Protein AF-A0A2N2AFA2-F1 (afdb_monomer)

Mean predicted aligned error: 4.32 Å

Solvent-accessible surface area (backbone atoms only — not comparable to full-atom values): 23897 Å² total; per-residue (Å²): 130,59,60,66,60,52,40,52,50,49,52,50,53,51,51,51,39,51,54,30,32,65,44,100,47,72,56,41,52,35,18,29,63,89,80,61,47,74,44,87,66,46,41,65,44,65,58,59,76,46,10,73,47,30,78,78,44,45,68,54,54,34,31,71,55,37,82,47,38,68,60,37,45,54,38,42,40,49,53,44,24,52,52,28,29,54,51,22,60,71,67,52,78,58,69,68,62,24,51,50,33,37,53,49,40,17,53,50,44,36,49,52,51,52,52,48,53,53,35,52,38,66,39,74,48,86,34,50,16,54,45,67,76,51,63,33,51,43,30,28,31,74,31,24,36,24,25,34,10,59,73,18,66,27,51,52,72,58,49,55,54,50,41,53,67,32,44,32,40,28,40,23,28,29,9,53,84,41,40,65,38,12,50,53,38,33,62,46,26,72,75,77,34,72,76,44,12,51,30,25,12,24,28,38,78,38,78,68,67,28,38,36,36,40,35,40,58,46,92,93,62,78,73,77,56,60,89,84,48,51,76,71,32,59,36,54,43,40,49,32,32,45,73,72,36,66,16,23,33,36,29,50,44,65,62,42,49,43,71,49,54,53,52,42,48,74,47,56,37,21,27,35,41,73,42,48,66,66,54,71,83,55,55,72,63,35,52,48,48,52,53,52,36,35,77,70,55,58,19,25,56,35,13,16,35,51,40,31,56,63,26,26,76,62,43,39,32,21,40,33,62,38,89,64,45,72,77,45,52,36,67,56,43,32,52,48,52,35,47,44,44,51,69,21,46,45,92,37,44,43,20,31,31,47,42,79,83,68,78,84,44,73,67,56,46,76,38,27,73,58,55,34,48,49,50,50,21,21,55,39,49,70,50,36,50,50,23,43,50,52,54,48,51,52,50,56,57,48,36,52,56,32,45,77,62,63,40,58,50,73,56,53,51,48,28,50,48,29,34,52,50,12,45,50,24,26,50,46,9,51,51,38,42,69,57,71,54,81,74,95,50,57,60,26,73,49,33,49,57,52,10,50,51,32,28,66,56,7,48,59,30,33,52,52,17,50,54,50,47,54,57,50,50,54,53,36,50,68,72,73,110

Radius of gyration: 24.76 Å; Cα contacts (8 Å, |Δi|>4): 920; chains: 1; bounding box: 62×45×81 Å

Sequence (481 aa):
MKPERLRTLILTLLLVLTAAALLPWDPAGPFDARDYAAVPGMSLEYPAAAGLLEPLLAPGHLLLGAPDFRLAFGALAAWLALGALAWGWWRGGLWWLRILRMTLAPLAAVWCLAAYVLFVSHVHFPGWALAVDDPDVVVADLQSHTLGSHDGLVRAPVNLAWHGARGYDVAAITEHDDPAGSFYTRALAARQFSTLAVIPGIEVGSEYGGFLLGLGLREGAALPDFWADRTDYARRFIDAVRNQHEGAVISMAWRLDAPAIYALADAGVDGFEIANNGHPDIPADVRTAMLELERTGRVVLVSSTDWHGWGGFTRTWTALRIPGAARMTADERAAAVVRVLRERNGAAITPVVAGYLGPPSTLRLAFTPLVETLRYGAELSWPRVAGWWLWGVLLIVAAPIAARRGLSTARLLGIAWLGGVGGALFWRGVEIYATRAQGDVVLSDVTGELGAMAMYVGLPLLLAALVLAVGEWRRFVARRG

Structure (mmCIF, N/CA/C/O backbone):
data_AF-A0A2N2AFA2-F1
#
_entry.id   AF-A0A2N2AFA2-F1
#
loop_
_atom_site.group_PDB
_atom_site.id
_atom_site.type_symbol
_atom_site.label_atom_id
_atom_site.label_alt_id
_atom_site.label_comp_id
_atom_site.label_asym_id
_atom_site.label_entity_id
_atom_site.label_seq_id
_atom_site.pdbx_PDB_ins_code
_atom_site.Cartn_x
_atom_site.Cartn_y
_atom_site.Cartn_z
_atom_site.occupancy
_atom_site.B_iso_or_equiv
_atom_site.auth_seq_id
_atom_site.auth_comp_id
_atom_site.auth_asym_id
_atom_site.auth_atom_id
_atom_site.pdbx_PDB_model_num
ATOM 1 N N . MET A 1 1 ? -20.338 -0.267 31.115 1.00 74.06 1 MET A N 1
ATOM 2 C CA . MET A 1 1 ? -20.524 -1.729 31.013 1.00 74.06 1 MET A CA 1
ATOM 3 C C . MET A 1 1 ? -19.913 -2.362 32.254 1.00 74.06 1 MET A C 1
ATOM 5 O O . MET A 1 1 ? -18.866 -1.883 32.671 1.00 74.06 1 MET A O 1
ATOM 9 N N . LYS A 1 2 ? -20.570 -3.346 32.886 1.00 84.50 2 LYS A N 1
ATOM 10 C CA . LYS A 1 2 ? -19.966 -4.076 34.017 1.00 84.50 2 LYS A CA 1
ATOM 11 C C . LYS A 1 2 ? -18.712 -4.832 33.525 1.00 84.50 2 LYS A C 1
ATOM 13 O O . LYS A 1 2 ? -18.761 -5.311 32.390 1.00 84.50 2 LYS A O 1
ATOM 18 N N . PRO A 1 3 ? -17.637 -4.962 34.327 1.00 87.31 3 PRO A N 1
ATOM 19 C CA . PRO A 1 3 ? -16.405 -5.643 33.909 1.00 87.31 3 PRO A CA 1
ATOM 20 C C . PRO A 1 3 ? -16.632 -7.062 33.371 1.00 87.31 3 PRO A C 1
ATOM 22 O O . PRO A 1 3 ? -16.014 -7.446 32.387 1.00 87.31 3 PRO A O 1
ATOM 25 N N . GLU A 1 4 ? -17.579 -7.803 33.947 1.00 90.50 4 GLU A N 1
ATOM 26 C CA . GLU A 1 4 ? -17.958 -9.149 33.493 1.00 90.50 4 GLU A CA 1
ATOM 27 C C . GLU A 1 4 ? -18.466 -9.160 32.049 1.00 90.50 4 GLU A C 1
ATOM 29 O O . GLU A 1 4 ? -17.981 -9.932 31.233 1.00 90.50 4 GLU A O 1
ATOM 34 N N . ARG A 1 5 ? -19.381 -8.245 31.698 1.00 92.06 5 ARG A N 1
ATOM 35 C CA . ARG A 1 5 ? -19.907 -8.135 30.327 1.00 92.06 5 ARG A CA 1
ATOM 36 C C . ARG A 1 5 ? -18.821 -7.733 29.330 1.00 92.06 5 ARG A C 1
ATOM 38 O O . ARG A 1 5 ? -18.819 -8.235 28.214 1.00 92.06 5 ARG A O 1
ATOM 45 N N . LEU A 1 6 ? -17.902 -6.848 29.736 1.00 90.12 6 LEU A N 1
ATOM 46 C CA . LEU A 1 6 ? -16.748 -6.475 28.912 1.00 90.12 6 LEU A CA 1
ATOM 47 C C . LEU A 1 6 ? -15.850 -7.689 28.658 1.00 90.12 6 LEU A C 1
ATOM 49 O O . LEU A 1 6 ? -15.465 -7.927 27.521 1.00 90.12 6 LEU A O 1
ATOM 53 N N . ARG A 1 7 ? -15.554 -8.466 29.705 1.00 95.00 7 ARG A N 1
ATOM 54 C CA . ARG A 1 7 ? -14.761 -9.692 29.600 1.00 95.00 7 ARG A CA 1
ATOM 55 C C . ARG A 1 7 ? -15.412 -10.694 28.653 1.00 95.00 7 ARG A C 1
ATOM 57 O O . ARG A 1 7 ? -14.724 -11.191 27.771 1.00 95.00 7 ARG A O 1
ATOM 64 N N . THR A 1 8 ? -16.706 -10.973 28.814 1.00 96.50 8 THR A N 1
ATOM 65 C CA . THR A 1 8 ? -17.431 -11.884 27.916 1.00 96.50 8 THR A CA 1
ATOM 66 C C . THR A 1 8 ? -17.354 -11.399 26.474 1.00 96.50 8 THR A C 1
ATOM 68 O O . THR A 1 8 ? -16.977 -12.177 25.611 1.00 96.50 8 THR A O 1
ATOM 71 N N . LEU A 1 9 ? -17.617 -10.111 26.222 1.00 94.94 9 LEU A N 1
ATOM 72 C CA . LEU A 1 9 ? -17.532 -9.537 24.879 1.00 94.94 9 LEU A CA 1
ATOM 73 C C . LEU A 1 9 ? -16.135 -9.703 24.264 1.00 94.94 9 LEU A C 1
ATOM 75 O O . LEU A 1 9 ? -16.030 -10.172 23.137 1.00 94.94 9 LEU A O 1
ATOM 79 N N . ILE A 1 10 ? -15.073 -9.350 25.000 1.00 95.81 10 ILE A N 1
ATOM 80 C CA . ILE A 1 10 ? -13.690 -9.484 24.516 1.00 95.81 10 ILE A CA 1
ATOM 81 C C . ILE A 1 10 ? -13.380 -10.946 24.190 1.00 95.81 10 ILE A C 1
ATOM 83 O O . ILE A 1 10 ? -12.902 -11.229 23.100 1.00 95.81 10 ILE A O 1
ATOM 87 N N . LEU A 1 11 ? -13.684 -11.879 25.097 1.00 97.75 11 LEU A N 1
ATOM 88 C CA . LEU A 1 11 ? -13.418 -13.302 24.871 1.00 97.75 11 LEU A CA 1
ATOM 89 C C . LEU A 1 11 ? -14.193 -13.845 23.667 1.00 97.75 11 LEU A C 1
ATOM 91 O O . LEU A 1 11 ? -13.623 -14.580 22.872 1.00 97.75 11 LEU A O 1
ATOM 95 N N . THR A 1 12 ? -15.460 -13.461 23.495 1.00 97.25 12 THR A N 1
ATOM 96 C CA . THR A 1 12 ? -16.245 -13.855 22.320 1.00 97.25 12 THR A CA 1
ATOM 97 C C . THR A 1 12 ? -15.619 -13.328 21.030 1.00 97.25 12 THR A C 1
ATOM 99 O O . THR A 1 12 ? -15.473 -14.097 20.087 1.00 97.25 12 THR A O 1
ATOM 102 N N . LEU A 1 13 ? -15.207 -12.056 20.985 1.00 95.38 13 LEU A N 1
ATOM 103 C CA . LEU A 1 13 ? -14.560 -11.481 19.801 1.00 95.38 13 LEU A CA 1
ATOM 104 C C . LEU A 1 13 ? -13.231 -12.176 19.479 1.00 95.38 13 LEU A C 1
ATOM 106 O O . LEU A 1 13 ? -12.984 -12.495 18.322 1.00 95.38 13 LEU A O 1
ATOM 110 N N . LEU A 1 14 ? -12.408 -12.464 20.492 1.00 97.19 14 LEU A N 1
ATOM 111 C CA . LEU A 1 14 ? -11.150 -13.194 20.310 1.00 97.19 14 LEU A CA 1
ATOM 112 C C . LEU A 1 14 ? -11.386 -14.611 19.786 1.00 97.19 14 LEU A C 1
ATOM 114 O O . LEU A 1 14 ? -10.698 -15.034 18.866 1.00 97.19 14 LEU A O 1
ATOM 118 N N . LEU A 1 15 ? -12.379 -15.325 20.323 1.00 97.56 15 LEU A N 1
ATOM 119 C CA . LEU A 1 15 ? -12.736 -16.663 19.848 1.00 97.56 15 LEU A CA 1
ATOM 120 C C . LEU A 1 15 ? -13.243 -16.641 18.404 1.00 97.56 15 LEU A C 1
ATOM 122 O O . LEU A 1 15 ? -12.859 -17.509 17.629 1.00 97.56 15 LEU A O 1
ATOM 126 N N . VAL A 1 16 ? -14.061 -15.652 18.028 1.00 95.88 16 VAL A N 1
ATOM 127 C CA . VAL A 1 16 ? -14.525 -15.485 16.640 1.00 95.88 16 VAL A CA 1
ATOM 128 C C . VAL A 1 16 ? -13.351 -15.203 15.704 1.00 95.88 16 VAL A C 1
ATOM 130 O O . VAL A 1 16 ? -13.254 -15.841 14.662 1.00 95.88 16 VAL A O 1
ATOM 133 N N . LEU A 1 17 ? -12.437 -14.305 16.084 1.00 95.62 17 LEU A N 1
ATOM 134 C CA . LEU A 1 17 ? -11.236 -14.016 15.293 1.00 95.62 17 LEU A CA 1
ATOM 135 C C . LEU A 1 17 ? -10.329 -15.245 15.159 1.00 95.62 17 LEU A C 1
ATOM 137 O O . LEU A 1 17 ? -9.867 -15.538 14.065 1.00 95.62 17 LEU A O 1
ATOM 141 N N . THR A 1 18 ? -10.106 -15.995 16.242 1.00 97.00 18 THR A N 1
ATOM 142 C CA . THR A 1 18 ? -9.329 -17.243 16.198 1.00 97.00 18 THR A CA 1
ATOM 143 C C . THR A 1 18 ? -10.011 -18.307 15.341 1.00 97.00 18 THR A C 1
ATOM 145 O O . THR A 1 18 ? -9.337 -18.990 14.583 1.00 97.00 18 THR A O 1
ATOM 148 N N . ALA A 1 19 ? -11.337 -18.441 15.420 1.00 96.75 19 ALA A N 1
ATOM 149 C CA . ALA A 1 19 ? -12.076 -19.370 14.572 1.00 96.75 19 ALA A CA 1
ATOM 150 C C . ALA A 1 19 ? -11.988 -18.980 13.089 1.00 96.75 19 ALA A C 1
ATOM 152 O O . ALA A 1 19 ? -11.813 -19.859 12.253 1.00 96.75 19 ALA A O 1
ATOM 153 N N . ALA A 1 20 ? -12.059 -17.682 12.770 1.00 95.69 20 ALA A N 1
ATOM 154 C CA . ALA A 1 20 ? -11.875 -17.183 11.409 1.00 95.69 20 ALA A CA 1
ATOM 155 C C . ALA A 1 20 ? -10.459 -17.470 10.879 1.00 95.69 20 ALA A C 1
ATOM 157 O O . ALA A 1 20 ? -10.331 -17.962 9.766 1.00 95.69 20 ALA A O 1
ATOM 158 N N . ALA A 1 21 ? -9.424 -17.259 11.699 1.00 95.75 21 ALA A N 1
ATOM 159 C CA . ALA A 1 21 ? -8.024 -17.547 11.360 1.00 95.75 21 ALA A CA 1
ATOM 160 C C . ALA A 1 21 ? -7.725 -19.042 11.143 1.00 95.75 21 ALA A C 1
ATOM 162 O O . ALA A 1 21 ? -6.714 -19.402 10.553 1.00 95.75 21 ALA A O 1
ATOM 163 N N . LEU A 1 22 ? -8.588 -19.919 11.658 1.00 95.81 22 LEU A N 1
ATOM 164 C CA . LEU A 1 22 ? -8.490 -21.370 11.508 1.00 95.81 22 LEU A CA 1
ATOM 165 C C . LEU A 1 22 ? -9.269 -21.909 10.304 1.00 95.81 22 LEU A C 1
ATOM 167 O O . LEU A 1 22 ? -9.230 -23.115 10.049 1.00 95.81 22 LEU A O 1
ATOM 171 N N . LEU A 1 23 ? -10.013 -21.059 9.590 1.00 94.12 23 LEU A N 1
ATOM 172 C CA . LEU A 1 23 ? -10.699 -21.488 8.379 1.00 94.12 23 LEU A CA 1
ATOM 173 C C . LEU A 1 23 ? -9.652 -21.908 7.336 1.00 94.12 23 LEU A C 1
ATOM 175 O O . LEU A 1 23 ? -8.657 -21.208 7.168 1.00 94.12 23 LEU A O 1
ATOM 179 N N . PRO A 1 24 ? -9.867 -23.008 6.591 1.00 90.50 24 PRO A N 1
ATOM 180 C CA . PRO A 1 24 ? -8.994 -23.422 5.491 1.00 90.50 24 PRO A CA 1
ATOM 181 C C . PRO A 1 24 ? -9.242 -22.547 4.249 1.00 90.50 24 PRO A C 1
ATOM 183 O O . PRO A 1 24 ? -9.463 -23.040 3.146 1.00 90.50 24 PRO A O 1
ATOM 186 N N . TRP A 1 25 ? -9.301 -21.238 4.458 1.00 89.44 25 TRP A N 1
ATOM 187 C CA . TRP A 1 25 ? -9.543 -20.217 3.461 1.00 89.44 25 TRP A CA 1
ATOM 188 C C . TRP A 1 25 ? -8.449 -19.177 3.630 1.00 89.44 25 TRP A C 1
ATOM 190 O O . TRP A 1 25 ? -8.403 -18.507 4.657 1.00 89.44 25 TRP A O 1
ATOM 200 N N . ASP A 1 26 ? -7.581 -19.068 2.630 1.00 87.69 26 ASP A N 1
ATOM 201 C CA . ASP A 1 26 ? -6.520 -18.069 2.590 1.00 87.69 26 ASP A CA 1
ATOM 202 C C . ASP A 1 26 ? -6.892 -16.981 1.578 1.00 87.69 26 ASP A C 1
ATOM 204 O O . ASP A 1 26 ? -6.573 -17.088 0.391 1.00 87.69 26 ASP A O 1
ATOM 208 N N . PRO A 1 27 ? -7.638 -15.949 2.004 1.00 89.94 27 PRO A N 1
ATOM 209 C CA . PRO A 1 27 ? -7.961 -14.844 1.126 1.00 89.94 27 PRO A CA 1
ATOM 210 C C . PRO A 1 27 ? -6.773 -13.905 0.901 1.00 89.94 27 PRO A C 1
ATOM 212 O O . PRO A 1 27 ? -6.927 -12.992 0.100 1.00 89.94 27 PRO A O 1
ATOM 215 N N . ALA A 1 28 ? -5.627 -14.070 1.578 1.00 91.00 28 ALA A N 1
ATOM 216 C CA . ALA A 1 28 ? -4.491 -13.166 1.418 1.00 91.00 28 ALA A CA 1
ATOM 217 C C . ALA A 1 28 ? -3.725 -13.445 0.117 1.00 91.00 28 ALA A C 1
ATOM 219 O O . ALA A 1 28 ? -3.331 -12.495 -0.559 1.00 91.00 28 ALA A O 1
ATOM 220 N N . GLY A 1 29 ? -3.568 -14.714 -0.270 1.00 91.50 29 GLY A N 1
ATOM 221 C CA . GLY A 1 29 ? -2.790 -15.121 -1.445 1.00 91.50 29 GLY A CA 1
ATOM 222 C C . GLY A 1 29 ? -1.366 -15.554 -1.081 1.00 91.50 29 GLY A C 1
ATOM 223 O O . GLY A 1 29 ? -1.137 -15.995 0.044 1.00 91.50 29 GLY A O 1
ATOM 224 N N . PRO A 1 30 ? -0.388 -15.447 -1.997 1.00 96.12 30 PRO A N 1
ATOM 225 C CA . PRO A 1 30 ? -0.352 -14.574 -3.176 1.00 96.12 30 PRO A CA 1
ATOM 226 C C . PRO A 1 30 ? -1.099 -15.126 -4.400 1.00 96.12 30 PRO A C 1
ATOM 228 O O . PRO A 1 30 ? -1.167 -16.339 -4.603 1.00 96.12 30 PRO A O 1
ATOM 231 N N . PHE A 1 31 ? -1.612 -14.228 -5.246 1.00 96.56 31 PHE A N 1
ATOM 232 C CA . PHE A 1 31 ? -2.341 -14.573 -6.472 1.00 96.56 31 PHE A CA 1
ATOM 233 C C . PHE A 1 31 ? -1.720 -13.936 -7.716 1.00 96.56 31 PHE A C 1
ATOM 235 O O . PHE A 1 31 ? -1.251 -12.802 -7.654 1.00 96.56 31 PHE A O 1
ATOM 242 N N . ASP A 1 32 ? -1.774 -14.631 -8.850 1.00 97.44 32 ASP A N 1
ATOM 243 C CA . ASP A 1 32 ? -1.444 -14.060 -10.154 1.00 97.44 32 ASP A CA 1
ATOM 244 C C . ASP A 1 32 ? -2.524 -13.047 -10.543 1.00 97.44 32 ASP A C 1
ATOM 246 O O . ASP A 1 32 ? -3.704 -13.372 -10.626 1.00 97.44 32 ASP A O 1
ATOM 250 N N . ALA A 1 33 ? -2.154 -11.798 -10.790 1.00 95.94 33 ALA A N 1
ATOM 251 C CA . ALA A 1 33 ? -3.102 -10.747 -11.118 1.00 95.94 33 ALA A CA 1
ATOM 252 C C . ALA A 1 33 ? -3.813 -10.978 -12.460 1.00 95.94 33 ALA A C 1
ATOM 254 O O . ALA A 1 33 ? -4.792 -10.297 -12.733 1.00 95.94 33 ALA A O 1
ATOM 255 N N . ARG A 1 34 ? -3.379 -11.908 -13.318 1.00 95.81 34 ARG A N 1
ATOM 256 C CA . ARG A 1 34 ? -4.040 -12.200 -14.601 1.00 95.81 34 ARG A CA 1
ATOM 257 C C . ARG A 1 34 ? -5.342 -12.969 -14.414 1.00 95.81 34 ARG A C 1
ATOM 259 O O . ARG A 1 34 ? -6.354 -12.595 -15.014 1.00 95.81 34 ARG A O 1
ATOM 266 N N . ASP A 1 35 ? -5.338 -13.993 -13.569 1.00 94.88 35 ASP A N 1
ATOM 267 C CA . ASP A 1 35 ? -6.449 -14.941 -13.396 1.00 94.88 35 ASP A CA 1
ATOM 268 C C . ASP A 1 35 ? -6.818 -15.234 -11.931 1.00 94.88 35 ASP A C 1
ATOM 270 O O . ASP A 1 35 ? -7.809 -15.916 -11.668 1.00 94.88 35 ASP A O 1
ATOM 274 N N . TYR A 1 36 ? -6.067 -14.670 -10.988 1.00 93.75 36 TYR A N 1
ATOM 275 C CA . TYR A 1 36 ? -6.180 -14.845 -9.544 1.00 93.75 36 TYR A CA 1
ATOM 276 C C . TYR A 1 36 ? -5.969 -16.279 -9.053 1.00 93.75 36 TYR A C 1
ATOM 278 O O . TYR A 1 36 ? -6.420 -16.640 -7.962 1.00 93.75 36 TYR A O 1
ATOM 286 N N . ALA A 1 37 ? -5.254 -17.100 -9.824 1.00 94.81 37 ALA A N 1
ATOM 287 C CA . ALA A 1 37 ? -4.751 -18.375 -9.341 1.00 94.81 37 ALA A CA 1
ATOM 288 C C . ALA A 1 37 ? -3.666 -18.153 -8.274 1.00 94.81 37 ALA A C 1
ATOM 290 O O . ALA A 1 37 ? -2.883 -17.206 -8.350 1.00 94.81 37 ALA A O 1
ATOM 291 N N . ALA A 1 38 ? -3.609 -19.029 -7.268 1.00 95.25 38 ALA A N 1
ATOM 292 C CA . ALA A 1 38 ? -2.531 -18.997 -6.280 1.00 95.25 38 ALA A CA 1
ATOM 293 C C . ALA A 1 38 ? -1.176 -19.248 -6.960 1.00 95.25 38 ALA A C 1
ATOM 295 O O . ALA A 1 38 ? -1.080 -20.121 -7.825 1.00 95.25 38 ALA A O 1
ATOM 296 N N . VAL A 1 39 ? -0.135 -18.516 -6.555 1.00 96.81 39 VAL A N 1
ATOM 297 C CA . VAL A 1 39 ? 1.200 -18.617 -7.170 1.00 96.81 39 VAL A CA 1
ATOM 298 C C . VAL A 1 39 ? 2.062 -19.645 -6.421 1.00 96.81 39 VAL A C 1
ATOM 300 O O . VAL A 1 39 ? 2.410 -19.409 -5.263 1.00 96.81 39 VAL A O 1
ATOM 303 N N . PRO A 1 40 ? 2.432 -20.790 -7.032 1.00 95.50 40 PRO A N 1
ATOM 304 C CA . PRO A 1 40 ? 3.226 -21.814 -6.350 1.00 95.50 40 PRO A CA 1
ATOM 305 C C . PRO A 1 40 ? 4.642 -21.332 -6.001 1.00 95.50 40 PRO A C 1
ATOM 307 O O . PRO A 1 40 ? 5.270 -20.630 -6.791 1.00 95.50 40 PRO A O 1
ATOM 310 N N . GLY A 1 41 ? 5.170 -21.768 -4.851 1.00 96.69 41 GLY A N 1
ATOM 311 C CA . GLY A 1 41 ? 6.528 -21.418 -4.398 1.00 96.69 41 GLY A CA 1
ATOM 312 C C . GLY A 1 41 ? 6.679 -19.974 -3.906 1.00 96.69 41 GLY A C 1
ATOM 313 O O . GLY A 1 41 ? 7.799 -19.475 -3.792 1.00 96.69 41 GLY A O 1
ATOM 314 N N . MET A 1 42 ? 5.557 -19.294 -3.654 1.00 97.69 42 MET A N 1
ATOM 315 C CA . MET A 1 42 ? 5.510 -17.959 -3.069 1.00 97.69 42 MET A CA 1
ATOM 316 C C . MET A 1 42 ? 4.549 -17.944 -1.884 1.00 97.69 42 MET A C 1
ATOM 318 O O . MET A 1 42 ? 3.545 -18.657 -1.869 1.00 97.69 42 MET A O 1
ATOM 322 N N . SER A 1 43 ? 4.838 -17.107 -0.893 1.00 96.50 43 SER A N 1
ATOM 323 C CA . SER A 1 43 ? 3.962 -16.896 0.258 1.00 96.50 43 SER A CA 1
ATOM 324 C C . SER A 1 43 ? 3.988 -15.440 0.710 1.00 96.50 43 SER A C 1
ATOM 326 O O . SER A 1 43 ? 4.936 -14.704 0.436 1.00 96.50 43 SER A O 1
ATOM 328 N N . LEU A 1 44 ? 2.921 -15.002 1.379 1.00 95.56 44 LEU A N 1
ATOM 329 C CA . LEU A 1 44 ? 2.880 -13.687 2.006 1.00 95.56 44 LEU A CA 1
ATOM 330 C C . LEU A 1 44 ? 3.297 -13.808 3.467 1.00 95.56 44 LEU A C 1
ATOM 332 O O . LEU A 1 44 ? 2.638 -14.463 4.276 1.00 95.56 44 LEU A O 1
ATOM 336 N N . GLU A 1 45 ? 4.374 -13.122 3.823 1.00 94.62 45 GLU A N 1
ATOM 337 C CA . GLU A 1 45 ? 4.870 -13.072 5.188 1.00 94.62 45 GLU A CA 1
ATOM 338 C C . GLU A 1 45 ? 4.444 -11.779 5.876 1.00 94.62 45 GLU A C 1
ATOM 340 O O . GLU A 1 45 ? 4.511 -10.685 5.313 1.00 94.62 45 GLU A O 1
ATOM 345 N N . TYR A 1 46 ? 4.020 -11.900 7.134 1.00 91.56 46 TYR A N 1
ATOM 346 C CA . TYR A 1 46 ? 3.771 -10.754 8.001 1.00 91.56 46 TYR A CA 1
ATOM 347 C C . TYR A 1 46 ? 4.776 -10.764 9.154 1.00 91.56 46 TYR A C 1
ATOM 349 O O . TYR A 1 46 ? 4.849 -11.771 9.869 1.00 91.56 46 TYR A O 1
ATOM 357 N N . PRO A 1 47 ? 5.519 -9.670 9.403 1.00 91.38 47 PRO A N 1
ATOM 358 C CA . PRO A 1 47 ? 6.512 -9.639 10.469 1.00 91.38 47 PRO A CA 1
ATOM 359 C C . PRO A 1 47 ? 5.898 -9.989 11.829 1.00 91.38 47 PRO A C 1
ATOM 361 O O . PRO A 1 47 ? 4.969 -9.330 12.293 1.00 91.38 47 PRO A O 1
ATOM 364 N N . ALA A 1 48 ? 6.440 -10.995 12.521 1.00 91.19 48 ALA A N 1
ATOM 365 C CA . ALA A 1 48 ? 5.867 -11.469 13.787 1.00 91.19 48 ALA A CA 1
ATOM 366 C C . ALA A 1 48 ? 5.769 -10.359 14.852 1.00 91.19 48 ALA A C 1
ATOM 368 O O . ALA A 1 48 ? 4.778 -10.274 15.579 1.00 91.19 48 ALA A O 1
ATOM 369 N N . ALA A 1 49 ? 6.760 -9.459 14.901 1.00 89.25 49 ALA A N 1
ATOM 370 C CA . ALA A 1 49 ? 6.764 -8.307 15.805 1.00 89.25 49 ALA A CA 1
ATOM 371 C C . ALA A 1 49 ? 5.595 -7.337 15.548 1.00 89.25 49 ALA A C 1
ATOM 373 O O . ALA A 1 49 ? 5.111 -6.693 16.479 1.00 89.25 49 ALA A O 1
ATOM 374 N N . ALA A 1 50 ? 5.095 -7.271 14.311 1.00 89.81 50 ALA A N 1
ATOM 375 C CA . ALA A 1 50 ? 3.943 -6.452 13.955 1.00 89.81 50 ALA A CA 1
ATOM 376 C C . ALA A 1 50 ? 2.630 -6.995 14.533 1.00 89.81 50 ALA A C 1
ATOM 378 O O . ALA A 1 50 ? 1.698 -6.219 14.740 1.00 89.81 50 ALA A O 1
ATOM 379 N N . GLY A 1 51 ? 2.584 -8.280 14.911 1.00 91.12 51 GLY A N 1
ATOM 380 C CA . GLY A 1 51 ? 1.464 -8.861 15.653 1.00 91.12 51 GLY A CA 1
ATOM 381 C C . GLY A 1 51 ? 1.154 -8.098 16.949 1.00 91.12 51 GLY A C 1
ATOM 382 O O . GLY A 1 51 ? -0.002 -7.973 17.340 1.00 91.12 51 GLY A O 1
ATOM 383 N N . LEU A 1 52 ? 2.159 -7.480 17.584 1.00 91.62 52 LEU A N 1
ATOM 384 C CA . LEU A 1 52 ? 1.955 -6.636 18.769 1.00 91.62 52 LEU A CA 1
ATOM 385 C C . LEU A 1 52 ? 1.209 -5.332 18.467 1.00 91.62 52 LEU A C 1
ATOM 387 O O . LEU A 1 52 ? 0.624 -4.748 19.374 1.00 91.62 52 LEU A O 1
ATOM 391 N N . LEU A 1 53 ? 1.221 -4.864 17.223 1.00 92.50 53 LEU A N 1
ATOM 392 C CA . LEU A 1 53 ? 0.490 -3.675 16.786 1.00 92.50 53 LEU A CA 1
ATOM 393 C C . LEU A 1 53 ? -0.854 -4.041 16.148 1.00 92.50 53 LEU A C 1
ATOM 395 O O . LEU A 1 53 ? -1.630 -3.154 15.806 1.00 92.50 53 LEU A O 1
ATOM 399 N N . GLU A 1 54 ? -1.163 -5.330 16.023 1.00 91.00 54 GLU A N 1
ATOM 400 C CA . GLU A 1 54 ? -2.258 -5.821 15.195 1.00 91.00 54 GLU A CA 1
ATOM 401 C C . GLU A 1 54 ? -3.623 -5.188 15.515 1.00 91.00 54 GLU A C 1
ATOM 403 O O . GLU A 1 54 ? -4.258 -4.693 14.585 1.00 91.00 54 GLU A O 1
ATOM 408 N N . PRO A 1 55 ? -4.076 -5.070 16.783 1.00 91.75 55 PRO A N 1
ATOM 409 C CA . PRO A 1 55 ? -5.368 -4.438 17.067 1.00 91.75 55 PRO A CA 1
ATOM 410 C C . PRO A 1 55 ? -5.441 -2.967 16.652 1.00 91.75 55 PRO A C 1
ATOM 412 O O . PRO A 1 55 ? -6.526 -2.454 16.383 1.00 91.75 55 PRO A O 1
ATOM 415 N N . LEU A 1 56 ? -4.293 -2.283 16.610 1.00 91.75 56 LEU A N 1
ATOM 416 C CA . LEU A 1 56 ? -4.196 -0.914 16.121 1.00 91.75 56 LEU A CA 1
ATOM 417 C C . LEU A 1 56 ? -4.228 -0.866 14.591 1.00 91.75 56 LEU A C 1
ATOM 419 O O . LEU A 1 56 ? -4.778 0.087 14.057 1.00 91.75 56 LEU A O 1
ATOM 423 N N . LEU A 1 57 ? -3.671 -1.855 13.890 1.00 92.31 57 LEU A N 1
ATOM 424 C CA . LEU A 1 57 ? -3.559 -1.880 12.422 1.00 92.31 57 LEU A CA 1
ATOM 425 C C . LEU A 1 57 ? -4.739 -2.547 11.718 1.00 92.31 57 LEU A C 1
ATOM 427 O O . LEU A 1 57 ? -4.950 -2.322 10.527 1.00 92.31 57 LEU A O 1
ATOM 431 N N . ALA A 1 58 ? -5.520 -3.341 12.445 1.00 92.62 58 ALA A N 1
ATOM 432 C CA . ALA A 1 58 ? -6.601 -4.134 11.889 1.00 92.62 58 ALA A CA 1
ATOM 433 C C . ALA A 1 58 ? -7.613 -3.319 11.072 1.00 92.62 58 ALA A C 1
ATOM 435 O O . ALA A 1 58 ? -7.896 -3.727 9.948 1.00 92.62 58 ALA A O 1
ATOM 436 N N . PRO A 1 59 ? -8.123 -2.154 11.528 1.00 92.38 59 PRO A N 1
ATOM 437 C CA . PRO A 1 59 ? -9.023 -1.366 10.688 1.00 92.38 59 PRO A CA 1
ATOM 438 C C . PRO A 1 59 ? -8.379 -0.872 9.382 1.00 92.38 59 PRO A C 1
ATOM 440 O O . PRO A 1 59 ? -9.072 -0.774 8.374 1.00 92.38 59 PRO A O 1
ATOM 443 N N . GLY A 1 60 ? -7.067 -0.620 9.361 1.00 91.62 60 GLY A N 1
ATOM 444 C CA . GLY A 1 60 ? -6.327 -0.306 8.135 1.00 91.62 60 GLY A CA 1
ATOM 445 C C . GLY A 1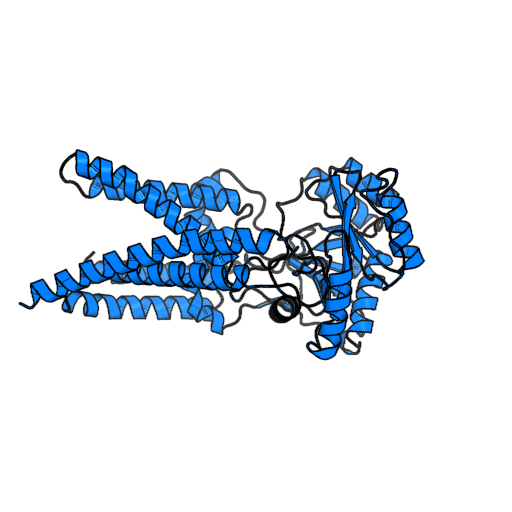 60 ? -6.302 -1.492 7.170 1.00 91.62 60 GLY A C 1
ATOM 446 O O . GLY A 1 60 ? -6.700 -1.352 6.017 1.00 91.62 60 GLY A O 1
ATOM 447 N N . HIS A 1 61 ? -5.940 -2.682 7.663 1.00 91.00 61 HIS A N 1
ATOM 448 C CA . HIS A 1 61 ? -5.976 -3.930 6.885 1.00 91.00 61 HIS A CA 1
ATOM 449 C C . HIS A 1 61 ? -7.381 -4.280 6.376 1.00 91.00 61 HIS A C 1
ATOM 451 O O . HIS A 1 61 ? -7.528 -4.812 5.274 1.00 91.00 61 HIS A O 1
ATOM 457 N N . LEU A 1 62 ? -8.418 -3.975 7.163 1.00 91.25 62 LEU A N 1
ATOM 458 C CA . LEU A 1 62 ? -9.820 -4.158 6.789 1.00 91.25 62 LEU A CA 1
ATOM 459 C C . LEU A 1 62 ? -10.197 -3.303 5.582 1.00 91.25 62 LEU A C 1
ATOM 461 O O . LEU A 1 62 ? -10.747 -3.825 4.614 1.00 91.25 62 LEU A O 1
ATOM 465 N N . LEU A 1 63 ? -9.883 -2.008 5.644 1.00 90.62 63 LEU A N 1
ATOM 466 C CA . LEU A 1 63 ? -10.216 -1.048 4.596 1.00 90.62 63 LEU A CA 1
ATOM 467 C C . LEU A 1 63 ? -9.401 -1.286 3.326 1.00 90.62 63 LEU A C 1
ATOM 469 O O . LEU A 1 63 ? -9.968 -1.326 2.241 1.00 90.62 63 LEU A O 1
ATOM 473 N N . LEU A 1 64 ? -8.090 -1.483 3.466 1.00 86.88 64 LEU A N 1
ATOM 474 C CA . LEU A 1 64 ? -7.175 -1.624 2.330 1.00 86.88 64 LEU A CA 1
ATOM 475 C C . LEU A 1 64 ? -7.231 -2.998 1.667 1.00 86.88 64 LEU A C 1
ATOM 477 O O . LEU A 1 64 ? -6.677 -3.171 0.593 1.00 86.88 64 LEU A O 1
ATOM 481 N N . GLY A 1 65 ? -7.866 -3.983 2.304 1.00 85.75 65 GLY A N 1
ATOM 482 C CA . GLY A 1 65 ? -8.156 -5.269 1.669 1.00 85.75 65 GLY A CA 1
ATOM 483 C C . GLY A 1 65 ? -9.557 -5.403 1.102 1.00 85.75 65 GLY A C 1
ATOM 484 O O . GLY A 1 65 ? -9.921 -6.491 0.659 1.00 85.75 65 GLY A O 1
ATOM 485 N N . ALA A 1 66 ? -10.352 -4.335 1.139 1.00 87.69 66 ALA A N 1
ATOM 486 C CA . ALA A 1 66 ? -11.605 -4.302 0.409 1.00 87.69 66 ALA A CA 1
ATOM 487 C C . ALA A 1 66 ? -11.334 -4.039 -1.089 1.00 87.69 66 ALA A C 1
ATOM 489 O O . ALA A 1 66 ? -10.393 -3.312 -1.396 1.00 87.69 66 ALA A O 1
ATOM 490 N N . PRO A 1 67 ? -12.179 -4.543 -2.013 1.00 83.06 67 PRO A N 1
ATOM 491 C CA . PRO A 1 67 ? -12.017 -4.316 -3.455 1.00 83.06 67 PRO A CA 1
ATOM 492 C C . PRO A 1 67 ? -11.998 -2.831 -3.831 1.00 83.06 67 PRO A C 1
ATOM 494 O O . PRO A 1 67 ? -11.318 -2.422 -4.756 1.00 83.06 67 PRO A O 1
ATOM 497 N N . ASP A 1 68 ? -12.743 -2.015 -3.084 1.00 85.62 68 ASP A N 1
ATOM 498 C CA . ASP A 1 68 ? -12.678 -0.561 -3.165 1.00 85.62 68 ASP A CA 1
ATOM 499 C C . ASP A 1 68 ? -12.628 -0.001 -1.741 1.00 85.62 68 ASP A C 1
ATOM 501 O O . ASP A 1 68 ? -13.621 -0.013 -1.000 1.00 85.62 68 ASP A O 1
ATOM 505 N N . PHE A 1 69 ? -11.453 0.484 -1.344 1.00 87.75 69 PHE A N 1
ATOM 506 C CA . PHE A 1 69 ? -11.229 1.011 -0.001 1.00 87.75 69 PHE A CA 1
ATOM 507 C C . PHE A 1 69 ? -12.039 2.288 0.279 1.00 87.75 69 PHE A C 1
ATOM 509 O O . PHE A 1 69 ? -12.372 2.559 1.435 1.00 87.75 69 PHE A O 1
ATOM 516 N N . ARG A 1 70 ? -12.380 3.078 -0.751 1.00 89.31 70 ARG A N 1
ATOM 517 C CA . ARG A 1 70 ? -13.142 4.333 -0.616 1.00 89.31 70 ARG A CA 1
ATOM 518 C C . ARG A 1 70 ? -14.591 4.014 -0.287 1.00 89.31 70 ARG A C 1
ATOM 520 O O . ARG A 1 70 ? -15.160 4.578 0.652 1.00 89.31 70 ARG A O 1
ATOM 527 N N . LEU A 1 71 ? -15.169 3.063 -1.018 1.00 90.50 71 LEU A N 1
ATOM 528 C CA . LEU A 1 71 ? -16.510 2.558 -0.741 1.00 90.50 71 LEU A CA 1
ATOM 529 C C . LEU A 1 71 ? -16.556 1.856 0.621 1.00 90.50 71 LEU A C 1
ATOM 531 O O . LEU A 1 71 ? -17.461 2.125 1.414 1.00 90.50 71 LEU A O 1
ATOM 535 N N . ALA A 1 72 ? -15.552 1.036 0.946 1.00 91.50 72 ALA A N 1
ATOM 536 C CA . ALA A 1 72 ? -15.455 0.383 2.250 1.00 91.50 72 ALA A CA 1
ATOM 537 C C . ALA A 1 72 ? -15.362 1.389 3.409 1.00 91.50 72 ALA A C 1
ATOM 539 O O . ALA A 1 72 ? -16.033 1.219 4.430 1.00 91.50 72 ALA A O 1
ATOM 540 N N . PHE A 1 73 ? -14.593 2.470 3.240 1.00 94.00 73 PHE A N 1
ATOM 541 C CA . PHE A 1 73 ? -14.533 3.574 4.197 1.00 94.00 73 PHE A CA 1
ATOM 542 C C . PHE A 1 73 ? -15.902 4.232 4.380 1.00 94.00 73 PHE A C 1
ATOM 544 O O . PHE A 1 73 ? -16.350 4.397 5.515 1.00 94.00 73 PHE A O 1
ATOM 551 N N . GLY A 1 74 ? -16.593 4.560 3.282 1.00 95.25 74 GLY A N 1
ATOM 552 C CA . GLY A 1 74 ? -17.931 5.151 3.326 1.00 95.25 74 GLY A CA 1
ATOM 553 C C . GLY A 1 74 ? -18.945 4.258 4.048 1.00 95.25 74 GLY A C 1
ATOM 554 O O . GLY A 1 74 ? -19.684 4.728 4.917 1.00 95.25 74 GLY A O 1
ATOM 555 N N . ALA A 1 75 ? -18.935 2.955 3.758 1.00 95.00 75 ALA A N 1
ATOM 556 C CA . ALA A 1 75 ? -19.794 1.981 4.423 1.00 95.00 75 ALA A CA 1
ATOM 557 C C . ALA A 1 75 ? -19.473 1.849 5.919 1.00 95.00 75 ALA A C 1
ATOM 559 O O . ALA A 1 75 ? -20.381 1.873 6.754 1.00 95.00 75 ALA A O 1
ATOM 560 N N . LEU A 1 76 ? -18.191 1.761 6.286 1.00 95.25 76 LEU A N 1
ATOM 561 C CA . LEU A 1 76 ? -17.775 1.696 7.686 1.00 95.25 76 LEU A CA 1
ATOM 562 C C . LEU A 1 76 ? -18.156 2.975 8.447 1.00 95.25 76 LEU A C 1
ATOM 564 O O . LEU A 1 76 ? -18.683 2.891 9.557 1.00 95.25 76 LEU A O 1
ATOM 568 N N . ALA A 1 77 ? -17.962 4.150 7.841 1.00 96.56 77 ALA A N 1
ATOM 569 C CA . ALA A 1 77 ? -18.377 5.433 8.402 1.00 96.56 77 ALA A CA 1
ATOM 570 C C . ALA A 1 77 ? -19.893 5.479 8.647 1.00 96.56 77 ALA A C 1
ATOM 572 O O . ALA A 1 77 ? -20.328 5.890 9.726 1.00 96.56 77 ALA A O 1
ATOM 573 N N . ALA A 1 78 ? -20.697 5.000 7.692 1.00 96.75 78 ALA A N 1
ATOM 574 C CA . ALA A 1 78 ? -22.148 4.918 7.833 1.00 96.75 78 ALA A CA 1
ATOM 575 C C . ALA A 1 78 ? -22.561 3.997 8.993 1.00 96.75 78 ALA A C 1
ATOM 577 O O . ALA A 1 78 ? -23.373 4.389 9.832 1.00 96.75 78 ALA A O 1
ATOM 578 N N . TRP A 1 79 ? -21.962 2.808 9.111 1.00 96.75 79 TRP A N 1
ATOM 579 C CA . TRP A 1 79 ? -22.237 1.888 10.221 1.00 96.75 79 TRP A CA 1
ATOM 580 C C . TRP A 1 79 ? -21.839 2.458 11.585 1.00 96.75 79 TRP A C 1
ATOM 582 O O . TRP A 1 79 ? -22.601 2.336 12.548 1.00 96.75 79 TRP A O 1
ATOM 592 N N . LEU A 1 80 ? -20.684 3.123 11.678 1.00 95.69 80 LEU A N 1
ATOM 593 C CA . LEU A 1 80 ? -20.259 3.803 12.904 1.00 95.69 80 LEU A CA 1
ATOM 594 C C . LEU A 1 80 ? -21.217 4.940 13.277 1.00 95.69 80 LEU A C 1
ATOM 596 O O . LEU A 1 80 ? -21.594 5.067 14.445 1.00 95.69 80 LEU A O 1
ATOM 600 N N . ALA A 1 81 ? -21.658 5.730 12.296 1.00 96.94 81 ALA A N 1
ATOM 601 C CA . ALA A 1 81 ? -22.631 6.794 12.498 1.00 96.94 81 ALA A CA 1
ATOM 602 C C . ALA A 1 81 ? -23.982 6.246 12.985 1.00 96.94 81 ALA A C 1
ATOM 604 O O . ALA A 1 81 ? -24.515 6.734 13.981 1.00 96.94 81 ALA A O 1
ATOM 605 N N . LEU A 1 82 ? -24.505 5.192 12.351 1.00 96.62 82 LEU A N 1
ATOM 606 C CA . LEU A 1 82 ? -25.750 4.527 12.753 1.00 96.62 82 LEU A CA 1
ATOM 607 C C . LEU A 1 82 ? -25.654 3.926 14.162 1.00 96.62 82 LEU A C 1
ATOM 609 O O . LEU A 1 82 ? -26.562 4.106 14.977 1.00 96.62 82 LEU A O 1
ATOM 613 N N . GLY A 1 83 ? -24.536 3.273 14.490 1.00 95.88 83 GLY A N 1
ATOM 614 C CA . GLY A 1 83 ? -24.282 2.754 15.834 1.00 95.88 83 GLY A CA 1
ATOM 615 C C . GLY A 1 83 ? -24.234 3.863 16.891 1.00 95.88 83 GLY A C 1
ATOM 616 O O . GLY A 1 83 ? -24.831 3.735 17.964 1.00 95.88 83 GLY A O 1
ATOM 617 N N . ALA A 1 84 ? -23.582 4.987 16.580 1.00 94.75 84 ALA A N 1
ATOM 618 C CA . ALA A 1 84 ? -23.521 6.155 17.455 1.00 94.75 84 ALA A CA 1
ATOM 619 C C . ALA A 1 84 ? -24.890 6.846 17.619 1.00 94.75 84 ALA A C 1
ATOM 621 O O . ALA A 1 84 ? -25.231 7.265 18.729 1.00 94.75 84 ALA A O 1
ATOM 622 N N . LEU A 1 85 ? -25.699 6.908 16.554 1.00 94.75 85 LEU A N 1
ATOM 623 C CA . LEU A 1 85 ? -27.082 7.394 16.584 1.00 94.75 85 LEU A CA 1
ATOM 624 C C . LEU A 1 85 ? -27.947 6.537 17.512 1.00 94.75 85 LEU A C 1
ATOM 626 O O . LEU A 1 85 ? -28.580 7.069 18.428 1.00 94.75 85 LEU A O 1
ATOM 630 N N . ALA A 1 86 ? -27.933 5.215 17.320 1.00 94.94 86 ALA A N 1
ATOM 631 C CA . ALA A 1 86 ? -28.681 4.269 18.146 1.00 94.94 86 ALA A CA 1
ATOM 632 C C . ALA A 1 86 ? -28.265 4.361 19.623 1.00 94.94 86 ALA A C 1
ATOM 634 O O . ALA A 1 86 ? -29.111 4.420 20.519 1.00 94.94 86 ALA A O 1
ATOM 635 N N . TRP A 1 87 ? -26.960 4.474 19.889 1.00 93.19 87 TRP A N 1
ATOM 636 C CA . TRP A 1 87 ? -26.444 4.698 21.238 1.00 93.19 87 TRP A CA 1
ATOM 637 C C . TRP A 1 87 ? -26.943 6.013 21.854 1.00 93.19 87 TRP A C 1
ATOM 639 O O . TRP A 1 87 ? -27.363 6.034 23.018 1.00 93.19 87 TRP A O 1
ATOM 649 N N . GLY A 1 88 ? -26.910 7.107 21.086 1.00 91.56 88 GLY A N 1
ATOM 650 C CA . GLY A 1 88 ? -27.390 8.421 21.514 1.00 91.56 88 GLY A CA 1
ATOM 651 C C . GLY A 1 88 ? -28.877 8.401 21.866 1.00 91.56 88 GLY A C 1
ATOM 652 O O . GLY A 1 88 ? -29.270 8.947 22.901 1.00 91.56 88 GLY A O 1
ATOM 653 N N . TRP A 1 89 ? -29.674 7.697 21.059 1.00 91.19 89 TRP A N 1
ATOM 654 C CA . TRP A 1 89 ? -31.101 7.473 21.281 1.00 91.19 89 TRP A CA 1
ATOM 655 C C . TRP A 1 89 ? -31.373 6.674 22.566 1.00 91.19 89 TRP A C 1
ATOM 657 O O . TRP A 1 89 ? -32.140 7.117 23.426 1.00 91.19 89 TRP A O 1
ATOM 667 N N . TRP A 1 90 ? -30.696 5.536 22.753 1.00 93.25 90 TRP A N 1
ATOM 668 C CA . TRP A 1 90 ? -30.915 4.641 23.898 1.00 93.25 90 TRP A CA 1
ATOM 669 C C . TRP A 1 90 ? -30.417 5.181 25.239 1.00 93.25 90 TRP A C 1
ATOM 671 O O . TRP A 1 90 ? -30.879 4.743 26.291 1.00 93.25 90 TRP A O 1
ATOM 681 N N . ARG A 1 91 ? -29.494 6.151 25.246 1.00 87.00 91 ARG A N 1
ATOM 682 C CA . ARG A 1 91 ? -28.972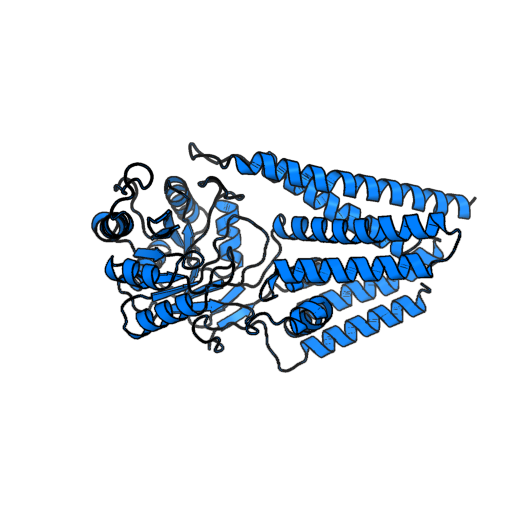 6.762 26.483 1.00 87.00 91 ARG A CA 1
ATOM 683 C C . ARG A 1 91 ? -30.010 7.566 27.280 1.00 87.00 91 ARG A C 1
ATOM 685 O O . ARG A 1 91 ? -29.690 7.974 28.397 1.00 87.00 91 ARG A O 1
ATOM 692 N N . GLY A 1 92 ? -31.214 7.790 26.743 1.00 82.12 92 GLY A N 1
ATOM 693 C CA . GLY A 1 92 ? -32.310 8.474 27.433 1.00 82.12 92 GLY A CA 1
ATOM 694 C C . GLY A 1 92 ? -31.976 9.912 27.867 1.00 82.12 92 GLY A C 1
ATOM 695 O O . GLY A 1 92 ? -30.987 10.510 27.434 1.00 82.12 92 GLY A O 1
ATOM 696 N N . GLY A 1 93 ? -32.814 10.481 28.738 1.00 89.00 93 GLY A N 1
ATOM 697 C CA . GLY A 1 93 ? -32.680 11.851 29.252 1.00 89.00 93 GLY A CA 1
ATOM 698 C C . GLY A 1 93 ? -33.515 12.887 28.495 1.00 89.00 93 GLY A C 1
ATOM 699 O O . GLY A 1 93 ? -34.344 12.523 27.654 1.00 89.00 93 GLY A O 1
ATOM 700 N N . LEU A 1 94 ? -33.289 14.167 28.824 1.00 91.56 94 LEU A N 1
ATOM 701 C CA . LEU A 1 94 ? -33.977 15.317 28.225 1.00 91.56 94 LEU A CA 1
ATOM 702 C C . LEU A 1 94 ? -33.855 15.292 26.696 1.00 91.56 94 LEU A C 1
ATOM 704 O O . LEU A 1 94 ? -32.799 14.956 26.155 1.00 91.56 94 LEU A O 1
ATOM 708 N N . TRP A 1 95 ? -34.932 15.664 26.006 1.00 92.62 95 TRP A N 1
ATOM 709 C CA . TRP A 1 95 ? -35.040 15.554 24.549 1.00 92.62 95 TRP A CA 1
ATOM 710 C C . TRP A 1 95 ? -33.926 16.317 23.810 1.00 92.62 95 TRP A C 1
ATOM 712 O O . TRP A 1 95 ? -33.331 15.774 22.885 1.00 92.62 95 TRP A O 1
ATOM 722 N N . TRP A 1 96 ? -33.550 17.513 24.272 1.00 91.69 96 TRP A N 1
ATOM 723 C CA . TRP A 1 96 ? -32.487 18.311 23.652 1.00 91.69 96 TRP A CA 1
ATOM 724 C C . TRP A 1 96 ? -31.089 17.702 23.852 1.00 91.69 96 TRP A C 1
ATOM 726 O O . TRP A 1 96 ? -30.272 17.720 22.936 1.00 91.69 96 TRP A O 1
ATOM 736 N N . LEU A 1 97 ? -30.814 17.082 25.010 1.00 91.12 97 LEU A N 1
ATOM 737 C CA . LEU A 1 97 ? -29.566 16.339 25.244 1.00 91.12 97 LEU A CA 1
ATOM 738 C C . LEU A 1 97 ? -29.488 15.092 24.366 1.00 91.12 97 LEU A C 1
ATOM 740 O O . LEU A 1 97 ? -28.400 14.692 23.954 1.00 91.12 97 LEU A O 1
ATOM 744 N N . ARG A 1 98 ? -30.634 14.459 24.108 1.00 90.62 98 ARG A N 1
ATOM 745 C CA . ARG A 1 98 ? -30.725 13.325 23.190 1.00 90.62 98 ARG A CA 1
ATOM 746 C C . ARG A 1 98 ? -30.398 13.762 21.768 1.00 90.62 98 ARG A C 1
ATOM 748 O O . ARG A 1 98 ? -29.524 13.149 21.169 1.00 90.62 98 ARG A O 1
ATOM 755 N N . ILE A 1 99 ? -31.011 14.848 21.290 1.00 91.56 99 ILE A N 1
ATOM 756 C CA . ILE A 1 99 ? -30.703 15.440 19.980 1.00 91.56 99 ILE A CA 1
ATOM 757 C C . ILE A 1 99 ? -29.213 15.773 19.891 1.00 91.56 99 ILE A C 1
ATOM 759 O O . ILE A 1 99 ? -28.541 15.294 18.987 1.00 91.56 99 ILE A O 1
ATOM 763 N N . LEU A 1 100 ? -28.662 16.484 20.879 1.00 92.88 100 LEU A N 1
ATOM 764 C CA . LEU A 1 100 ? -27.245 16.847 20.886 1.00 92.88 100 LEU A CA 1
ATOM 765 C C . LEU A 1 100 ? -26.326 15.617 20.789 1.00 92.88 100 LEU A C 1
ATOM 767 O O . LEU A 1 100 ? -25.360 15.629 20.034 1.00 92.88 100 LEU A O 1
ATOM 771 N N . ARG A 1 101 ? -26.622 14.534 21.520 1.00 92.31 101 ARG A N 1
ATOM 772 C CA . ARG A 1 101 ? -25.849 13.280 21.439 1.00 92.31 101 ARG A CA 1
ATOM 773 C C . ARG A 1 101 ? -26.004 12.592 20.087 1.00 92.31 101 ARG A C 1
ATOM 775 O O . ARG A 1 101 ? -25.016 12.081 19.575 1.00 92.31 101 ARG A O 1
ATOM 782 N N . MET A 1 102 ? -27.214 12.572 19.534 1.00 92.50 102 MET A N 1
ATOM 783 C CA . MET A 1 102 ? -27.487 12.014 18.209 1.00 92.50 102 MET A CA 1
ATOM 784 C C . MET A 1 102 ? -26.806 12.811 17.097 1.00 92.50 102 MET A C 1
ATOM 786 O O . MET A 1 102 ? -26.485 12.235 16.072 1.00 92.50 102 MET A O 1
ATOM 790 N N . THR A 1 103 ? -26.522 14.096 17.293 1.00 92.44 103 THR A N 1
ATOM 791 C CA . THR A 1 103 ? -25.741 14.879 16.329 1.00 92.44 103 THR A CA 1
ATOM 792 C C . THR A 1 103 ? -24.239 14.705 16.546 1.00 92.44 103 THR A C 1
ATOM 794 O O . THR A 1 103 ? -23.506 14.382 15.617 1.00 92.44 103 THR A O 1
ATOM 797 N N . LEU A 1 104 ? -23.754 14.894 17.777 1.00 94.62 104 LEU A N 1
ATOM 798 C CA . LEU A 1 104 ? -22.315 14.944 18.047 1.00 94.62 104 LEU A CA 1
ATOM 799 C C . LEU A 1 104 ? -21.640 13.569 18.042 1.00 94.62 104 LEU A C 1
ATOM 801 O O . LEU A 1 104 ? -20.485 13.477 17.637 1.00 94.62 104 LEU A O 1
ATOM 805 N N . ALA A 1 105 ? -22.308 12.502 18.495 1.00 93.62 105 ALA A N 1
ATOM 806 C CA . ALA A 1 105 ? -21.672 11.185 18.573 1.00 93.62 105 ALA A CA 1
ATOM 807 C C . ALA A 1 105 ? -21.355 10.587 17.188 1.00 93.62 105 ALA A C 1
ATOM 809 O O . ALA A 1 105 ? -20.241 10.093 17.023 1.00 93.62 105 ALA A O 1
ATOM 810 N N . PRO A 1 106 ? -22.251 10.656 16.182 1.00 95.81 106 PRO A N 1
ATOM 811 C CA . PRO A 1 106 ? -21.932 10.213 14.824 1.00 95.81 106 PRO A CA 1
ATOM 812 C C . PRO A 1 106 ? -20.831 11.043 14.175 1.00 95.81 106 PRO A C 1
ATOM 814 O O . PRO A 1 106 ? -19.903 10.468 13.617 1.00 95.81 106 PRO A O 1
ATOM 817 N N . LEU A 1 107 ? -20.888 12.375 14.308 1.00 95.69 107 LEU A N 1
ATOM 818 C CA . LEU A 1 107 ? -19.841 13.262 13.792 1.00 95.69 107 LEU A CA 1
ATOM 819 C C . LEU A 1 107 ? -18.479 12.924 14.406 1.00 95.69 107 LEU A C 1
ATOM 821 O O . LEU A 1 107 ? -17.500 12.777 13.682 1.00 95.69 107 LEU A O 1
ATOM 825 N N . ALA A 1 108 ? -18.427 12.723 15.725 1.00 93.81 108 ALA A N 1
ATOM 826 C CA . ALA A 1 108 ? -17.207 12.310 16.406 1.00 93.81 108 ALA A CA 1
ATOM 827 C C . ALA A 1 108 ? -16.727 10.922 15.951 1.00 93.81 108 ALA A C 1
ATOM 829 O O . ALA A 1 108 ? -15.532 10.732 15.765 1.00 93.81 108 ALA A O 1
ATOM 830 N N . ALA A 1 109 ? -17.631 9.957 15.748 1.00 94.94 109 ALA A N 1
ATOM 831 C CA . ALA A 1 109 ? -17.269 8.615 15.293 1.00 94.94 109 ALA A CA 1
ATOM 832 C C . ALA A 1 109 ? -16.670 8.624 13.876 1.00 94.94 109 ALA A C 1
ATOM 834 O O . ALA A 1 109 ? -15.624 8.014 13.654 1.00 94.94 109 ALA A O 1
ATOM 835 N N . VAL A 1 110 ? -17.292 9.353 12.943 1.00 95.81 110 VAL A N 1
ATOM 836 C CA . VAL A 1 110 ? -16.788 9.519 11.569 1.00 95.81 110 VAL A CA 1
ATOM 837 C C . VAL A 1 110 ? -15.464 10.279 11.567 1.00 95.81 110 VAL A C 1
ATOM 839 O O . VAL A 1 110 ? -14.529 9.870 10.886 1.00 95.81 110 VAL A O 1
ATOM 842 N N . TRP A 1 111 ? -15.343 11.339 12.369 1.00 95.25 111 TRP A N 1
ATOM 843 C CA . TRP A 1 111 ? -14.094 12.087 12.492 1.00 95.25 111 TRP A CA 1
ATOM 844 C C . TRP A 1 111 ? -12.957 11.237 13.073 1.00 95.25 111 TRP A C 1
ATOM 846 O O . TRP A 1 111 ? -11.848 11.271 12.550 1.00 95.25 111 TRP A O 1
ATOM 856 N N . CYS A 1 112 ? -13.226 10.411 14.089 1.00 95.12 112 CYS A N 1
ATOM 857 C CA . CYS A 1 112 ? -12.246 9.455 14.605 1.00 95.12 112 CYS A CA 1
ATOM 858 C C . CYS A 1 112 ? -11.830 8.430 13.539 1.00 95.12 112 CYS A C 1
ATOM 860 O O . CYS A 1 112 ? -10.648 8.115 13.434 1.00 95.12 112 CYS A O 1
ATOM 862 N N . LEU A 1 113 ? -12.764 7.925 12.725 1.00 95.31 113 LEU A N 1
ATOM 863 C CA . LEU A 1 113 ? -12.415 7.027 11.622 1.00 95.31 113 LEU A CA 1
ATOM 864 C C . LEU A 1 113 ? -11.545 7.737 10.572 1.00 95.31 113 LEU A C 1
ATOM 866 O O . LEU A 1 113 ? -10.541 7.182 10.141 1.00 95.31 113 LEU A O 1
ATOM 870 N N . ALA A 1 114 ? -11.886 8.968 10.188 1.00 94.94 114 ALA A N 1
ATOM 871 C CA . ALA A 1 114 ? -11.088 9.751 9.246 1.00 94.94 114 ALA A CA 1
ATOM 872 C C . ALA A 1 114 ? -9.674 10.026 9.790 1.00 94.94 114 ALA A C 1
ATOM 874 O O . ALA A 1 114 ? -8.688 9.792 9.096 1.00 94.94 114 ALA A O 1
ATOM 875 N N . ALA A 1 115 ? -9.563 10.436 11.056 1.00 95.81 115 ALA A N 1
ATOM 876 C CA . ALA A 1 115 ? -8.282 10.611 11.736 1.00 95.81 115 ALA A CA 1
ATOM 877 C C . ALA A 1 115 ? -7.468 9.312 11.783 1.00 95.81 115 ALA A C 1
ATOM 879 O O .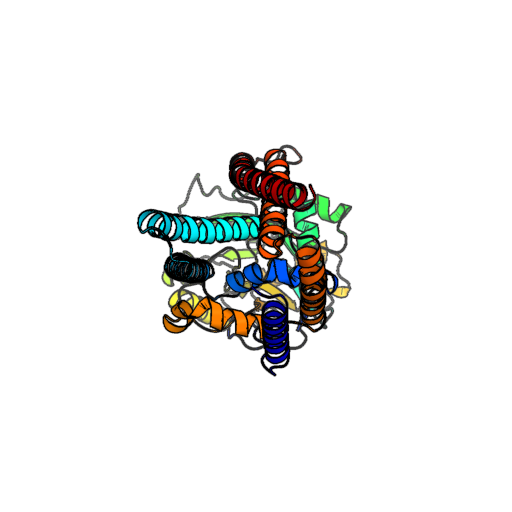 ALA A 1 115 ? -6.259 9.331 11.579 1.00 95.81 115 ALA A O 1
ATOM 880 N N . TYR A 1 116 ? -8.122 8.176 12.021 1.00 95.44 116 TYR A N 1
ATOM 881 C CA . TYR A 1 116 ? -7.466 6.877 11.981 1.00 95.44 116 TYR A CA 1
ATOM 882 C C . TYR A 1 116 ? -6.900 6.552 10.596 1.00 95.44 116 TYR A C 1
ATOM 884 O O . TYR A 1 116 ? -5.755 6.121 10.497 1.00 95.44 116 TYR A O 1
ATOM 892 N N . VAL A 1 117 ? -7.687 6.764 9.536 1.00 93.88 117 VAL A N 1
ATOM 893 C CA . VAL A 1 117 ? -7.247 6.516 8.155 1.00 93.88 117 VAL A CA 1
ATOM 894 C C . VAL A 1 117 ? -6.054 7.398 7.806 1.00 93.88 117 VAL A C 1
ATOM 896 O O . VAL A 1 117 ? -5.061 6.888 7.299 1.00 93.88 117 VAL A O 1
ATOM 899 N N . LEU A 1 118 ? -6.102 8.683 8.169 1.00 93.50 118 LEU A N 1
ATOM 900 C CA . LEU A 1 118 ? -4.956 9.581 8.024 1.00 93.50 118 LEU A CA 1
ATOM 901 C C . LEU A 1 118 ? -3.742 9.067 8.805 1.00 93.50 118 LEU A C 1
ATOM 903 O O . LEU A 1 118 ? -2.623 9.079 8.308 1.00 93.50 118 LEU A O 1
ATOM 907 N N . PHE A 1 119 ? -3.941 8.573 10.024 1.00 94.19 119 PHE A N 1
ATOM 908 C CA . PHE A 1 119 ? -2.850 8.039 10.831 1.00 94.19 119 PHE A CA 1
ATOM 909 C C . PHE A 1 119 ? -2.168 6.840 10.163 1.00 94.19 119 PHE A C 1
ATOM 911 O O . PHE A 1 119 ? -0.945 6.836 10.032 1.00 94.19 119 PHE A O 1
ATOM 918 N N . VAL A 1 120 ? -2.934 5.858 9.685 1.00 92.94 120 VAL A N 1
ATOM 919 C CA . VAL A 1 120 ? -2.358 4.684 9.010 1.00 92.94 120 VAL A CA 1
ATOM 920 C C . VAL A 1 120 ? -1.839 4.982 7.601 1.00 92.94 120 VAL A C 1
ATOM 922 O O . VAL A 1 120 ? -1.020 4.217 7.099 1.00 92.94 120 VAL A O 1
ATOM 925 N N . SER A 1 121 ? -2.261 6.088 6.977 1.00 90.44 121 SER A N 1
ATOM 926 C CA . SER A 1 121 ? -1.722 6.549 5.692 1.00 90.44 121 SER A CA 1
ATOM 927 C C . SER A 1 121 ? -0.443 7.382 5.827 1.00 90.44 121 SER A C 1
ATOM 929 O O . SER A 1 121 ? 0.288 7.508 4.856 1.00 90.44 121 SER A O 1
ATOM 931 N N . HIS A 1 122 ? -0.129 7.943 6.998 1.00 90.19 122 HIS A N 1
ATOM 932 C CA . HIS A 1 122 ? 1.092 8.747 7.199 1.00 90.19 122 HIS A CA 1
ATOM 933 C C . HIS A 1 122 ? 2.175 8.015 8.003 1.00 90.19 122 HIS A C 1
ATOM 935 O O . HIS A 1 122 ? 3.344 8.417 7.998 1.00 90.19 122 HIS A O 1
ATOM 941 N N . VAL A 1 123 ? 1.800 6.956 8.724 1.00 89.94 123 VAL A N 1
ATOM 942 C CA . VAL A 1 123 ? 2.725 6.123 9.495 1.00 89.94 123 VAL A CA 1
ATOM 943 C C . VAL A 1 123 ? 3.017 4.831 8.737 1.00 89.94 123 VAL A C 1
ATOM 945 O O . VAL A 1 123 ? 2.114 4.095 8.342 1.00 89.94 123 VAL A O 1
ATOM 948 N N . HIS A 1 124 ? 4.304 4.535 8.564 1.00 90.12 124 HIS A N 1
ATOM 949 C CA . HIS A 1 124 ? 4.777 3.339 7.869 1.00 90.12 124 HIS A CA 1
ATOM 950 C C . HIS A 1 124 ? 4.780 2.139 8.807 1.00 90.12 124 HIS A C 1
ATOM 952 O O . HIS A 1 124 ? 5.777 1.817 9.450 1.00 90.12 124 HIS A O 1
ATOM 958 N N . PHE A 1 125 ? 3.633 1.482 8.910 1.00 89.69 125 PHE A N 1
ATOM 959 C CA . PHE A 1 125 ? 3.530 0.240 9.663 1.00 89.69 125 PHE A CA 1
ATOM 960 C C . PHE A 1 125 ? 4.112 -0.954 8.902 1.00 89.69 125 PHE A C 1
ATOM 962 O O . PHE A 1 125 ? 4.172 -0.933 7.669 1.00 89.69 125 PHE A O 1
ATOM 969 N N . PRO A 1 126 ? 4.514 -2.022 9.612 1.00 89.38 126 PRO A N 1
ATOM 970 C CA . PRO A 1 126 ? 4.849 -3.278 8.963 1.00 89.38 126 PRO A CA 1
ATOM 971 C C . PRO A 1 126 ? 3.662 -3.806 8.144 1.00 89.38 126 PRO A C 1
ATOM 973 O O . PRO A 1 126 ? 2.511 -3.776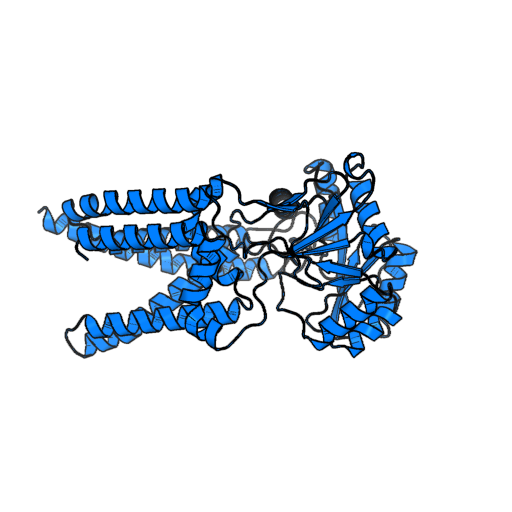 8.594 1.00 89.38 126 PRO A O 1
ATOM 976 N N . GLY A 1 127 ? 3.961 -4.288 6.942 1.00 90.69 127 GLY A N 1
ATOM 977 C CA . GLY A 1 127 ? 2.991 -4.824 5.993 1.00 90.69 127 GLY A CA 1
ATOM 978 C C . GLY A 1 127 ? 3.351 -6.240 5.566 1.00 90.69 127 GLY A C 1
ATOM 979 O O . GLY A 1 127 ? 4.273 -6.840 6.115 1.00 90.69 127 GLY A O 1
ATOM 980 N N . TRP A 1 128 ? 2.621 -6.748 4.577 1.00 93.38 128 TRP A N 1
ATOM 981 C CA . TRP A 1 128 ? 2.990 -7.977 3.886 1.00 93.38 128 TRP A CA 1
ATOM 982 C C . TRP A 1 128 ? 4.328 -7.814 3.165 1.00 93.38 128 TRP A C 1
ATOM 984 O O . TRP A 1 128 ? 4.605 -6.754 2.601 1.00 93.38 128 TRP A O 1
ATOM 994 N N . ALA A 1 129 ? 5.123 -8.872 3.175 1.00 95.88 129 ALA A N 1
ATOM 995 C CA . ALA A 1 129 ? 6.257 -9.065 2.290 1.00 95.88 129 ALA A CA 1
ATOM 996 C C . ALA A 1 129 ? 5.993 -10.305 1.434 1.00 95.88 129 ALA A C 1
ATOM 998 O O . ALA A 1 129 ? 5.412 -11.274 1.926 1.00 95.88 129 ALA A O 1
ATOM 999 N N . LEU A 1 130 ? 6.400 -10.273 0.168 1.00 97.56 130 LEU A N 1
ATOM 1000 C CA . LEU A 1 130 ? 6.379 -11.472 -0.660 1.00 97.56 130 LEU A CA 1
ATOM 1001 C C . LEU A 1 130 ? 7.657 -12.263 -0.383 1.00 97.56 130 LEU A C 1
ATOM 1003 O O . LEU A 1 130 ? 8.755 -11.747 -0.579 1.00 97.56 130 LEU A O 1
ATOM 1007 N N . ALA A 1 131 ? 7.507 -13.499 0.079 1.00 97.31 131 ALA A N 1
ATOM 1008 C CA . ALA A 1 131 ? 8.595 -14.456 0.189 1.00 97.31 131 ALA A CA 1
ATOM 1009 C C . ALA A 1 131 ? 8.532 -15.425 -0.992 1.00 97.31 131 ALA A C 1
ATOM 1011 O O . ALA A 1 131 ? 7.452 -15.889 -1.372 1.00 97.31 131 ALA A O 1
ATOM 1012 N N . VAL A 1 132 ? 9.694 -15.723 -1.569 1.00 97.50 132 VAL A N 1
ATOM 1013 C CA . VAL A 1 132 ? 9.831 -16.601 -2.732 1.00 97.50 132 VAL A CA 1
ATOM 1014 C C . VAL A 1 132 ? 10.899 -17.648 -2.444 1.00 97.50 132 VAL A C 1
ATOM 1016 O O . VAL A 1 132 ? 11.991 -17.313 -1.990 1.00 97.50 132 VAL A O 1
ATOM 1019 N N . ASP A 1 133 ? 10.580 -18.915 -2.710 1.00 97.00 133 ASP A N 1
ATOM 1020 C CA . ASP A 1 133 ? 11.474 -20.043 -2.414 1.00 97.00 133 ASP A CA 1
ATOM 1021 C C . ASP A 1 133 ? 12.594 -20.204 -3.458 1.00 97.00 133 ASP A C 1
ATOM 1023 O O . ASP A 1 133 ? 13.660 -20.753 -3.173 1.00 97.00 133 ASP A O 1
ATOM 1027 N N . ASP A 1 134 ? 12.338 -19.763 -4.691 1.00 97.62 134 ASP A N 1
ATOM 1028 C CA . ASP A 1 134 ? 13.229 -19.936 -5.837 1.00 97.62 134 ASP A CA 1
ATOM 1029 C C . ASP A 1 134 ? 14.240 -18.776 -5.931 1.00 97.62 134 ASP A C 1
ATOM 1031 O O . ASP A 1 134 ? 13.839 -17.641 -6.196 1.00 97.62 134 ASP A O 1
ATOM 1035 N N . PRO A 1 135 ? 15.553 -19.032 -5.772 1.00 96.88 135 PRO A N 1
ATOM 1036 C CA . PRO A 1 135 ? 16.575 -17.985 -5.780 1.00 96.88 135 PRO A CA 1
ATOM 1037 C C . PRO A 1 135 ? 16.827 -17.379 -7.175 1.00 96.88 135 PRO A C 1
ATOM 1039 O O . PRO A 1 135 ? 17.537 -16.379 -7.290 1.00 96.88 135 PRO A O 1
ATOM 1042 N N . ASP A 1 136 ? 16.266 -17.972 -8.234 1.00 98.00 136 ASP A N 1
ATOM 1043 C CA . ASP A 1 136 ? 16.275 -17.417 -9.590 1.00 98.00 136 ASP A CA 1
ATOM 1044 C C . ASP A 1 136 ? 15.022 -16.575 -9.891 1.00 98.00 136 ASP A C 1
ATOM 1046 O O . ASP A 1 136 ? 14.832 -16.125 -11.023 1.00 98.00 136 ASP A O 1
ATOM 1050 N N . VAL A 1 137 ? 14.151 -16.342 -8.907 1.00 98.56 137 VAL A N 1
ATOM 1051 C CA . VAL A 1 137 ? 13.052 -15.381 -9.025 1.00 98.56 137 VAL A CA 1
ATOM 1052 C C . VAL A 1 137 ? 13.449 -14.068 -8.363 1.00 98.56 137 VAL A C 1
ATOM 1054 O O . VAL A 1 137 ? 13.853 -14.030 -7.209 1.00 98.56 137 VAL A O 1
ATOM 1057 N N . VAL A 1 138 ? 13.309 -12.984 -9.118 1.00 98.62 138 VAL A N 1
ATOM 1058 C CA . VAL A 1 138 ? 13.521 -11.609 -8.669 1.00 98.62 138 VAL A CA 1
ATOM 1059 C C . VAL A 1 138 ? 12.168 -10.970 -8.405 1.00 98.62 138 VAL A C 1
ATOM 1061 O O . VAL A 1 138 ? 11.316 -10.948 -9.295 1.00 98.62 138 VAL A O 1
ATOM 1064 N N . VAL A 1 139 ? 11.977 -10.411 -7.214 1.00 98.75 139 VAL A N 1
ATOM 1065 C CA . VAL A 1 139 ? 10.773 -9.648 -6.870 1.00 98.75 139 VAL A CA 1
ATOM 1066 C C . VAL A 1 139 ? 11.020 -8.164 -7.129 1.00 98.75 139 VAL A C 1
ATOM 1068 O O . VAL A 1 139 ? 11.877 -7.543 -6.502 1.00 98.75 139 VAL A O 1
ATOM 1071 N N . ALA A 1 140 ? 10.270 -7.579 -8.055 1.00 98.81 140 ALA A N 1
ATOM 1072 C CA . ALA A 1 140 ? 10.413 -6.193 -8.468 1.00 98.81 140 ALA A CA 1
ATOM 1073 C C . ALA A 1 140 ? 9.176 -5.355 -8.131 1.00 98.81 140 ALA A C 1
ATOM 1075 O O . ALA A 1 140 ? 8.040 -5.812 -8.273 1.00 98.81 140 ALA A O 1
ATOM 1076 N N . ASP A 1 141 ? 9.418 -4.111 -7.732 1.00 98.81 141 ASP A N 1
ATOM 1077 C CA . ASP A 1 141 ? 8.456 -3.022 -7.858 1.00 98.81 141 ASP A CA 1
ATOM 1078 C C . ASP A 1 141 ? 8.860 -2.164 -9.054 1.00 98.81 141 ASP A C 1
ATOM 1080 O O . ASP A 1 141 ? 10.030 -1.790 -9.164 1.00 98.81 141 ASP A O 1
ATOM 1084 N N . LEU A 1 142 ? 7.936 -1.892 -9.971 1.00 98.69 142 LEU A N 1
ATOM 1085 C CA . LEU A 1 142 ? 8.246 -1.201 -11.226 1.00 98.69 142 LEU A CA 1
ATOM 1086 C C . LEU A 1 142 ? 7.746 0.248 -11.262 1.00 98.69 142 LEU A C 1
ATOM 1088 O O . LEU A 1 142 ? 7.961 0.919 -12.271 1.00 98.69 142 LEU A O 1
ATOM 1092 N N . GLN A 1 143 ? 7.169 0.740 -10.161 1.00 98.38 143 GLN A N 1
ATOM 1093 C CA . GLN A 1 143 ? 6.749 2.131 -10.021 1.00 98.38 143 GLN A CA 1
ATOM 1094 C C . GLN A 1 143 ? 6.770 2.578 -8.555 1.00 98.38 143 GLN A C 1
ATOM 1096 O O . GLN A 1 143 ? 6.046 2.036 -7.717 1.00 98.38 143 GLN A O 1
ATOM 1101 N N . SER A 1 144 ? 7.583 3.586 -8.245 1.00 97.94 144 SER A N 1
ATOM 1102 C CA . SER A 1 144 ? 7.625 4.223 -6.928 1.00 97.94 144 SER A CA 1
ATOM 1103 C C . SER A 1 144 ? 8.270 5.607 -7.000 1.00 97.94 144 SER A C 1
ATOM 1105 O O . SER A 1 144 ? 9.112 5.881 -7.854 1.00 97.94 144 SER A O 1
ATOM 1107 N N . HIS A 1 145 ? 7.900 6.467 -6.053 1.00 96.50 145 HIS A N 1
ATOM 1108 C CA . HIS A 1 145 ? 8.228 7.884 -6.042 1.00 96.50 145 HIS A CA 1
ATOM 1109 C C . HIS A 1 145 ? 8.953 8.261 -4.749 1.00 96.50 145 HIS A C 1
ATOM 1111 O O . HIS A 1 145 ? 8.722 7.702 -3.665 1.00 96.50 145 HIS A O 1
ATOM 1117 N N . THR A 1 146 ? 9.848 9.239 -4.848 1.00 94.62 146 THR A N 1
ATOM 1118 C CA . THR A 1 146 ? 10.508 9.846 -3.689 1.00 94.62 146 THR A CA 1
ATOM 1119 C C . THR A 1 146 ? 10.268 11.352 -3.694 1.00 94.62 146 THR A C 1
ATOM 1121 O O . THR A 1 146 ? 9.563 11.880 -4.541 1.00 94.62 146 THR A O 1
ATOM 1124 N N . LEU A 1 147 ? 10.883 12.095 -2.773 1.00 92.06 147 LEU A N 1
ATOM 1125 C CA . LEU A 1 147 ? 10.909 13.564 -2.850 1.00 92.06 147 LEU A CA 1
ATOM 1126 C C . LEU A 1 147 ? 11.581 14.122 -4.118 1.00 92.06 147 LEU A C 1
ATOM 1128 O O . LEU A 1 147 ? 11.702 15.336 -4.222 1.00 92.06 147 LEU A O 1
ATOM 1132 N N . GLY A 1 148 ? 12.090 13.269 -5.014 1.00 89.25 148 GLY A N 1
ATOM 1133 C CA . GLY A 1 148 ? 12.544 13.672 -6.339 1.00 89.25 148 GLY A CA 1
ATOM 1134 C C . GLY A 1 148 ? 11.410 14.017 -7.309 1.00 89.25 148 GLY A C 1
ATOM 1135 O O . GLY A 1 148 ? 11.696 14.551 -8.373 1.00 89.25 148 GLY A O 1
ATOM 1136 N N . SER A 1 149 ? 10.156 13.740 -6.946 1.00 89.25 149 SER A N 1
ATOM 1137 C CA . SER A 1 149 ? 8.951 14.136 -7.676 1.00 89.25 149 SER A CA 1
ATOM 1138 C C . SER A 1 149 ? 8.106 15.133 -6.884 1.00 89.25 149 SER A C 1
ATOM 1140 O O . SER A 1 149 ? 8.353 15.422 -5.709 1.00 89.25 149 SER A O 1
ATOM 1142 N N . HIS A 1 150 ? 7.094 15.691 -7.549 1.00 87.69 150 HIS A N 1
ATOM 1143 C CA . HIS A 1 150 ? 6.266 16.756 -6.996 1.00 87.69 150 HIS A CA 1
ATOM 1144 C C . HIS A 1 150 ? 5.234 16.282 -5.956 1.00 87.69 150 HIS A C 1
ATOM 1146 O O . HIS A 1 150 ? 4.657 17.119 -5.262 1.00 87.69 150 HIS A O 1
ATOM 1152 N N . ASP A 1 151 ? 5.008 14.982 -5.790 1.00 89.44 151 ASP A N 1
ATOM 1153 C CA . ASP A 1 151 ? 3.993 14.404 -4.896 1.00 89.44 151 ASP A CA 1
ATOM 1154 C C . ASP A 1 151 ? 4.486 13.213 -4.050 1.00 89.44 151 ASP A C 1
ATOM 1156 O O . ASP A 1 151 ? 3.754 12.715 -3.188 1.00 89.44 151 ASP A O 1
ATOM 1160 N N . GLY A 1 152 ? 5.748 12.803 -4.201 1.00 90.69 152 GLY A N 1
ATOM 1161 C CA . GLY A 1 152 ? 6.392 11.902 -3.255 1.00 90.69 152 GLY A CA 1
ATOM 1162 C C . GLY A 1 152 ? 6.516 12.524 -1.857 1.00 90.69 152 GLY A C 1
ATOM 1163 O O . GLY A 1 152 ? 6.760 13.718 -1.687 1.00 90.69 152 GLY A O 1
ATOM 1164 N N . LEU A 1 153 ? 6.368 11.697 -0.819 1.00 90.88 153 LEU A N 1
ATOM 1165 C CA . LEU A 1 153 ? 6.368 12.119 0.591 1.00 90.88 153 LEU A CA 1
ATOM 1166 C C . LEU A 1 153 ? 7.593 11.673 1.382 1.00 90.88 153 LEU A C 1
ATOM 1168 O O . LEU A 1 153 ? 7.753 12.027 2.553 1.00 90.88 153 LEU A O 1
ATOM 1172 N N . VAL A 1 154 ? 8.429 10.828 0.786 1.00 92.12 154 VAL A N 1
ATOM 1173 C CA . VAL A 1 154 ? 9.514 10.145 1.488 1.00 92.12 154 VAL A CA 1
ATOM 1174 C C . VAL A 1 154 ? 10.834 10.309 0.766 1.00 92.12 154 VAL A C 1
ATOM 1176 O O . VAL A 1 154 ? 10.925 10.302 -0.458 1.00 92.12 154 VAL A O 1
ATOM 1179 N N . ARG A 1 155 ? 11.898 10.448 1.552 1.00 92.06 155 ARG A N 1
ATOM 1180 C CA . ARG A 1 155 ? 13.267 10.518 1.038 1.00 92.06 155 ARG A CA 1
ATOM 1181 C C . ARG A 1 155 ? 13.683 9.151 0.495 1.00 92.06 155 ARG A C 1
ATOM 1183 O O . ARG A 1 155 ? 13.283 8.128 1.051 1.00 92.06 155 ARG A O 1
ATOM 1190 N N . ALA A 1 156 ? 14.597 9.140 -0.471 1.00 94.06 156 ALA A N 1
ATOM 1191 C CA . ALA A 1 156 ? 15.163 7.921 -1.047 1.00 94.06 156 ALA A CA 1
ATOM 1192 C C . ALA A 1 156 ? 15.605 6.847 -0.018 1.00 94.06 156 ALA A C 1
ATOM 1194 O O . ALA A 1 156 ? 15.213 5.697 -0.187 1.00 94.06 156 ALA A O 1
ATOM 1195 N N . PRO A 1 157 ? 16.314 7.152 1.097 1.00 94.75 157 PRO A N 1
ATOM 1196 C CA . PRO A 1 157 ? 16.671 6.118 2.076 1.00 94.75 157 PRO A CA 1
ATOM 1197 C C . PRO A 1 157 ? 15.460 5.453 2.748 1.00 94.75 157 PRO A C 1
ATOM 1199 O O . PRO A 1 157 ? 15.484 4.254 3.016 1.00 94.75 157 PRO A O 1
ATOM 1202 N N . VAL A 1 158 ? 14.404 6.225 3.034 1.00 94.44 158 VAL A N 1
ATOM 1203 C CA . VAL A 1 158 ? 13.156 5.692 3.606 1.00 94.44 158 VAL A CA 1
ATOM 1204 C C . VAL A 1 158 ? 12.463 4.821 2.570 1.00 94.44 158 VAL A C 1
ATOM 1206 O O . VAL A 1 158 ? 11.956 3.755 2.913 1.00 94.44 158 VAL A O 1
ATOM 1209 N N . ASN A 1 159 ? 12.494 5.255 1.307 1.00 96.56 159 ASN A N 1
ATOM 1210 C CA . ASN A 1 159 ? 11.888 4.514 0.223 1.00 96.56 159 ASN A CA 1
ATOM 1211 C C . ASN A 1 159 ? 12.554 3.136 0.027 1.00 96.56 159 ASN A C 1
ATOM 1213 O O . ASN A 1 159 ? 11.880 2.107 0.055 1.00 96.56 159 ASN A O 1
ATOM 1217 N N . LEU A 1 160 ? 13.886 3.103 -0.049 1.00 97.50 160 LEU A N 1
ATOM 1218 C CA . LEU A 1 160 ? 14.671 1.873 -0.196 1.00 97.50 160 LEU A CA 1
ATOM 1219 C C . LEU A 1 160 ? 14.507 0.926 1.002 1.00 97.50 160 LEU A C 1
ATOM 1221 O O . LEU A 1 160 ? 14.335 -0.280 0.829 1.00 97.50 160 LEU A O 1
ATOM 1225 N N . ALA A 1 161 ? 14.518 1.463 2.227 1.00 96.62 161 ALA A N 1
ATOM 1226 C CA . ALA A 1 161 ? 14.308 0.662 3.432 1.00 96.62 161 ALA A CA 1
ATOM 1227 C C . ALA A 1 161 ? 12.909 0.028 3.466 1.00 96.62 161 ALA A C 1
ATOM 1229 O O . ALA A 1 161 ? 12.764 -1.126 3.875 1.00 96.62 161 ALA A O 1
ATOM 1230 N N . TRP A 1 162 ? 11.887 0.767 3.024 1.00 96.69 162 TRP A N 1
ATOM 1231 C CA . TRP A 1 162 ? 10.534 0.238 2.909 1.00 96.69 162 TRP A CA 1
ATOM 1232 C C . TRP A 1 162 ? 10.475 -0.908 1.899 1.00 96.69 162 TRP A C 1
ATOM 1234 O O . TRP A 1 162 ? 9.992 -1.974 2.271 1.00 96.69 162 TRP A O 1
ATOM 1244 N N . HIS A 1 163 ? 11.035 -0.743 0.694 1.00 97.94 163 HIS A N 1
ATOM 1245 C CA . HIS A 1 163 ? 11.035 -1.794 -0.330 1.00 97.94 163 HIS A CA 1
ATOM 1246 C C . HIS A 1 163 ? 11.746 -3.067 0.142 1.00 97.94 163 HIS A C 1
ATOM 1248 O O . HIS A 1 163 ? 11.186 -4.160 0.048 1.00 97.94 163 HIS A O 1
ATOM 1254 N N . GLY A 1 164 ? 12.933 -2.934 0.742 1.00 96.75 164 GLY A N 1
ATOM 1255 C CA . GLY A 1 164 ? 13.643 -4.084 1.306 1.00 96.75 164 GLY A CA 1
ATOM 1256 C C . GLY A 1 164 ? 12.811 -4.822 2.364 1.00 96.75 164 GLY A C 1
ATOM 1257 O O . GLY A 1 164 ? 12.787 -6.049 2.398 1.00 96.75 164 GLY A O 1
ATOM 1258 N N . ALA A 1 165 ? 12.043 -4.093 3.181 1.00 95.50 165 ALA A N 1
ATOM 1259 C CA . ALA A 1 165 ? 11.142 -4.688 4.171 1.00 95.50 165 ALA A CA 1
ATOM 1260 C C . ALA A 1 165 ? 9.886 -5.356 3.569 1.00 95.50 165 ALA A C 1
ATOM 1262 O O . ALA A 1 165 ? 9.162 -6.029 4.305 1.00 95.50 165 ALA A O 1
ATOM 1263 N N . ARG A 1 166 ? 9.599 -5.168 2.271 1.00 96.38 166 ARG A N 1
ATOM 1264 C CA . ARG A 1 166 ? 8.474 -5.790 1.535 1.00 96.38 166 ARG A CA 1
ATOM 1265 C C . ARG A 1 166 ? 8.875 -6.973 0.665 1.00 96.38 166 ARG A C 1
ATOM 1267 O O . ARG A 1 166 ? 8.022 -7.511 -0.044 1.00 96.38 166 ARG A O 1
ATOM 1274 N N . GLY A 1 167 ? 10.136 -7.389 0.752 1.00 96.44 167 GLY A N 1
ATOM 1275 C CA . GLY A 1 167 ? 10.659 -8.513 -0.015 1.00 96.44 167 GLY A CA 1
ATOM 1276 C C . GLY A 1 167 ? 10.986 -8.162 -1.464 1.00 96.44 167 GLY A C 1
ATOM 1277 O O . GLY A 1 167 ? 11.071 -9.068 -2.280 1.00 96.4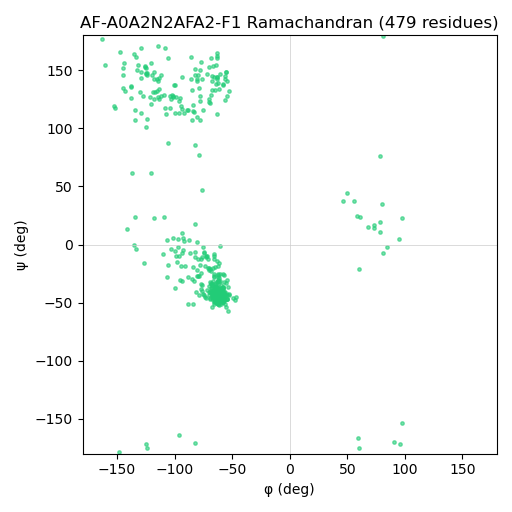4 167 GLY A O 1
ATOM 1278 N N . TYR A 1 168 ? 11.154 -6.878 -1.804 1.00 98.44 168 TYR A N 1
ATOM 1279 C CA . TYR A 1 168 ? 11.643 -6.513 -3.131 1.00 98.44 168 TYR A CA 1
ATOM 1280 C C . TYR A 1 168 ? 13.159 -6.694 -3.221 1.00 98.44 168 TYR A C 1
ATOM 1282 O O . TYR A 1 168 ? 13.919 -6.238 -2.366 1.00 98.44 168 TYR A O 1
ATOM 1290 N N . ASP A 1 169 ? 13.577 -7.304 -4.319 1.00 98.44 169 ASP A N 1
ATOM 1291 C CA . ASP A 1 169 ? 14.954 -7.399 -4.785 1.00 98.44 169 ASP A CA 1
ATOM 1292 C C . ASP A 1 169 ? 15.350 -6.214 -5.668 1.00 98.44 169 ASP A C 1
ATOM 1294 O O . ASP A 1 169 ? 16.533 -5.877 -5.775 1.00 98.44 169 ASP A O 1
ATOM 1298 N N . VAL A 1 170 ? 14.362 -5.628 -6.349 1.0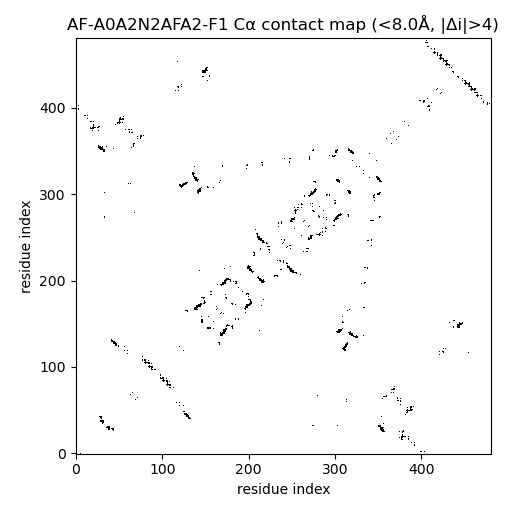0 98.81 170 VAL A N 1
ATOM 1299 C CA . VAL A 1 170 ? 14.510 -4.534 -7.309 1.00 98.81 170 VAL A CA 1
ATOM 1300 C C . VAL A 1 170 ? 13.388 -3.521 -7.083 1.00 98.81 170 VAL A C 1
ATOM 1302 O O . VAL A 1 170 ? 12.229 -3.905 -6.958 1.00 98.81 170 VAL A O 1
ATOM 1305 N N . ALA A 1 171 ? 13.712 -2.232 -7.082 1.00 98.69 171 ALA A N 1
ATOM 1306 C CA . ALA A 1 171 ? 12.726 -1.155 -7.101 1.00 98.69 171 ALA A CA 1
ATOM 1307 C C . ALA A 1 171 ? 13.036 -0.175 -8.240 1.00 98.69 171 ALA A C 1
ATOM 1309 O O . ALA A 1 171 ? 14.164 0.310 -8.364 1.00 98.69 171 ALA A O 1
ATOM 1310 N N . ALA A 1 172 ? 12.051 0.120 -9.081 1.00 98.81 172 ALA A N 1
ATOM 1311 C CA . ALA A 1 172 ? 12.131 1.226 -10.017 1.00 98.81 172 ALA A CA 1
ATOM 1312 C C . ALA A 1 172 ? 11.702 2.522 -9.329 1.00 98.81 172 ALA A C 1
ATOM 1314 O O . ALA A 1 172 ? 10.682 2.562 -8.646 1.00 98.81 172 ALA A O 1
ATOM 1315 N N . ILE A 1 173 ? 12.495 3.574 -9.519 1.00 98.50 173 ILE A N 1
ATOM 1316 C CA . ILE A 1 173 ? 12.174 4.916 -9.031 1.00 98.50 173 ILE A CA 1
ATOM 1317 C C . ILE A 1 173 ? 11.788 5.748 -10.244 1.00 98.50 173 ILE A C 1
ATOM 1319 O O . ILE A 1 173 ? 12.626 5.988 -11.110 1.00 98.50 173 ILE A O 1
ATOM 1323 N N . THR A 1 174 ? 10.523 6.136 -10.324 1.00 98.12 174 THR A N 1
ATOM 1324 C CA . THR A 1 174 ? 9.864 6.660 -11.526 1.00 98.12 174 THR A CA 1
ATOM 1325 C C . THR A 1 174 ? 9.338 8.063 -11.279 1.00 98.12 174 THR A C 1
ATOM 1327 O O . THR A 1 174 ? 8.144 8.308 -11.339 1.00 98.12 174 THR A O 1
ATOM 1330 N N . GLU A 1 175 ? 10.234 9.000 -10.974 1.00 96.12 175 GLU A N 1
ATOM 1331 C CA . GLU A 1 175 ? 9.830 10.372 -10.654 1.00 96.12 175 GLU A CA 1
ATOM 1332 C C . GLU A 1 175 ? 9.085 11.035 -11.828 1.00 96.12 175 GLU A C 1
ATOM 1334 O O . GLU A 1 175 ? 9.381 10.774 -12.998 1.00 96.12 175 GLU A O 1
ATOM 1339 N N . HIS A 1 176 ? 8.128 11.911 -11.515 1.00 94.94 176 HIS A N 1
ATOM 1340 C CA . HIS A 1 176 ? 7.355 12.628 -12.526 1.00 94.94 176 HIS A CA 1
ATOM 1341 C C . HIS A 1 176 ? 8.207 13.634 -13.299 1.00 94.94 176 HIS A C 1
ATOM 1343 O O . HIS A 1 176 ? 8.829 14.503 -12.688 1.00 94.94 176 HIS A O 1
ATOM 1349 N N . ASP A 1 177 ? 8.150 13.555 -14.629 1.00 92.69 177 ASP A N 1
ATOM 1350 C CA . ASP A 1 177 ? 8.708 14.493 -15.617 1.00 92.69 177 ASP A CA 1
ATOM 1351 C C . ASP A 1 177 ? 10.242 14.715 -15.592 1.00 92.69 177 ASP A C 1
ATOM 1353 O O . ASP A 1 177 ? 10.811 15.093 -16.617 1.00 92.69 177 ASP A O 1
ATOM 1357 N N . ASP A 1 178 ? 10.940 14.434 -14.486 1.00 92.31 178 ASP A N 1
ATOM 1358 C CA . ASP A 1 178 ? 12.395 14.559 -14.340 1.00 92.31 178 ASP A CA 1
ATOM 1359 C C . ASP A 1 178 ? 13.001 13.314 -13.657 1.00 92.31 178 ASP A C 1
ATOM 1361 O O . ASP A 1 178 ? 12.752 13.064 -12.476 1.00 92.31 178 ASP A O 1
ATOM 1365 N N . PRO A 1 179 ? 13.866 12.540 -14.343 1.00 95.12 179 PRO A N 1
ATOM 1366 C CA . PRO A 1 179 ? 14.464 11.335 -13.778 1.00 95.12 179 PRO A CA 1
ATOM 1367 C C . PRO A 1 179 ? 15.584 11.605 -12.759 1.00 95.12 179 PRO A C 1
ATOM 1369 O O . PRO A 1 179 ? 16.131 10.640 -12.215 1.00 95.12 179 PRO A O 1
ATOM 1372 N N . ALA A 1 180 ? 15.973 12.857 -12.486 1.00 93.44 180 ALA A N 1
ATOM 1373 C CA . ALA A 1 180 ? 17.106 13.191 -11.615 1.00 93.44 180 ALA A CA 1
ATOM 1374 C C . ALA A 1 180 ? 17.041 12.512 -10.232 1.00 93.44 180 ALA A C 1
ATOM 1376 O O . ALA A 1 180 ? 18.043 11.963 -9.754 1.00 93.44 180 ALA A O 1
ATOM 1377 N N . GLY A 1 181 ? 15.857 12.473 -9.608 1.00 92.81 181 GLY A N 1
ATOM 1378 C CA . GLY A 1 181 ? 15.653 11.803 -8.317 1.00 92.81 181 GLY A CA 1
ATOM 1379 C C . GLY A 1 181 ? 15.894 10.288 -8.364 1.00 92.81 181 GLY A C 1
ATOM 1380 O O . GLY A 1 181 ? 16.432 9.705 -7.414 1.00 92.81 181 GLY A O 1
ATOM 1381 N N . SER A 1 182 ? 15.604 9.648 -9.499 1.00 96.62 182 SER A N 1
ATOM 1382 C CA . SER A 1 182 ? 15.847 8.216 -9.698 1.00 96.62 182 SER A CA 1
ATOM 1383 C C . SER A 1 182 ? 17.343 7.884 -9.783 1.00 96.62 182 SER A C 1
ATOM 1385 O O . SER A 1 182 ? 17.811 6.926 -9.155 1.00 96.62 182 SER A O 1
ATOM 1387 N N . PHE A 1 183 ? 18.132 8.717 -10.476 1.00 96.56 183 PHE A N 1
ATOM 1388 C CA . PHE A 1 183 ? 19.586 8.554 -10.572 1.00 96.56 183 PHE A CA 1
ATOM 1389 C C . PHE A 1 183 ? 20.262 8.750 -9.216 1.00 96.56 183 PHE A C 1
ATOM 1391 O O . PHE A 1 183 ? 21.111 7.939 -8.824 1.00 96.56 183 PHE A O 1
ATOM 1398 N N . TYR A 1 184 ? 19.837 9.773 -8.467 1.00 95.06 184 TYR A N 1
ATOM 1399 C CA . TYR A 1 184 ? 20.278 9.986 -7.091 1.00 95.06 184 TYR A CA 1
ATOM 1400 C C . TYR A 1 184 ? 20.004 8.754 -6.221 1.00 95.06 184 TYR A C 1
ATOM 1402 O O . TYR A 1 184 ? 20.899 8.277 -5.514 1.00 95.06 184 TYR A O 1
ATOM 1410 N N . THR A 1 185 ? 18.790 8.205 -6.307 1.00 95.94 185 THR A N 1
ATOM 1411 C CA . THR A 1 185 ? 18.379 7.045 -5.510 1.00 95.94 185 THR A CA 1
ATOM 1412 C C . THR A 1 185 ? 19.196 5.800 -5.847 1.00 95.94 185 THR A C 1
ATOM 1414 O O . THR A 1 185 ? 19.667 5.126 -4.930 1.00 95.94 185 THR A O 1
ATOM 1417 N N . ARG A 1 186 ? 19.485 5.537 -7.130 1.00 97.19 186 ARG A N 1
ATOM 1418 C CA . ARG A 1 186 ? 20.396 4.448 -7.530 1.00 97.19 186 ARG A CA 1
ATOM 1419 C C . ARG A 1 186 ? 21.794 4.628 -6.937 1.00 97.19 186 ARG A C 1
ATOM 1421 O O . ARG A 1 186 ? 22.341 3.698 -6.344 1.00 97.19 186 ARG A O 1
ATOM 1428 N N . ALA A 1 187 ? 22.370 5.825 -7.052 1.00 95.50 187 ALA A N 1
ATOM 1429 C CA . ALA A 1 187 ? 23.699 6.109 -6.511 1.00 95.50 187 ALA A CA 1
ATOM 1430 C C . ALA A 1 187 ? 23.745 5.985 -4.977 1.00 95.50 187 ALA A C 1
ATOM 1432 O O . ALA A 1 187 ? 24.779 5.644 -4.398 1.00 95.50 187 ALA A O 1
ATOM 1433 N N . LEU A 1 188 ? 22.648 6.302 -4.289 1.00 94.88 188 LEU A N 1
ATOM 1434 C CA . LEU A 1 188 ? 22.501 6.086 -2.852 1.00 94.88 188 LEU A CA 1
ATOM 1435 C C . LEU A 1 188 ? 22.415 4.590 -2.512 1.00 94.88 188 LEU A C 1
ATOM 1437 O O . LEU A 1 188 ? 23.128 4.138 -1.614 1.00 94.88 188 LEU A O 1
ATOM 1441 N N . ALA A 1 189 ? 21.591 3.828 -3.237 1.00 96.75 189 ALA A N 1
ATOM 1442 C CA . ALA A 1 189 ? 21.408 2.395 -3.023 1.00 96.75 189 ALA A CA 1
ATOM 1443 C C . ALA A 1 189 ? 22.726 1.624 -3.160 1.00 96.75 189 ALA A C 1
ATOM 1445 O O . ALA A 1 189 ? 23.092 0.883 -2.252 1.00 96.75 189 ALA A O 1
ATOM 1446 N N . ALA A 1 190 ? 23.523 1.912 -4.193 1.00 95.00 190 ALA A N 1
ATOM 1447 C CA . ALA A 1 190 ? 24.845 1.304 -4.375 1.00 95.00 190 ALA A CA 1
ATOM 1448 C C . ALA A 1 190 ? 25.799 1.521 -3.179 1.00 95.00 190 ALA A C 1
ATOM 1450 O O . ALA A 1 190 ? 26.704 0.722 -2.945 1.00 95.00 190 ALA A O 1
ATOM 1451 N N . ARG A 1 191 ? 25.602 2.598 -2.405 1.00 94.50 191 ARG A N 1
ATOM 1452 C CA . ARG A 1 191 ? 26.433 2.944 -1.240 1.00 94.50 191 ARG A CA 1
ATOM 1453 C C . ARG A 1 191 ? 25.890 2.410 0.085 1.00 94.50 191 ARG A C 1
ATOM 1455 O O . ARG A 1 191 ? 26.682 2.179 0.993 1.00 94.50 191 ARG A O 1
ATOM 1462 N N . GLN A 1 192 ? 24.569 2.292 0.231 1.00 95.38 192 GLN A N 1
ATOM 1463 C CA . GLN A 1 192 ? 23.917 2.066 1.532 1.00 95.38 192 GLN A CA 1
ATOM 1464 C C . GLN A 1 192 ? 22.973 0.853 1.571 1.00 95.38 192 GLN A C 1
ATOM 1466 O O . GLN A 1 192 ? 22.631 0.396 2.657 1.00 95.38 192 GLN A O 1
ATOM 1471 N N . PHE A 1 193 ? 22.575 0.319 0.416 1.00 94.62 193 PHE A N 1
ATOM 1472 C CA . PHE A 1 193 ? 21.572 -0.739 0.263 1.00 94.62 193 PHE A CA 1
ATOM 1473 C C . PHE A 1 193 ? 22.042 -1.775 -0.767 1.00 94.62 193 PHE A C 1
ATOM 1475 O O . PHE A 1 193 ? 21.410 -1.983 -1.796 1.00 94.62 193 PHE A O 1
ATOM 1482 N N . SER A 1 194 ? 23.169 -2.440 -0.496 1.00 87.00 194 SER A N 1
ATOM 1483 C CA . SER A 1 194 ? 23.845 -3.327 -1.458 1.00 87.00 194 SER A CA 1
ATOM 1484 C C . SER A 1 194 ? 23.029 -4.540 -1.928 1.00 87.00 194 SER A C 1
ATOM 1486 O O . SER A 1 194 ? 23.400 -5.166 -2.918 1.00 87.00 194 SER A O 1
ATOM 1488 N N . THR A 1 195 ? 21.947 -4.891 -1.229 1.00 90.31 195 THR A N 1
ATOM 1489 C CA . THR A 1 195 ? 21.070 -6.021 -1.568 1.00 90.31 195 THR A CA 1
ATOM 1490 C C . THR A 1 195 ? 19.862 -5.630 -2.418 1.00 90.31 195 THR A C 1
ATOM 1492 O O . THR A 1 195 ? 19.260 -6.513 -3.017 1.00 90.31 195 THR A O 1
ATOM 1495 N N . LEU A 1 196 ? 19.497 -4.343 -2.463 1.00 97.12 196 LEU A N 1
ATOM 1496 C CA . LEU A 1 196 ? 18.351 -3.842 -3.221 1.00 97.12 196 LEU A CA 1
ATOM 1497 C C . LEU A 1 196 ? 18.851 -3.144 -4.485 1.00 97.12 196 LEU A C 1
ATOM 1499 O O . LEU A 1 196 ? 19.556 -2.136 -4.424 1.00 97.12 196 LEU A O 1
ATOM 1503 N N . ALA A 1 197 ? 18.466 -3.678 -5.634 1.00 98.25 197 ALA A N 1
ATOM 1504 C CA . ALA A 1 197 ? 18.758 -3.074 -6.920 1.00 98.25 197 ALA A CA 1
ATOM 1505 C C . ALA A 1 197 ? 17.787 -1.929 -7.225 1.00 98.25 197 ALA A C 1
ATOM 1507 O O . ALA A 1 197 ? 16.607 -1.992 -6.884 1.00 98.25 197 ALA A O 1
ATOM 1508 N N . VAL A 1 198 ? 18.277 -0.892 -7.906 1.00 98.62 198 VAL A N 1
ATOM 1509 C CA . VAL A 1 198 ? 17.458 0.256 -8.307 1.00 98.62 198 VAL A CA 1
ATOM 1510 C C . VAL A 1 198 ? 17.482 0.417 -9.816 1.00 98.62 198 VAL A C 1
ATOM 1512 O O . VAL A 1 198 ? 18.555 0.526 -10.412 1.00 98.62 198 VAL A O 1
ATOM 1515 N N . ILE A 1 199 ? 16.297 0.488 -10.419 1.00 98.88 199 ILE A N 1
ATOM 1516 C CA . ILE A 1 199 ? 16.116 0.853 -11.824 1.00 98.88 199 ILE A CA 1
ATOM 1517 C C . ILE A 1 199 ? 15.797 2.355 -11.882 1.00 98.88 199 ILE A C 1
ATOM 1519 O O . ILE A 1 199 ? 14.734 2.760 -11.410 1.00 98.88 199 ILE A O 1
ATOM 1523 N N . PRO A 1 200 ? 16.676 3.204 -12.448 1.00 98.62 200 PRO A N 1
ATOM 1524 C CA . PRO A 1 200 ? 16.330 4.594 -12.704 1.00 98.62 200 PRO A CA 1
ATOM 1525 C C . PRO A 1 200 ? 15.220 4.667 -13.745 1.00 98.62 200 PRO A C 1
ATOM 1527 O O . PRO A 1 200 ? 15.309 4.010 -14.791 1.00 98.62 200 PRO A O 1
ATOM 1530 N N . GLY A 1 201 ? 14.205 5.470 -13.472 1.00 98.50 201 GLY A N 1
ATOM 1531 C CA . GLY A 1 201 ? 13.072 5.648 -14.352 1.00 98.50 201 GLY A CA 1
ATOM 1532 C C . GLY A 1 201 ? 12.468 7.041 -14.274 1.00 98.50 201 GLY A C 1
ATOM 1533 O O . GLY A 1 201 ? 12.959 7.927 -13.575 1.00 98.50 201 GLY A O 1
ATOM 1534 N N . ILE A 1 202 ? 11.406 7.215 -15.047 1.00 98.25 202 ILE A N 1
ATOM 1535 C CA . ILE A 1 202 ? 10.610 8.436 -15.139 1.00 98.25 202 ILE A CA 1
ATOM 1536 C C . ILE A 1 202 ? 9.153 8.047 -15.358 1.00 98.25 202 ILE A C 1
ATOM 1538 O O . ILE A 1 202 ? 8.884 7.068 -16.059 1.00 98.25 202 ILE A O 1
ATOM 1542 N N . GLU A 1 203 ? 8.236 8.827 -14.810 1.00 98.00 203 GLU A N 1
ATOM 1543 C CA . GLU A 1 203 ? 6.827 8.792 -15.176 1.00 98.00 203 GLU A CA 1
ATOM 1544 C C . GLU A 1 203 ? 6.453 10.058 -15.947 1.00 98.00 203 GLU A C 1
ATOM 1546 O O . GLU A 1 203 ? 6.696 11.174 -15.492 1.00 98.00 203 GLU A O 1
ATOM 1551 N N . VAL A 1 204 ? 5.828 9.884 -17.110 1.00 97.19 204 VAL A N 1
ATOM 1552 C CA . VAL A 1 204 ? 5.357 10.987 -17.957 1.00 97.19 204 VAL A CA 1
ATOM 1553 C C . VAL A 1 204 ? 3.920 10.758 -18.402 1.00 97.19 204 VAL A C 1
ATOM 1555 O O . VAL A 1 204 ? 3.446 9.624 -18.503 1.00 97.19 204 VAL A O 1
ATOM 1558 N N . GLY A 1 205 ? 3.213 11.845 -18.703 1.00 95.31 205 GLY A N 1
ATOM 1559 C CA . GLY A 1 205 ? 1.895 11.765 -19.324 1.00 95.31 205 GLY A CA 1
ATOM 1560 C C . GLY A 1 205 ? 1.936 11.137 -20.722 1.00 95.31 205 GLY A C 1
ATOM 1561 O O . GLY A 1 205 ? 2.966 11.100 -21.392 1.00 95.31 205 GLY A O 1
ATOM 1562 N N . SER A 1 206 ? 0.779 10.669 -21.185 1.00 94.25 206 SER A N 1
ATOM 1563 C CA . SER A 1 206 ? 0.560 10.240 -22.569 1.00 94.25 206 SER A CA 1
ATOM 1564 C C . SER A 1 206 ? -0.545 11.059 -23.227 1.00 94.25 206 SER A C 1
ATOM 1566 O O . SER A 1 206 ? -1.457 11.572 -22.571 1.00 94.25 206 SER A O 1
ATOM 1568 N N . GLU A 1 207 ? -0.513 11.133 -24.552 1.00 94.38 207 GLU A N 1
ATOM 1569 C CA . GLU A 1 207 ? -1.566 11.740 -25.366 1.00 94.38 207 GLU A CA 1
ATOM 1570 C C . GLU A 1 207 ? -2.921 11.015 -25.254 1.00 94.38 207 GLU A C 1
ATOM 1572 O O . GLU A 1 207 ? -3.949 11.590 -25.607 1.00 94.38 207 GLU A O 1
ATOM 1577 N N . TYR A 1 208 ? -2.940 9.796 -24.702 1.00 94.00 208 TYR A N 1
ATOM 1578 C CA . TYR A 1 208 ? -4.143 8.997 -24.443 1.00 94.00 208 TYR A CA 1
ATOM 1579 C C . TYR A 1 208 ? -4.737 9.212 -23.037 1.00 94.00 208 TYR A C 1
ATOM 1581 O O . TYR A 1 208 ? -5.709 8.558 -22.673 1.00 94.00 208 TYR A O 1
ATOM 1589 N N . GLY A 1 209 ? -4.170 10.114 -22.225 1.00 87.50 209 GLY A N 1
ATOM 1590 C CA . GLY A 1 209 ? -4.688 10.462 -20.892 1.00 87.50 209 GLY A CA 1
ATOM 1591 C C . GLY A 1 209 ? -4.243 9.547 -19.741 1.00 87.50 209 GLY A C 1
ATOM 1592 O O . GLY A 1 209 ? -4.583 9.824 -18.587 1.00 87.50 209 GLY A O 1
ATOM 1593 N N . GLY A 1 210 ? -3.474 8.495 -20.036 1.00 91.12 210 GLY A N 1
ATOM 1594 C CA . GLY A 1 210 ? -2.737 7.692 -19.054 1.00 91.12 210 GLY A CA 1
ATOM 1595 C C . GLY A 1 210 ? -1.281 8.135 -18.915 1.00 91.12 210 GLY A C 1
ATOM 1596 O O . GLY A 1 210 ? -0.906 9.206 -19.400 1.00 91.12 210 GLY A O 1
ATOM 1597 N N . PHE A 1 211 ? -0.458 7.284 -18.309 1.00 96.62 211 PHE A N 1
ATOM 1598 C CA . PHE A 1 211 ? 0.952 7.560 -18.033 1.00 96.62 211 PHE A CA 1
ATOM 1599 C C . PHE A 1 211 ? 1.863 6.461 -18.593 1.00 96.62 211 PHE A C 1
ATOM 1601 O O . PHE A 1 211 ? 1.445 5.307 -18.765 1.00 96.62 211 PHE A O 1
ATOM 1608 N N . LEU A 1 212 ? 3.104 6.840 -18.890 1.00 98.38 212 LEU A N 1
ATOM 1609 C CA . LEU A 1 212 ? 4.173 5.973 -19.371 1.00 98.38 212 LEU A CA 1
ATOM 1610 C C . LEU A 1 212 ? 5.331 5.997 -18.376 1.00 98.38 212 LEU A C 1
ATOM 1612 O O . LEU A 1 212 ? 5.807 7.062 -17.989 1.00 98.38 212 LEU A O 1
ATOM 1616 N N . LEU A 1 213 ? 5.808 4.810 -18.024 1.00 98.69 213 LEU A N 1
ATOM 1617 C CA . LEU A 1 213 ? 6.986 4.582 -17.207 1.00 98.69 213 LEU A CA 1
ATOM 1618 C C . LEU A 1 213 ? 8.152 4.238 -18.129 1.00 98.69 213 LEU A C 1
ATOM 1620 O O . LEU A 1 213 ? 8.147 3.186 -18.771 1.00 98.69 213 LEU A O 1
ATOM 1624 N N . GLY A 1 214 ? 9.149 5.115 -18.208 1.00 98.69 214 GLY A N 1
ATOM 1625 C CA . GLY A 1 214 ? 10.418 4.818 -18.870 1.00 98.69 214 GLY A CA 1
ATOM 1626 C C . GLY A 1 214 ? 11.389 4.215 -17.864 1.00 98.69 214 GLY A C 1
ATOM 1627 O O . GLY A 1 214 ? 11.773 4.894 -16.919 1.00 98.69 214 GLY A O 1
ATOM 1628 N N . LEU A 1 215 ? 11.792 2.960 -18.054 1.00 98.88 215 LEU A N 1
ATOM 1629 C CA . LEU A 1 215 ? 12.621 2.207 -17.109 1.00 98.88 215 LEU A CA 1
ATOM 1630 C C . LEU A 1 215 ? 14.020 1.943 -17.668 1.00 98.88 215 LEU A C 1
ATOM 1632 O O . LEU A 1 215 ? 14.181 1.674 -18.857 1.00 98.88 215 LEU A O 1
ATOM 1636 N N . GLY A 1 216 ? 15.032 1.938 -16.799 1.00 98.50 216 GLY A N 1
ATOM 1637 C CA . GLY A 1 216 ? 16.417 1.641 -17.177 1.00 98.50 216 GLY A CA 1
ATOM 1638 C C . GLY A 1 216 ? 17.126 2.834 -17.811 1.00 98.50 216 GLY A C 1
ATOM 1639 O O . GLY A 1 216 ? 17.935 2.667 -18.721 1.00 98.50 216 GLY A O 1
ATOM 1640 N N . LEU A 1 217 ? 16.811 4.046 -17.352 1.00 98.56 217 LEU A N 1
ATOM 1641 C CA . LEU A 1 217 ? 17.345 5.267 -17.937 1.00 98.56 217 LEU A CA 1
ATOM 1642 C C . LEU A 1 217 ? 18.859 5.406 -17.722 1.00 98.56 217 LEU A C 1
ATOM 1644 O O . LEU A 1 217 ? 19.455 4.916 -16.757 1.00 98.56 217 LEU A O 1
ATOM 1648 N N . ARG A 1 218 ? 19.477 6.137 -18.648 1.00 97.06 218 ARG A N 1
ATOM 1649 C CA . ARG A 1 218 ? 20.900 6.497 -18.656 1.00 97.06 218 ARG A CA 1
ATOM 1650 C C . ARG A 1 218 ? 21.023 7.993 -18.434 1.00 97.06 218 ARG A C 1
ATOM 1652 O O . ARG A 1 218 ? 20.396 8.769 -19.149 1.00 97.06 218 ARG A O 1
ATOM 1659 N N . GLU A 1 219 ? 21.832 8.374 -17.458 1.00 94.75 219 GLU A N 1
ATOM 1660 C CA . GLU A 1 219 ? 22.076 9.774 -17.127 1.00 94.75 219 GLU A CA 1
ATOM 1661 C C . GLU A 1 219 ? 22.710 10.504 -18.323 1.00 94.75 219 GLU A C 1
ATOM 1663 O O . GLU A 1 219 ? 23.614 9.977 -18.975 1.00 94.75 219 GLU A O 1
ATOM 1668 N N . GLY A 1 220 ? 22.198 11.694 -18.644 1.00 92.38 220 GLY A N 1
ATOM 1669 C CA . GLY A 1 220 ? 22.665 12.520 -19.763 1.00 92.38 220 GLY A CA 1
ATOM 1670 C C . GLY A 1 220 ? 22.131 12.145 -21.154 1.00 92.38 220 GLY A C 1
ATOM 1671 O O . GLY A 1 220 ? 22.360 12.903 -22.095 1.00 92.38 220 GLY A O 1
ATOM 1672 N N . ALA A 1 221 ? 21.412 11.029 -21.311 1.00 95.06 221 ALA A N 1
ATOM 1673 C CA . ALA A 1 221 ? 20.690 10.730 -22.551 1.00 95.06 221 ALA A CA 1
ATOM 1674 C C . ALA A 1 221 ? 19.333 11.462 -22.585 1.00 95.06 221 ALA A C 1
ATOM 1676 O O . ALA A 1 221 ? 18.714 11.684 -21.544 1.00 95.06 221 ALA A O 1
ATOM 1677 N N . ALA A 1 222 ? 18.904 11.882 -23.777 1.00 94.31 222 ALA A N 1
ATOM 1678 C CA . ALA A 1 222 ? 17.764 12.778 -23.946 1.00 94.31 222 ALA A CA 1
ATOM 1679 C C . ALA A 1 222 ? 16.424 12.030 -23.991 1.00 94.31 222 ALA A C 1
ATOM 1681 O O . ALA A 1 222 ? 16.296 10.988 -24.631 1.00 94.31 222 ALA A O 1
ATOM 1682 N N . LEU A 1 223 ? 15.401 12.642 -23.394 1.00 96.31 223 LEU A N 1
ATOM 1683 C CA . LEU A 1 223 ? 14.004 12.227 -23.496 1.00 96.31 223 LEU A CA 1
ATOM 1684 C C . LEU A 1 223 ? 13.177 13.339 -24.158 1.00 96.31 223 LEU A C 1
ATOM 1686 O O . LEU A 1 223 ? 13.512 14.517 -24.011 1.00 96.31 223 LEU A O 1
ATOM 1690 N N . PRO A 1 224 ? 12.112 12.998 -24.904 1.00 95.69 224 PRO A N 1
ATOM 1691 C CA . PRO A 1 224 ? 11.195 13.999 -25.427 1.00 95.69 224 PRO A CA 1
ATOM 1692 C C . PRO A 1 224 ? 10.408 14.664 -24.289 1.00 95.69 224 PRO A C 1
ATOM 1694 O O . PRO A 1 224 ? 9.945 13.996 -23.364 1.00 95.69 224 PRO A O 1
ATOM 1697 N N . ASP A 1 225 ? 10.205 15.974 -24.404 1.00 93.19 225 ASP A N 1
ATOM 1698 C CA . ASP A 1 225 ? 9.405 16.766 -23.468 1.00 93.19 225 ASP A CA 1
ATOM 1699 C C . ASP A 1 225 ? 7.911 16.679 -23.830 1.00 93.19 225 ASP A C 1
ATOM 1701 O O . ASP A 1 225 ? 7.486 17.135 -24.898 1.00 93.19 225 ASP A O 1
ATOM 1705 N N . PHE A 1 226 ? 7.120 16.083 -22.930 1.00 90.19 226 PHE A N 1
ATOM 1706 C CA . PHE A 1 226 ? 5.672 15.915 -23.085 1.00 90.19 226 PHE A CA 1
ATOM 1707 C C . PHE A 1 226 ? 4.924 17.248 -23.166 1.00 90.19 226 PHE A C 1
ATOM 1709 O O . PHE A 1 226 ? 3.925 17.374 -23.879 1.00 90.19 226 PHE A O 1
ATOM 1716 N N . TRP A 1 227 ? 5.383 18.255 -22.426 1.00 90.19 227 TRP A N 1
ATOM 1717 C CA . TRP A 1 227 ? 4.721 19.550 -22.333 1.00 90.19 227 TRP A CA 1
ATOM 1718 C C . TRP A 1 227 ? 5.031 20.435 -23.539 1.00 90.19 227 TRP A C 1
ATOM 1720 O O . TRP A 1 227 ? 4.195 21.258 -23.917 1.00 90.19 227 TRP A O 1
ATOM 1730 N N . ALA A 1 228 ? 6.185 20.229 -24.176 1.00 93.38 228 ALA A N 1
ATOM 1731 C CA . ALA A 1 228 ? 6.564 20.933 -25.396 1.00 93.38 228 ALA A CA 1
ATOM 1732 C C . ALA A 1 228 ? 5.815 20.426 -26.641 1.00 93.38 228 ALA A C 1
ATOM 1734 O O . ALA A 1 228 ? 5.385 21.233 -27.467 1.00 93.38 228 ALA A O 1
ATOM 1735 N N . ASP A 1 229 ? 5.654 19.108 -26.792 1.00 93.25 229 ASP A N 1
ATOM 1736 C CA . ASP A 1 229 ? 4.962 18.507 -27.936 1.00 93.25 229 ASP A CA 1
ATOM 1737 C C . ASP A 1 229 ? 4.322 17.169 -27.560 1.00 93.25 229 ASP A C 1
ATOM 1739 O O . ASP A 1 229 ? 5.013 16.199 -27.253 1.00 93.25 229 ASP A O 1
ATOM 1743 N N . ARG A 1 230 ? 2.993 17.102 -27.662 1.00 93.62 230 ARG A N 1
ATOM 1744 C CA . ARG A 1 230 ? 2.194 15.904 -27.355 1.00 93.62 230 ARG A CA 1
ATOM 1745 C C . ARG A 1 230 ? 1.904 15.030 -28.571 1.00 93.62 230 ARG A C 1
ATOM 1747 O O . ARG A 1 230 ? 1.321 13.961 -28.431 1.00 93.62 230 ARG A O 1
ATOM 1754 N N . THR A 1 231 ? 2.256 15.486 -29.766 1.00 94.12 231 THR A N 1
ATOM 1755 C CA . THR A 1 231 ? 1.949 14.770 -31.005 1.00 94.12 231 THR A CA 1
ATOM 1756 C C . THR A 1 231 ? 2.796 13.504 -31.080 1.00 94.12 231 THR A C 1
ATOM 1758 O O . THR A 1 231 ? 4.021 13.587 -30.958 1.00 94.12 231 THR A O 1
ATOM 1761 N N . ASP A 1 232 ? 2.150 12.344 -31.256 1.00 94.44 232 ASP A N 1
ATOM 1762 C CA . ASP A 1 232 ? 2.808 11.023 -31.331 1.00 94.44 232 ASP A CA 1
ATOM 1763 C C . ASP A 1 232 ? 3.849 10.833 -30.208 1.00 94.44 232 ASP A C 1
ATOM 1765 O O . ASP A 1 232 ? 4.966 10.347 -30.416 1.00 94.44 232 ASP A O 1
ATOM 1769 N N . TYR A 1 233 ? 3.528 11.356 -29.020 1.00 97.25 233 TYR A N 1
ATOM 1770 C CA . TYR A 1 233 ? 4.473 11.440 -27.918 1.00 97.25 233 TYR A CA 1
ATOM 1771 C C . TYR A 1 233 ? 4.850 10.050 -27.425 1.00 97.25 233 TYR A C 1
ATOM 1773 O O . TYR A 1 233 ? 6.041 9.774 -27.284 1.00 97.25 233 TYR A O 1
ATOM 1781 N N . ALA A 1 234 ? 3.871 9.160 -27.240 1.00 97.81 234 ALA A N 1
ATOM 1782 C CA . ALA A 1 234 ? 4.118 7.808 -26.763 1.00 97.81 234 ALA A CA 1
ATOM 1783 C C . ALA A 1 234 ? 5.155 7.087 -27.629 1.00 97.81 234 ALA A C 1
ATOM 1785 O O . ALA A 1 234 ? 6.117 6.540 -27.096 1.00 97.81 234 ALA A O 1
ATOM 1786 N N . ARG A 1 235 ? 5.026 7.149 -28.961 1.00 98.12 235 ARG A N 1
ATOM 1787 C CA . ARG A 1 235 ? 5.982 6.521 -29.884 1.00 98.12 235 ARG A CA 1
ATOM 1788 C C . ARG A 1 235 ? 7.379 7.119 -29.754 1.00 98.12 235 ARG A C 1
ATOM 1790 O O . ARG A 1 235 ? 8.340 6.375 -29.591 1.00 98.12 235 ARG A O 1
ATOM 1797 N N . ARG A 1 236 ? 7.502 8.452 -29.770 1.00 98.00 236 ARG A N 1
ATOM 1798 C CA . ARG A 1 236 ? 8.802 9.132 -29.618 1.00 98.00 236 ARG A CA 1
ATOM 1799 C C . ARG A 1 236 ? 9.463 8.812 -28.281 1.00 98.00 236 ARG A C 1
ATOM 1801 O O . ARG A 1 236 ? 10.676 8.617 -28.229 1.00 98.00 236 ARG A O 1
ATOM 1808 N N . PHE A 1 237 ? 8.675 8.759 -27.211 1.00 98.50 237 PHE A N 1
ATOM 1809 C CA . PHE A 1 237 ? 9.146 8.402 -25.880 1.00 98.50 237 PHE A CA 1
ATOM 1810 C C . PHE A 1 237 ? 9.627 6.948 -25.836 1.00 98.50 237 PHE A C 1
ATOM 1812 O O . PHE A 1 237 ? 10.752 6.691 -25.410 1.00 98.50 237 PHE A O 1
ATOM 1819 N N . ILE A 1 238 ? 8.834 6.011 -26.364 1.00 98.50 238 ILE A N 1
ATOM 1820 C CA . ILE A 1 238 ? 9.199 4.594 -26.493 1.00 98.50 238 ILE A CA 1
ATOM 1821 C C . ILE A 1 238 ? 10.492 4.429 -27.297 1.00 98.50 238 ILE A C 1
ATOM 1823 O O . ILE A 1 238 ? 11.407 3.732 -26.854 1.00 98.50 238 ILE A O 1
ATOM 1827 N N . ASP A 1 239 ? 10.611 5.105 -28.438 1.00 98.19 239 ASP A N 1
ATOM 1828 C CA . ASP A 1 239 ? 11.809 5.059 -29.274 1.00 98.19 239 ASP A CA 1
ATOM 1829 C C . ASP A 1 239 ? 13.038 5.618 -28.548 1.00 98.19 239 ASP A C 1
ATOM 1831 O O . ASP A 1 239 ? 14.121 5.032 -28.638 1.00 98.19 239 ASP A O 1
ATOM 1835 N N . ALA A 1 240 ? 12.897 6.718 -27.804 1.00 98.31 240 ALA A N 1
ATOM 1836 C CA . ALA A 1 240 ? 13.987 7.276 -27.008 1.00 98.31 240 ALA A CA 1
ATOM 1837 C C . ALA A 1 240 ? 14.439 6.293 -25.917 1.00 98.31 240 ALA A C 1
ATOM 1839 O O . ALA A 1 240 ? 15.625 5.958 -25.842 1.00 98.31 240 ALA A O 1
ATOM 1840 N N . VAL A 1 241 ? 13.503 5.751 -25.131 1.00 98.62 241 VAL A N 1
ATOM 1841 C CA . VAL A 1 241 ? 13.799 4.778 -24.068 1.00 98.62 241 VAL A CA 1
ATOM 1842 C C . VAL A 1 241 ? 14.476 3.528 -24.637 1.00 98.62 241 VAL A C 1
ATOM 1844 O O . VAL A 1 241 ? 15.537 3.126 -24.156 1.00 98.62 241 VAL A O 1
ATOM 1847 N N . ARG A 1 242 ? 13.943 2.938 -25.710 1.00 97.00 242 ARG A N 1
ATOM 1848 C CA . ARG A 1 242 ? 14.483 1.687 -26.269 1.00 97.00 242 ARG A CA 1
ATOM 1849 C C . ARG A 1 242 ? 15.819 1.863 -26.983 1.00 97.00 242 ARG A C 1
ATOM 1851 O O . ARG A 1 242 ? 16.680 0.986 -26.869 1.00 97.00 242 ARG A O 1
ATOM 1858 N N . ASN A 1 243 ? 15.997 2.953 -27.729 1.00 96.75 243 ASN A N 1
ATOM 1859 C CA . ASN A 1 243 ? 17.157 3.115 -28.610 1.00 96.75 243 ASN A CA 1
ATOM 1860 C C . ASN A 1 243 ? 18.302 3.904 -27.965 1.00 96.75 243 ASN A C 1
ATOM 1862 O O . ASN A 1 243 ? 19.458 3.637 -28.281 1.00 96.75 243 ASN A O 1
ATOM 1866 N N . GLN A 1 244 ? 18.012 4.851 -27.067 1.00 96.56 244 GLN A N 1
ATOM 1867 C CA . GLN A 1 244 ? 19.040 5.693 -26.434 1.00 96.56 244 GLN A CA 1
ATOM 1868 C C . GLN A 1 244 ? 19.411 5.196 -25.035 1.00 96.56 244 GLN A C 1
ATOM 1870 O O . GLN A 1 244 ? 20.582 5.224 -24.650 1.00 96.56 244 GLN A O 1
ATOM 1875 N N . HIS A 1 245 ? 18.426 4.708 -24.279 1.00 97.81 245 HIS A N 1
ATOM 1876 C CA . HIS A 1 245 ? 18.645 4.221 -22.916 1.00 97.81 245 HIS A CA 1
ATOM 1877 C C . HIS A 1 245 ? 18.802 2.701 -22.834 1.00 97.81 245 HIS A C 1
ATOM 1879 O O . HIS A 1 245 ? 19.294 2.189 -21.832 1.00 97.81 245 HIS A O 1
ATOM 1885 N N . GLU A 1 246 ? 18.428 1.989 -23.900 1.00 97.06 246 GLU A N 1
ATOM 1886 C CA . GLU A 1 246 ? 18.265 0.535 -23.913 1.00 97.06 246 GLU A CA 1
ATOM 1887 C C . GLU A 1 246 ? 17.246 0.016 -22.882 1.00 97.06 246 GLU A C 1
ATOM 1889 O O . GLU A 1 246 ? 17.284 -1.152 -22.494 1.00 97.06 246 GLU A O 1
ATOM 1894 N N . GLY A 1 247 ? 16.315 0.885 -22.490 1.00 98.38 247 GLY A N 1
ATOM 1895 C CA . GLY A 1 247 ? 15.314 0.657 -21.462 1.00 98.38 247 GLY A CA 1
ATOM 1896 C C . GLY A 1 247 ? 14.079 -0.116 -21.924 1.00 98.38 247 GLY A C 1
ATOM 1897 O O . GLY A 1 247 ? 14.017 -0.627 -23.046 1.00 98.38 247 GLY A O 1
ATOM 1898 N N . ALA A 1 248 ? 13.082 -0.156 -21.042 1.00 98.75 248 ALA A N 1
ATOM 1899 C CA . A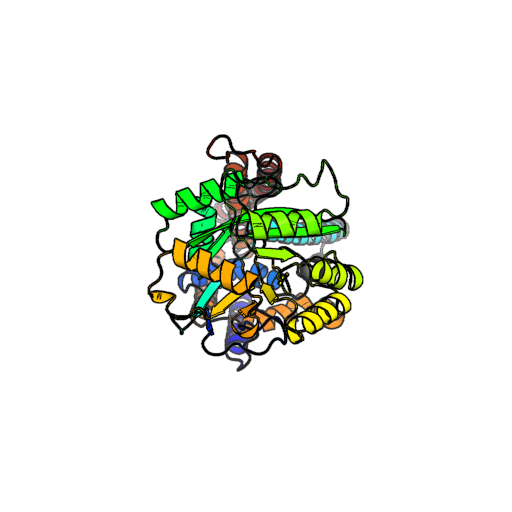LA A 1 248 ? 11.750 -0.700 -21.300 1.00 98.75 248 ALA A CA 1
ATOM 1900 C C . ALA A 1 248 ? 10.678 0.348 -20.977 1.00 98.75 248 ALA A C 1
ATOM 1902 O O . ALA A 1 248 ? 10.895 1.192 -20.106 1.00 98.75 248 ALA A O 1
ATOM 1903 N N . VAL A 1 249 ? 9.526 0.283 -21.651 1.00 98.81 249 VAL A N 1
ATOM 1904 C CA . VAL A 1 249 ? 8.382 1.162 -21.355 1.00 98.81 249 VAL A CA 1
ATOM 1905 C C . VAL A 1 249 ? 7.171 0.364 -20.898 1.00 98.81 249 VAL A C 1
ATOM 1907 O O . VAL A 1 249 ? 6.704 -0.522 -21.614 1.00 98.81 249 VAL A O 1
ATOM 1910 N N . ILE A 1 250 ? 6.639 0.718 -19.729 1.00 98.62 250 ILE A N 1
ATOM 1911 C CA . ILE A 1 250 ? 5.393 0.176 -19.170 1.00 98.62 250 ILE A CA 1
ATOM 1912 C C . ILE A 1 250 ? 4.348 1.291 -19.128 1.00 98.62 250 ILE A C 1
ATOM 1914 O O . ILE A 1 250 ? 4.695 2.438 -18.872 1.00 98.62 250 ILE A O 1
ATOM 1918 N N . SER A 1 251 ? 3.075 0.990 -19.377 1.00 98.19 251 SER A N 1
ATOM 1919 C CA . SER A 1 251 ? 1.996 1.977 -19.247 1.00 98.19 251 SER A CA 1
ATOM 1920 C C . SER A 1 251 ? 1.011 1.634 -18.132 1.00 98.19 251 SER A C 1
ATOM 1922 O O . SER A 1 251 ? 0.615 0.479 -17.956 1.00 98.19 251 SER A O 1
ATOM 1924 N N . MET A 1 252 ? 0.575 2.669 -17.413 1.00 95.69 252 MET A N 1
ATOM 1925 C CA . MET A 1 252 ? -0.520 2.577 -16.454 1.00 95.69 252 MET A CA 1
ATOM 1926 C C . MET A 1 252 ? -1.872 2.572 -17.169 1.00 95.69 252 MET A C 1
ATOM 1928 O O . MET A 1 252 ? -2.179 3.481 -17.942 1.00 95.69 252 MET A O 1
ATOM 1932 N N . ALA A 1 253 ? -2.720 1.589 -16.860 1.00 93.25 253 ALA A N 1
ATOM 1933 C CA . ALA A 1 253 ? -3.953 1.352 -17.613 1.00 93.25 253 ALA A CA 1
ATOM 1934 C C . ALA A 1 253 ? -5.242 1.928 -16.990 1.00 93.25 253 ALA A C 1
ATOM 1936 O O . ALA A 1 253 ? -6.271 1.966 -17.657 1.00 93.25 253 ALA A O 1
ATOM 1937 N N . TRP A 1 254 ? -5.229 2.418 -15.745 1.00 90.88 254 TRP A N 1
ATOM 1938 C CA . TRP A 1 254 ? -6.458 2.788 -15.013 1.00 90.88 254 TRP A CA 1
ATOM 1939 C C . TRP A 1 254 ? -7.238 3.988 -15.577 1.00 90.88 254 TRP A C 1
ATOM 1941 O O . TRP A 1 254 ? -8.425 4.135 -15.285 1.00 90.88 254 TRP A O 1
ATOM 1951 N N . ARG A 1 255 ? -6.592 4.842 -16.385 1.00 93.94 255 ARG A N 1
ATOM 1952 C CA . ARG A 1 255 ? -7.236 5.955 -17.116 1.00 93.94 255 ARG A CA 1
ATOM 1953 C C . ARG A 1 255 ? -7.449 5.684 -18.602 1.00 93.94 255 ARG A C 1
ATOM 1955 O O . ARG A 1 255 ? -7.988 6.546 -19.290 1.00 93.94 255 ARG A O 1
ATOM 1962 N N . LEU A 1 256 ? -6.981 4.545 -19.098 1.00 96.06 256 LEU A N 1
ATOM 1963 C CA . LEU A 1 256 ? -7.048 4.216 -20.514 1.00 96.06 256 LEU A CA 1
ATOM 1964 C C . LEU A 1 256 ? -8.390 3.569 -20.855 1.00 96.06 256 LEU A C 1
ATOM 1966 O O . LEU A 1 256 ? -9.093 3.057 -19.986 1.00 96.06 256 LEU A O 1
ATOM 1970 N N . ASP A 1 257 ? -8.722 3.581 -22.140 1.00 97.56 257 ASP A N 1
ATOM 1971 C CA . ASP A 1 257 ? -9.765 2.752 -22.730 1.00 97.56 257 ASP A CA 1
ATOM 1972 C C . ASP A 1 257 ? -9.138 1.644 -23.597 1.00 97.56 257 ASP A C 1
ATOM 1974 O O . ASP A 1 257 ? -7.932 1.632 -23.861 1.00 97.56 257 ASP A O 1
ATOM 1978 N N . ALA A 1 258 ? -9.941 0.665 -24.025 1.00 98.00 258 ALA A N 1
ATOM 1979 C CA . ALA A 1 258 ? -9.436 -0.432 -24.850 1.00 98.00 258 ALA A CA 1
ATOM 1980 C C . ALA A 1 258 ? -8.761 0.045 -26.164 1.00 98.00 258 ALA A C 1
ATOM 1982 O O . ALA A 1 258 ? -7.685 -0.465 -26.480 1.00 98.00 258 ALA A O 1
ATOM 1983 N N . PRO A 1 259 ? -9.299 1.028 -26.922 1.00 98.38 259 PRO A N 1
ATOM 1984 C CA . PRO A 1 259 ? -8.600 1.602 -28.075 1.00 98.38 259 PRO A CA 1
ATOM 1985 C C . PRO A 1 259 ? -7.197 2.136 -27.759 1.00 98.38 259 PRO A C 1
ATOM 1987 O O . PRO A 1 259 ? -6.265 1.857 -28.516 1.00 98.38 259 PRO A O 1
ATOM 1990 N N . ALA A 1 260 ? -7.018 2.851 -26.644 1.00 98.12 260 ALA A N 1
ATOM 1991 C CA . ALA A 1 260 ? -5.713 3.354 -26.225 1.00 98.12 260 ALA A CA 1
ATOM 1992 C C . ALA A 1 260 ? -4.723 2.224 -25.896 1.00 98.12 260 ALA A C 1
ATOM 1994 O O . ALA A 1 260 ? -3.546 2.329 -26.241 1.00 98.12 260 ALA A O 1
ATOM 1995 N N . ILE A 1 261 ? -5.190 1.120 -25.300 1.00 98.56 261 ILE A N 1
ATOM 1996 C CA . ILE A 1 261 ? -4.362 -0.074 -25.056 1.00 98.56 261 ILE A CA 1
ATOM 1997 C C . ILE A 1 261 ? -3.785 -0.622 -26.369 1.00 98.56 261 ILE A C 1
ATOM 1999 O O . ILE A 1 261 ? -2.577 -0.849 -26.469 1.00 98.56 261 ILE A O 1
ATOM 2003 N N . TYR A 1 262 ? -4.616 -0.789 -27.401 1.00 98.62 262 TYR A N 1
ATOM 2004 C CA . TYR A 1 262 ? -4.135 -1.254 -28.705 1.00 98.62 262 TYR A CA 1
ATOM 2005 C C . TYR A 1 262 ? -3.207 -0.231 -29.374 1.00 98.62 262 TYR A C 1
ATOM 2007 O O . TYR A 1 262 ? -2.160 -0.616 -29.891 1.00 98.62 262 TYR A O 1
ATOM 2015 N N . ALA A 1 263 ? -3.531 1.065 -29.308 1.00 98.25 263 ALA A N 1
ATOM 2016 C CA . ALA A 1 263 ? -2.710 2.123 -29.897 1.00 98.25 263 ALA A CA 1
ATOM 2017 C C . ALA A 1 263 ? -1.307 2.205 -29.267 1.00 98.25 263 ALA A C 1
ATOM 2019 O O . ALA A 1 263 ? -0.312 2.344 -29.979 1.00 98.25 263 ALA A O 1
ATOM 2020 N N . LEU A 1 264 ? -1.200 2.057 -27.943 1.00 98.50 264 LEU A N 1
ATOM 2021 C CA . LEU A 1 264 ? 0.084 2.008 -27.238 1.00 98.50 264 LEU A CA 1
ATOM 2022 C C . LEU A 1 264 ? 0.878 0.734 -27.564 1.00 98.50 264 LEU A C 1
ATOM 2024 O O . LEU A 1 264 ? 2.097 0.791 -27.737 1.00 98.50 264 LEU A O 1
ATOM 2028 N N . ALA A 1 265 ? 0.202 -0.408 -27.710 1.00 98.44 265 ALA A N 1
ATOM 2029 C CA . ALA A 1 265 ? 0.835 -1.647 -28.165 1.00 98.44 265 ALA A CA 1
ATOM 2030 C C . ALA A 1 265 ? 1.357 -1.546 -29.608 1.00 98.44 265 ALA A C 1
ATOM 2032 O O . ALA A 1 265 ? 2.438 -2.059 -29.908 1.00 98.44 265 ALA A O 1
ATOM 2033 N N . ASP A 1 266 ? 0.629 -0.857 -30.489 1.00 98.31 266 ASP A N 1
ATOM 2034 C CA . ASP A 1 266 ? 1.059 -0.546 -31.857 1.00 98.31 266 ASP A CA 1
ATOM 2035 C C . ASP A 1 266 ? 2.222 0.460 -31.881 1.00 98.31 266 ASP A C 1
ATOM 2037 O O . ASP A 1 266 ? 3.114 0.348 -32.721 1.00 98.31 266 ASP A O 1
ATOM 2041 N N . ALA A 1 267 ? 2.257 1.405 -30.935 1.00 97.75 267 ALA A N 1
ATOM 2042 C CA . ALA A 1 267 ? 3.379 2.325 -30.733 1.00 97.75 267 ALA A CA 1
ATOM 2043 C C . ALA A 1 267 ? 4.629 1.640 -30.149 1.00 97.75 267 ALA A C 1
ATOM 2045 O O . ALA A 1 267 ? 5.712 2.220 -30.173 1.00 97.75 267 ALA A O 1
ATOM 2046 N N . GLY A 1 268 ? 4.501 0.403 -29.662 1.00 98.00 268 GLY A N 1
ATOM 2047 C CA . GLY A 1 268 ? 5.625 -0.416 -29.225 1.00 98.00 268 GLY A CA 1
ATOM 2048 C C . GLY A 1 268 ? 5.892 -0.405 -27.721 1.00 98.00 268 GLY A C 1
ATOM 2049 O O . GLY A 1 268 ? 7.014 -0.735 -27.333 1.00 98.00 268 GLY A O 1
ATOM 2050 N N . VAL A 1 269 ? 4.898 -0.085 -26.884 1.00 98.50 269 VAL A N 1
ATOM 2051 C CA . VAL A 1 269 ? 5.025 -0.248 -25.426 1.00 98.50 269 VAL A CA 1
ATOM 2052 C C . VAL A 1 269 ? 5.387 -1.701 -25.094 1.00 98.50 269 VAL A C 1
ATOM 2054 O O . VAL A 1 269 ? 4.949 -2.630 -25.778 1.00 98.50 269 VAL A O 1
ATOM 2057 N N . ASP A 1 270 ? 6.232 -1.915 -24.088 1.00 98.81 270 ASP A N 1
ATOM 2058 C CA . ASP A 1 270 ? 6.684 -3.260 -23.732 1.00 98.81 270 ASP A CA 1
ATOM 2059 C C . ASP A 1 270 ? 5.679 -3.974 -22.822 1.00 98.81 270 ASP A C 1
ATOM 2061 O O . ASP A 1 270 ? 5.510 -5.189 -22.933 1.00 98.81 270 ASP A O 1
ATOM 2065 N N . GLY A 1 271 ? 4.954 -3.236 -21.980 1.00 98.50 271 GLY A N 1
ATOM 2066 C CA . GLY A 1 271 ? 3.969 -3.817 -21.076 1.00 98.50 271 GLY A CA 1
ATOM 2067 C C . GLY A 1 271 ? 2.957 -2.840 -20.493 1.00 98.50 271 GLY A C 1
ATOM 2068 O O . GLY A 1 271 ? 3.027 -1.631 -20.708 1.00 98.50 271 GLY A O 1
ATOM 2069 N N . PHE A 1 272 ? 2.027 -3.391 -19.720 1.00 98.69 272 PHE A N 1
ATOM 2070 C CA . PHE A 1 272 ? 1.014 -2.647 -18.980 1.00 98.69 272 PHE A CA 1
ATOM 2071 C C . PHE A 1 272 ? 0.926 -3.124 -17.534 1.00 98.69 272 PHE A C 1
ATOM 2073 O O . PHE A 1 272 ? 1.126 -4.305 -17.237 1.00 98.69 272 PHE A O 1
ATOM 2080 N N . GLU A 1 273 ? 0.546 -2.221 -16.642 1.00 98.12 273 GLU A N 1
ATOM 2081 C CA . GLU A 1 273 ? 0.216 -2.581 -15.269 1.00 98.12 273 GLU A CA 1
ATOM 2082 C C . GLU A 1 273 ? -1.202 -3.143 -15.182 1.00 98.12 273 GLU A C 1
ATOM 2084 O O . GLU A 1 273 ? -2.182 -2.416 -15.348 1.00 98.12 273 GLU A O 1
ATOM 2089 N N . ILE A 1 274 ? -1.326 -4.447 -14.918 1.00 97.19 274 ILE A N 1
ATOM 2090 C CA . ILE A 1 274 ? -2.632 -5.096 -14.723 1.00 97.19 274 ILE A CA 1
ATOM 2091 C C . ILE A 1 274 ? -3.189 -4.878 -13.311 1.00 97.19 274 ILE A C 1
ATOM 2093 O O . ILE A 1 274 ? -4.399 -4.974 -13.107 1.00 97.19 274 ILE A O 1
ATOM 2097 N N . ALA A 1 275 ? -2.318 -4.571 -12.348 1.00 95.25 275 ALA A N 1
ATOM 2098 C CA . ALA A 1 275 ? -2.694 -4.181 -10.997 1.00 95.25 275 ALA A CA 1
ATOM 2099 C C . ALA A 1 275 ? -1.719 -3.128 -10.460 1.00 95.25 275 ALA A C 1
ATOM 2101 O O . ALA A 1 275 ? -0.505 -3.291 -10.569 1.00 95.25 275 ALA A O 1
ATOM 2102 N N . ASN A 1 276 ? -2.260 -2.077 -9.853 1.00 94.25 276 ASN A N 1
ATOM 2103 C CA . ASN A 1 276 ? -1.494 -0.983 -9.272 1.00 94.25 276 ASN A CA 1
ATOM 2104 C C . ASN A 1 276 ? -2.122 -0.611 -7.920 1.00 94.25 276 ASN A C 1
ATOM 2106 O O . ASN A 1 276 ? -3.325 -0.370 -7.844 1.00 94.25 276 ASN A O 1
ATOM 2110 N N . ASN A 1 277 ? -1.332 -0.601 -6.844 1.00 90.19 277 ASN A N 1
ATOM 2111 C CA . ASN A 1 277 ? -1.843 -0.360 -5.487 1.00 90.19 277 ASN A CA 1
ATOM 2112 C C . ASN A 1 277 ? -2.121 1.131 -5.183 1.00 90.19 277 ASN A C 1
ATOM 2114 O O . ASN A 1 277 ? -2.850 1.433 -4.236 1.00 90.19 277 ASN A O 1
ATOM 2118 N N . GLY A 1 278 ? -1.569 2.059 -5.968 1.00 87.62 278 GLY A N 1
ATOM 2119 C CA . GLY A 1 278 ? -1.812 3.502 -5.876 1.00 87.62 278 GLY A CA 1
ATOM 2120 C C . GLY A 1 278 ? -3.121 3.955 -6.531 1.00 87.62 278 GLY A C 1
ATOM 2121 O O . GLY A 1 278 ? -3.593 5.076 -6.293 1.00 87.62 278 GLY A O 1
ATOM 2122 N N . HIS A 1 279 ? -3.768 3.091 -7.318 1.00 87.62 279 HIS A N 1
ATOM 2123 C CA . HIS A 1 279 ? -4.910 3.454 -8.154 1.00 87.62 279 HIS A CA 1
ATOM 2124 C C . HIS A 1 279 ? -6.092 2.472 -8.052 1.00 87.62 279 HIS A C 1
ATOM 2126 O O . HIS A 1 279 ? -5.946 1.362 -7.548 1.00 87.62 279 HIS A O 1
ATOM 2132 N N . PRO A 1 280 ? -7.310 2.883 -8.463 1.00 85.56 280 PRO A N 1
ATOM 2133 C CA . PRO A 1 280 ? -8.450 1.971 -8.555 1.00 85.56 280 PRO A CA 1
ATOM 2134 C C . PRO A 1 280 ? -8.234 0.852 -9.585 1.00 85.56 280 PRO A C 1
ATOM 2136 O O . PRO A 1 280 ? -7.422 0.993 -10.500 1.00 85.56 280 PRO A O 1
ATOM 2139 N N . ASP A 1 281 ? -9.039 -0.209 -9.482 1.00 86.81 281 ASP A N 1
ATOM 2140 C CA . ASP A 1 281 ? -9.072 -1.293 -10.469 1.00 86.81 281 ASP A CA 1
ATOM 2141 C C . ASP A 1 281 ? -9.356 -0.784 -11.893 1.00 86.81 281 ASP A C 1
ATOM 2143 O O . ASP A 1 281 ? -10.149 0.138 -12.115 1.00 86.81 281 ASP A O 1
ATOM 2147 N N . ILE A 1 282 ? -8.739 -1.448 -12.872 1.00 91.56 282 ILE A N 1
ATOM 2148 C CA . ILE A 1 282 ? -8.923 -1.162 -14.297 1.00 91.56 282 ILE A CA 1
ATOM 2149 C C . ILE A 1 282 ? -10.307 -1.617 -14.803 1.00 91.56 282 ILE A C 1
ATOM 2151 O O . ILE A 1 282 ? -10.822 -2.652 -14.359 1.00 91.56 282 ILE A O 1
ATOM 2155 N N . PRO A 1 283 ? -10.913 -0.903 -15.773 1.00 91.62 283 PRO A N 1
ATOM 2156 C CA . PRO A 1 283 ? -12.143 -1.345 -16.427 1.00 91.62 283 PRO A CA 1
ATOM 2157 C C . PRO A 1 283 ? -12.022 -2.747 -17.051 1.00 91.62 283 PRO A C 1
ATOM 2159 O O . PRO A 1 283 ? -10.957 -3.165 -17.510 1.00 91.62 283 PRO A O 1
ATOM 2162 N N . ALA A 1 284 ? -13.126 -3.498 -17.084 1.00 93.12 284 ALA A N 1
ATOM 2163 C CA . ALA A 1 284 ? -13.118 -4.896 -17.527 1.00 93.12 284 ALA A CA 1
ATOM 2164 C C . ALA A 1 284 ? -12.756 -5.070 -19.015 1.00 93.12 284 ALA A C 1
ATOM 2166 O O . ALA A 1 284 ? -12.120 -6.058 -19.389 1.00 93.12 284 ALA A O 1
ATOM 2167 N N . ASP A 1 285 ? -13.147 -4.124 -19.866 1.00 96.50 285 ASP A N 1
ATOM 2168 C CA . ASP A 1 285 ? -12.805 -4.079 -21.289 1.00 96.50 285 ASP A CA 1
ATOM 2169 C C . ASP A 1 285 ? -11.317 -3.764 -21.505 1.00 96.50 285 ASP A C 1
ATOM 2171 O O . ASP A 1 285 ? -10.653 -4.468 -22.264 1.00 96.50 285 ASP A O 1
ATOM 2175 N N . VAL A 1 286 ? -10.769 -2.800 -20.758 1.00 97.25 286 VAL A N 1
ATOM 2176 C CA . VAL A 1 286 ? -9.330 -2.478 -20.727 1.00 97.25 286 VAL A CA 1
ATOM 2177 C C . VAL A 1 286 ? -8.513 -3.704 -20.316 1.00 97.25 286 VAL A C 1
ATOM 2179 O O . VAL A 1 286 ? -7.596 -4.116 -21.027 1.00 97.25 286 VAL A O 1
ATOM 2182 N N . ARG A 1 287 ? -8.908 -4.364 -19.219 1.00 97.00 287 ARG A N 1
ATOM 2183 C CA . ARG A 1 287 ? -8.292 -5.614 -18.750 1.00 97.00 287 ARG A CA 1
ATOM 2184 C C . ARG A 1 287 ? -8.329 -6.711 -19.810 1.00 97.00 287 ARG A C 1
ATOM 2186 O O . ARG A 1 287 ? -7.363 -7.454 -19.964 1.00 97.00 287 ARG A O 1
ATOM 2193 N N . THR A 1 288 ? -9.444 -6.831 -20.527 1.00 98.19 288 THR A N 1
ATOM 2194 C CA . THR A 1 288 ? -9.611 -7.836 -21.584 1.00 98.19 288 THR A CA 1
ATOM 2195 C C . THR A 1 288 ? -8.652 -7.574 -22.745 1.00 98.19 288 THR A C 1
ATOM 2197 O O . THR A 1 288 ? -7.965 -8.505 -23.164 1.00 98.19 288 THR A O 1
ATOM 2200 N N . ALA A 1 289 ? -8.542 -6.324 -23.206 1.00 98.56 289 ALA A N 1
ATOM 2201 C CA . ALA A 1 289 ? -7.606 -5.934 -24.263 1.00 98.56 289 ALA A CA 1
ATOM 2202 C C . ALA A 1 289 ? -6.143 -6.209 -23.869 1.00 98.56 289 ALA A C 1
ATOM 2204 O O . ALA A 1 289 ? -5.369 -6.760 -24.650 1.00 98.56 289 ALA A O 1
ATOM 2205 N N . MET A 1 290 ? -5.773 -5.904 -22.622 1.00 98.56 290 MET A N 1
ATOM 2206 C CA . MET A 1 290 ? -4.436 -6.180 -22.085 1.00 98.56 290 MET A CA 1
ATOM 2207 C C . MET A 1 290 ? -4.107 -7.680 -22.062 1.00 98.56 290 MET A C 1
ATOM 2209 O O . MET A 1 290 ? -3.034 -8.085 -22.507 1.00 98.56 290 MET A O 1
ATOM 2213 N N . LEU A 1 291 ? -5.035 -8.516 -21.582 1.00 98.56 291 LEU A N 1
ATOM 2214 C CA . LEU A 1 291 ? -4.865 -9.973 -21.561 1.00 98.56 291 LEU A CA 1
ATOM 2215 C C . LEU A 1 291 ? -4.792 -10.576 -22.969 1.00 98.56 291 LEU A C 1
ATOM 2217 O O . LEU A 1 291 ? -4.076 -11.548 -23.188 1.00 98.56 291 LEU A O 1
ATOM 2221 N N . GLU A 1 292 ? -5.535 -10.031 -23.931 1.00 98.50 292 GLU A N 1
ATOM 2222 C CA . GLU A 1 292 ? -5.447 -10.451 -25.332 1.00 98.50 292 GLU A CA 1
ATOM 2223 C C . GLU A 1 292 ? -4.056 -10.165 -25.919 1.00 98.50 292 GLU A C 1
ATOM 2225 O O . GLU A 1 292 ? -3.443 -11.036 -26.547 1.00 98.50 292 GLU A O 1
ATOM 2230 N N . LEU A 1 293 ? -3.525 -8.964 -25.682 1.00 98.62 293 LEU A N 1
ATOM 2231 C CA . LEU A 1 293 ? -2.196 -8.578 -26.152 1.00 98.62 293 LEU A CA 1
ATOM 2232 C C . LEU A 1 293 ? -1.078 -9.393 -25.487 1.00 98.62 293 LEU A C 1
ATOM 2234 O O . LEU A 1 293 ? -0.115 -9.760 -26.160 1.00 98.62 293 LEU A O 1
ATOM 2238 N N . GLU A 1 294 ? -1.206 -9.724 -24.202 1.00 98.50 294 GLU A N 1
ATOM 2239 C CA . GLU A 1 294 ? -0.227 -10.572 -23.509 1.00 98.50 294 GLU A CA 1
ATOM 2240 C C . GLU A 1 294 ? -0.217 -12.003 -24.057 1.00 98.50 294 GLU A C 1
ATOM 2242 O O . GLU A 1 294 ? 0.846 -12.523 -24.400 1.00 98.50 294 GLU A O 1
ATOM 2247 N N . ARG A 1 295 ? -1.392 -12.601 -24.293 1.00 97.75 295 ARG A N 1
ATOM 2248 C CA . ARG A 1 295 ? -1.508 -13.947 -24.889 1.00 97.75 295 ARG A CA 1
ATOM 2249 C C . ARG A 1 295 ? -0.914 -14.047 -26.289 1.00 97.75 295 ARG A C 1
ATOM 2251 O O . ARG A 1 295 ? -0.487 -15.123 -26.700 1.00 97.75 295 ARG A O 1
ATOM 2258 N N . THR A 1 296 ? -0.909 -12.944 -27.033 1.00 97.19 296 THR A N 1
ATOM 2259 C CA . THR A 1 296 ? -0.299 -12.869 -28.369 1.00 97.19 296 THR A CA 1
ATOM 2260 C C . THR A 1 296 ? 1.192 -12.518 -28.325 1.00 97.19 296 THR A C 1
ATOM 2262 O O . THR A 1 296 ? 1.812 -12.370 -29.377 1.00 97.19 296 THR A O 1
ATOM 2265 N N . GLY A 1 297 ? 1.784 -12.396 -27.129 1.00 97.19 297 GLY A N 1
ATOM 2266 C CA . GLY A 1 297 ? 3.191 -12.041 -26.927 1.00 97.19 297 GLY A CA 1
ATOM 2267 C C . GLY A 1 297 ? 3.520 -10.604 -27.329 1.00 97.19 297 GLY A C 1
ATOM 2268 O O . GLY A 1 297 ? 4.685 -10.261 -27.521 1.00 97.19 297 GLY A O 1
ATOM 2269 N N . ARG A 1 298 ? 2.501 -9.757 -27.513 1.00 98.12 298 ARG A N 1
ATOM 2270 C CA . ARG A 1 298 ? 2.686 -8.382 -27.980 1.00 98.12 298 ARG A CA 1
ATOM 2271 C C . ARG A 1 298 ? 3.115 -7.442 -26.868 1.00 98.12 298 ARG A C 1
ATOM 2273 O O . ARG A 1 298 ? 3.766 -6.453 -27.185 1.00 98.12 298 ARG A O 1
ATOM 2280 N N . VAL A 1 299 ? 2.765 -7.743 -25.620 1.00 98.69 299 VAL A N 1
ATOM 2281 C CA . VAL A 1 299 ? 3.101 -6.971 -24.413 1.00 98.69 299 VAL A CA 1
ATOM 2282 C C . VAL A 1 299 ? 3.276 -7.912 -23.219 1.00 98.69 299 VAL A C 1
ATOM 2284 O O . VAL A 1 299 ? 2.844 -9.062 -23.275 1.00 98.69 299 VAL A O 1
ATOM 2287 N N . VAL A 1 300 ? 3.862 -7.423 -22.129 1.00 98.69 300 VAL A N 1
ATOM 2288 C CA . VAL A 1 300 ? 3.847 -8.099 -20.820 1.00 98.69 300 VAL A CA 1
ATOM 2289 C C . VAL A 1 300 ? 2.904 -7.415 -19.842 1.00 98.69 300 VAL A C 1
ATOM 2291 O O . VAL A 1 300 ? 2.547 -6.251 -20.015 1.00 98.69 300 VAL A O 1
ATOM 2294 N N . LEU A 1 301 ? 2.510 -8.139 -18.797 1.00 98.75 301 LEU A N 1
ATOM 2295 C CA . LEU A 1 301 ? 1.677 -7.616 -17.721 1.00 98.75 301 LEU A CA 1
ATOM 2296 C C . LEU A 1 301 ? 2.446 -7.653 -16.410 1.00 98.75 301 LEU A C 1
ATOM 2298 O O . LEU A 1 301 ? 3.035 -8.674 -16.058 1.00 98.75 301 LEU A O 1
ATOM 2302 N N . VAL A 1 302 ? 2.430 -6.531 -15.703 1.00 98.75 302 VAL A N 1
ATOM 2303 C CA . VAL A 1 302 ? 3.153 -6.338 -14.443 1.00 98.75 302 VAL A CA 1
ATOM 2304 C C . VAL A 1 302 ? 2.220 -5.782 -13.372 1.00 98.75 302 VAL A C 1
ATOM 2306 O O . VAL A 1 302 ? 1.089 -5.382 -13.660 1.00 98.75 302 VAL A O 1
ATOM 2309 N N . SER A 1 303 ? 2.686 -5.765 -12.131 1.00 98.00 303 SER A N 1
ATOM 2310 C CA . SER A 1 303 ? 2.006 -5.079 -11.039 1.00 98.00 303 SER A CA 1
ATOM 2311 C C . SER A 1 303 ? 2.983 -4.332 -10.149 1.00 98.00 303 SER A C 1
ATOM 2313 O O . SER A 1 303 ? 4.019 -4.880 -9.762 1.00 98.00 303 SER A O 1
ATOM 2315 N N . SER A 1 304 ? 2.613 -3.108 -9.793 1.00 97.25 304 SER A N 1
ATOM 2316 C CA . SER A 1 304 ? 3.481 -2.162 -9.089 1.00 97.25 304 SER A CA 1
ATOM 2317 C C . SER A 1 304 ? 2.738 -1.485 -7.950 1.00 97.25 304 SER A C 1
ATOM 2319 O O . SER A 1 304 ? 1.506 -1.535 -7.866 1.00 97.25 304 SER A O 1
ATOM 2321 N N . THR A 1 305 ? 3.482 -0.872 -7.037 1.00 96.25 305 THR A N 1
ATOM 2322 C CA . THR A 1 305 ? 2.865 -0.217 -5.884 1.00 96.25 305 THR A CA 1
ATOM 2323 C C . THR A 1 305 ? 2.413 1.200 -6.163 1.00 96.25 305 THR A C 1
ATOM 2325 O O . THR A 1 305 ? 1.473 1.642 -5.499 1.00 96.25 305 THR A O 1
ATOM 2328 N N . ASP A 1 306 ? 3.095 1.887 -7.083 1.00 96.81 306 ASP A N 1
ATOM 2329 C CA . ASP A 1 306 ? 2.983 3.332 -7.264 1.00 96.81 306 ASP A CA 1
ATOM 2330 C C . ASP A 1 306 ? 3.142 4.073 -5.925 1.00 96.81 306 ASP A C 1
ATOM 2332 O O . ASP A 1 306 ? 2.346 4.914 -5.486 1.00 96.81 306 ASP A O 1
ATOM 2336 N N . TRP A 1 307 ? 4.134 3.636 -5.147 1.00 96.56 307 TRP A N 1
ATOM 2337 C CA . TRP A 1 307 ? 4.231 4.072 -3.768 1.00 96.56 307 TRP A CA 1
ATOM 2338 C C . TRP A 1 307 ? 4.919 5.427 -3.659 1.00 96.56 307 TRP A C 1
ATOM 2340 O O . TRP A 1 307 ? 6.122 5.559 -3.878 1.00 96.56 307 TRP A O 1
ATOM 2350 N N . HIS A 1 308 ? 4.143 6.411 -3.216 1.00 94.94 308 HIS A N 1
ATOM 2351 C CA . HIS A 1 308 ? 4.573 7.788 -2.973 1.00 94.94 308 HIS A CA 1
ATOM 2352 C C . HIS A 1 308 ? 5.007 8.049 -1.525 1.00 94.94 308 HIS A C 1
ATOM 2354 O O . HIS A 1 308 ? 5.175 9.192 -1.106 1.00 94.94 308 HIS A O 1
ATOM 2360 N N . GLY A 1 309 ? 5.148 7.010 -0.699 1.00 93.00 309 GLY A N 1
ATOM 2361 C CA . GLY A 1 309 ? 5.411 7.181 0.731 1.00 93.00 309 GLY A CA 1
ATOM 2362 C C . GLY A 1 309 ? 4.168 7.153 1.618 1.00 93.00 309 GLY A C 1
ATOM 2363 O O . GLY A 1 309 ? 4.282 7.363 2.827 1.00 93.00 309 GLY A O 1
ATOM 2364 N N . TRP A 1 310 ? 2.988 6.882 1.061 1.00 90.19 310 TRP A N 1
ATOM 2365 C CA . TRP A 1 310 ? 1.761 6.728 1.839 1.00 90.19 310 TRP A CA 1
ATOM 2366 C C . TRP A 1 310 ? 1.694 5.358 2.507 1.00 90.19 310 TRP A C 1
ATOM 2368 O O . TRP A 1 310 ? 1.718 4.317 1.856 1.00 90.19 310 TRP A O 1
ATOM 2378 N N . GLY A 1 311 ? 1.542 5.367 3.825 1.00 88.56 311 GLY A N 1
ATOM 2379 C CA . GLY A 1 311 ? 1.196 4.206 4.623 1.00 88.56 311 GLY A CA 1
ATOM 2380 C C . GLY A 1 311 ? 2.202 3.066 4.537 1.00 88.56 311 GLY A C 1
ATOM 2381 O O . GLY A 1 311 ? 3.290 3.149 3.972 1.00 88.56 311 GLY A O 1
ATOM 2382 N N . GLY A 1 312 ? 1.835 1.974 5.190 1.00 84.94 312 GLY A N 1
ATOM 2383 C CA . GLY A 1 312 ? 2.668 0.790 5.311 1.00 84.94 312 GLY A CA 1
ATOM 2384 C C . GLY A 1 312 ? 2.056 -0.445 4.671 1.00 84.94 312 GLY A C 1
ATOM 2385 O O . GLY A 1 312 ? 2.399 -1.546 5.077 1.00 84.94 312 GLY A O 1
ATOM 2386 N N . PHE A 1 313 ? 1.139 -0.338 3.720 1.00 86.25 313 PHE A N 1
ATOM 2387 C CA . PHE A 1 313 ? 0.473 -1.514 3.158 1.00 86.25 313 PHE A CA 1
ATOM 2388 C C . PHE A 1 313 ? 0.874 -1.670 1.696 1.00 86.25 313 PHE A C 1
ATOM 2390 O O . PHE A 1 313 ? 0.753 -0.726 0.927 1.00 86.25 313 PHE A O 1
ATOM 2397 N N . THR A 1 314 ? 1.382 -2.850 1.345 1.00 89.50 314 THR A N 1
ATOM 2398 C CA . THR A 1 314 ? 1.645 -3.254 -0.040 1.00 89.50 314 THR A CA 1
ATOM 2399 C C . THR A 1 314 ? 0.804 -4.485 -0.339 1.00 89.50 314 THR A C 1
ATOM 2401 O O . THR A 1 314 ? 0.545 -5.294 0.564 1.00 89.50 314 THR A O 1
ATOM 2404 N N . ARG A 1 315 ? 0.342 -4.582 -1.583 1.00 92.62 315 ARG A N 1
ATOM 2405 C CA . ARG A 1 315 ? -0.475 -5.688 -2.083 1.00 92.62 315 ARG A CA 1
ATOM 2406 C C . ARG A 1 315 ? -0.118 -6.078 -3.513 1.00 92.62 315 ARG A C 1
ATOM 2408 O O . ARG A 1 315 ? -0.892 -6.798 -4.127 1.00 92.62 315 ARG A O 1
ATOM 2415 N N . THR A 1 316 ? 1.006 -5.612 -4.042 1.00 95.81 316 THR A N 1
ATOM 2416 C CA . THR A 1 316 ? 1.377 -5.755 -5.456 1.00 95.81 316 THR A CA 1
ATOM 2417 C C . THR A 1 316 ? 2.876 -5.977 -5.582 1.00 95.81 316 THR A C 1
ATOM 2419 O O . THR A 1 316 ? 3.662 -5.228 -5.007 1.00 95.81 316 THR A O 1
ATOM 2422 N N . TRP A 1 317 ? 3.281 -6.975 -6.357 1.00 98.44 317 TRP A N 1
ATOM 2423 C CA . TRP A 1 317 ? 4.679 -7.273 -6.670 1.00 98.44 317 TRP A CA 1
ATOM 2424 C C . TRP A 1 317 ? 4.769 -7.798 -8.096 1.00 98.44 317 TRP A C 1
ATOM 2426 O O . TRP A 1 317 ? 3.837 -8.437 -8.562 1.00 98.44 317 TRP A O 1
ATOM 2436 N N . THR A 1 318 ? 5.886 -7.618 -8.785 1.00 98.81 318 THR A N 1
ATOM 2437 C CA . THR A 1 318 ? 6.148 -8.330 -10.041 1.00 98.81 318 THR A CA 1
ATOM 2438 C C . THR A 1 318 ? 7.233 -9.366 -9.798 1.00 98.81 318 THR A C 1
ATOM 2440 O O . THR A 1 318 ? 8.355 -9.008 -9.465 1.00 98.81 318 THR A O 1
ATOM 2443 N N . ALA A 1 319 ? 6.926 -10.651 -9.961 1.00 98.81 319 ALA A N 1
ATOM 2444 C CA . ALA A 1 319 ? 7.916 -11.718 -9.848 1.00 98.81 319 ALA A CA 1
ATOM 2445 C C . ALA A 1 319 ? 8.463 -12.084 -11.235 1.00 98.81 319 ALA A C 1
ATOM 2447 O O . ALA A 1 319 ? 7.692 -12.392 -12.147 1.00 98.81 319 ALA A O 1
ATOM 2448 N N . LEU A 1 320 ? 9.789 -12.059 -11.397 1.00 98.75 320 LEU A N 1
ATOM 2449 C CA . LEU A 1 320 ? 10.473 -12.344 -12.658 1.00 98.75 320 LEU A CA 1
ATOM 2450 C C . LEU A 1 320 ? 11.428 -13.528 -12.511 1.00 98.75 320 LEU A C 1
ATOM 2452 O O . LEU A 1 320 ? 12.382 -13.468 -11.739 1.00 98.75 320 LEU A O 1
ATOM 2456 N N . ARG A 1 321 ? 11.229 -14.587 -13.296 1.00 98.44 321 ARG A N 1
ATOM 2457 C CA . ARG A 1 321 ? 12.159 -15.719 -13.374 1.00 98.44 321 ARG A CA 1
ATOM 2458 C C . ARG A 1 321 ? 13.366 -15.344 -14.235 1.00 98.44 321 ARG A C 1
ATOM 2460 O O . ARG A 1 321 ? 13.270 -15.274 -15.459 1.00 98.44 321 ARG A O 1
ATOM 2467 N N . ILE A 1 322 ? 14.511 -15.145 -13.593 1.00 98.38 322 ILE A N 1
ATOM 2468 C CA . ILE A 1 322 ? 15.784 -14.761 -14.204 1.00 98.38 322 ILE A CA 1
ATOM 2469 C C . ILE A 1 322 ? 16.843 -15.799 -13.797 1.00 98.38 322 ILE A C 1
ATOM 2471 O O . ILE A 1 322 ? 17.375 -15.742 -12.688 1.00 98.38 322 ILE A O 1
ATOM 2475 N N . PRO A 1 323 ? 17.184 -16.755 -14.682 1.00 97.62 323 PRO A N 1
ATOM 2476 C CA . PRO A 1 323 ? 18.166 -17.789 -14.368 1.00 97.62 323 PRO A CA 1
ATOM 2477 C C . PRO A 1 323 ? 19.508 -17.212 -13.900 1.00 97.62 323 PRO A C 1
ATOM 2479 O O . PRO A 1 323 ? 20.114 -16.377 -14.576 1.00 97.62 323 PRO A O 1
ATOM 2482 N N . GLY A 1 324 ? 19.994 -17.685 -12.751 1.00 97.44 324 GLY A N 1
ATOM 2483 C CA . GLY A 1 324 ? 21.223 -17.214 -12.122 1.00 97.44 324 GLY A CA 1
ATOM 2484 C C . GLY A 1 324 ? 21.111 -15.889 -11.360 1.00 97.44 324 GLY A C 1
ATOM 2485 O O . GLY A 1 324 ? 22.160 -15.366 -10.975 1.00 97.44 324 GLY A O 1
ATOM 2486 N N . ALA A 1 325 ? 19.907 -15.354 -11.118 1.00 97.31 325 ALA A N 1
ATOM 2487 C CA . ALA A 1 325 ? 19.704 -14.071 -10.431 1.00 97.31 325 ALA A CA 1
ATOM 2488 C C . ALA A 1 325 ? 20.365 -14.001 -9.047 1.00 97.31 325 ALA A C 1
ATOM 2490 O O . ALA A 1 325 ? 20.893 -12.954 -8.665 1.00 97.31 325 ALA A O 1
ATOM 2491 N N . ALA A 1 326 ? 20.426 -15.123 -8.328 1.00 95.50 326 ALA A N 1
ATOM 2492 C CA . ALA A 1 326 ? 21.088 -15.220 -7.027 1.00 95.50 326 ALA A CA 1
ATOM 2493 C C . ALA A 1 326 ? 22.579 -14.837 -7.050 1.00 95.50 326 ALA A C 1
ATOM 2495 O O . ALA A 1 326 ? 23.143 -14.457 -6.026 1.00 95.50 326 ALA A O 1
ATOM 2496 N N . ARG A 1 327 ? 23.233 -14.972 -8.212 1.00 96.44 327 ARG A N 1
ATOM 2497 C CA . ARG A 1 327 ? 24.662 -14.677 -8.408 1.00 96.44 327 ARG A CA 1
ATOM 2498 C C . ARG A 1 327 ? 24.910 -13.308 -9.036 1.00 96.44 327 ARG A C 1
ATOM 2500 O O . ARG A 1 327 ? 26.068 -12.927 -9.177 1.00 96.44 327 ARG A O 1
ATOM 2507 N N . MET A 1 328 ? 23.852 -12.603 -9.429 1.00 97.81 328 MET A N 1
ATOM 2508 C CA . MET A 1 328 ? 23.951 -11.274 -10.018 1.00 97.81 328 MET A CA 1
ATOM 2509 C C . MET A 1 328 ? 24.226 -10.231 -8.938 1.00 97.81 328 MET A C 1
ATOM 2511 O O . MET A 1 328 ? 23.665 -10.271 -7.841 1.00 97.81 328 MET A O 1
ATOM 2515 N N . THR A 1 329 ? 25.050 -9.253 -9.287 1.00 96.94 329 THR A N 1
ATOM 2516 C CA . THR A 1 329 ? 25.114 -7.971 -8.586 1.00 96.94 329 THR A CA 1
ATOM 2517 C C . THR A 1 329 ? 23.777 -7.229 -8.697 1.00 96.94 329 THR A C 1
ATOM 2519 O O . THR A 1 329 ? 22.933 -7.545 -9.539 1.00 96.94 329 THR A O 1
ATOM 2522 N N . ALA A 1 330 ? 23.581 -6.210 -7.859 1.00 96.31 330 ALA A N 1
ATOM 2523 C CA . ALA A 1 330 ? 22.384 -5.375 -7.908 1.00 96.31 330 ALA A CA 1
ATOM 2524 C C . ALA A 1 330 ? 22.166 -4.746 -9.303 1.00 96.31 330 ALA A C 1
ATOM 2526 O O . ALA A 1 330 ? 21.061 -4.801 -9.840 1.00 96.31 330 ALA A O 1
ATOM 2527 N N . ASP A 1 331 ? 23.225 -4.233 -9.935 1.00 96.00 331 ASP A N 1
ATOM 2528 C CA . ASP A 1 331 ? 23.135 -3.619 -11.267 1.00 96.00 331 ASP A CA 1
ATOM 2529 C C . ASP A 1 331 ? 22.830 -4.647 -12.367 1.00 96.00 331 ASP A C 1
ATOM 2531 O O . ASP A 1 331 ? 21.990 -4.399 -13.235 1.00 96.00 331 ASP A O 1
ATOM 2535 N N . GLU A 1 332 ? 23.452 -5.831 -12.318 1.00 97.88 332 GLU A N 1
ATOM 2536 C CA . GLU A 1 332 ? 23.145 -6.926 -13.250 1.00 97.88 332 GLU A CA 1
ATOM 2537 C C . GLU A 1 332 ? 21.692 -7.390 -13.114 1.00 97.88 332 GLU A C 1
ATOM 2539 O O . GLU A 1 332 ? 21.034 -7.659 -14.121 1.00 97.88 332 GLU A O 1
ATOM 2544 N N . ARG A 1 333 ? 21.170 -7.432 -11.882 1.00 98.12 333 ARG A N 1
ATOM 2545 C CA . ARG A 1 333 ? 19.778 -7.789 -11.596 1.00 98.12 333 ARG A CA 1
ATOM 2546 C C . ARG A 1 333 ? 18.804 -6.747 -12.147 1.00 98.12 333 ARG A C 1
ATOM 2548 O O . ARG A 1 333 ? 17.861 -7.121 -12.842 1.00 98.12 333 ARG A O 1
ATOM 2555 N N . ALA A 1 334 ? 19.052 -5.457 -11.906 1.00 98.50 334 ALA A N 1
ATOM 2556 C CA . ALA A 1 334 ? 18.260 -4.364 -12.478 1.00 98.50 334 ALA A CA 1
ATOM 2557 C C . ALA A 1 334 ? 18.242 -4.423 -14.016 1.00 98.50 334 ALA A C 1
ATOM 2559 O O . ALA A 1 334 ? 17.176 -4.373 -14.632 1.00 98.50 334 ALA A O 1
ATOM 2560 N N . ALA A 1 335 ? 19.408 -4.602 -14.643 1.00 98.50 335 ALA A N 1
ATOM 2561 C CA . ALA A 1 335 ? 19.520 -4.720 -16.095 1.00 98.50 335 ALA A CA 1
ATOM 2562 C C . ALA A 1 335 ? 18.802 -5.967 -16.643 1.00 98.50 335 ALA A C 1
ATOM 2564 O O . ALA A 1 335 ? 18.180 -5.910 -17.704 1.00 98.50 335 ALA A O 1
ATOM 2565 N N . ALA A 1 336 ? 18.858 -7.093 -15.926 1.00 98.56 336 ALA A N 1
ATOM 2566 C CA . ALA A 1 336 ? 18.155 -8.312 -16.310 1.00 98.56 336 ALA A CA 1
ATOM 2567 C C . ALA A 1 336 ? 16.629 -8.142 -16.261 1.00 98.56 336 ALA A C 1
ATOM 2569 O O . ALA A 1 336 ? 15.958 -8.594 -17.186 1.00 98.56 336 ALA A O 1
ATOM 2570 N N . VAL A 1 337 ? 16.092 -7.450 -15.248 1.00 98.75 337 VAL A N 1
ATOM 2571 C CA . VAL A 1 337 ? 14.660 -7.109 -15.180 1.00 98.75 337 VAL A CA 1
ATOM 2572 C C . VAL A 1 337 ? 14.247 -6.260 -16.381 1.00 98.75 337 VAL A C 1
ATOM 2574 O O . VAL A 1 337 ? 13.320 -6.635 -17.096 1.00 98.75 337 VAL A O 1
ATOM 2577 N N . VAL A 1 338 ? 14.973 -5.173 -16.672 1.00 98.75 338 VAL A N 1
ATOM 2578 C CA . VAL A 1 338 ? 14.687 -4.309 -17.835 1.00 98.75 338 VAL A CA 1
ATOM 2579 C C . VAL A 1 338 ? 14.728 -5.103 -19.143 1.00 98.75 338 VAL A C 1
ATOM 2581 O O . VAL A 1 338 ? 13.845 -4.950 -19.987 1.00 98.75 338 VAL A O 1
ATOM 2584 N N . ARG A 1 339 ? 15.709 -5.999 -19.304 1.00 98.50 339 ARG A N 1
ATOM 2585 C CA . ARG A 1 339 ? 15.813 -6.863 -20.487 1.00 98.50 339 ARG A CA 1
ATOM 2586 C C . ARG A 1 339 ? 14.600 -7.782 -20.638 1.00 98.50 339 ARG A C 1
ATOM 2588 O O . ARG A 1 339 ? 14.042 -7.838 -21.728 1.00 98.50 339 ARG A O 1
ATOM 2595 N N . VAL A 1 340 ? 14.169 -8.458 -19.570 1.00 98.38 340 VAL A N 1
ATOM 2596 C CA . VAL A 1 340 ? 12.996 -9.355 -19.602 1.00 98.38 340 VAL A CA 1
ATOM 2597 C C . VAL A 1 340 ? 11.725 -8.601 -20.008 1.00 98.38 340 VAL A C 1
ATOM 2599 O O . VAL A 1 340 ? 10.956 -9.106 -20.829 1.00 98.38 340 VAL A O 1
ATOM 2602 N N . LEU A 1 341 ? 11.535 -7.381 -19.491 1.00 98.62 341 LEU A N 1
ATOM 2603 C CA . LEU A 1 341 ? 10.422 -6.508 -19.879 1.00 98.62 341 LEU A CA 1
ATOM 2604 C C . LEU A 1 341 ? 10.500 -6.142 -21.368 1.00 98.62 341 LEU A C 1
ATOM 2606 O O . LEU A 1 341 ? 9.544 -6.352 -22.109 1.00 98.62 341 LEU A O 1
ATOM 2610 N N . ARG A 1 342 ? 11.662 -5.666 -21.828 1.00 97.38 342 ARG A N 1
ATOM 2611 C CA . ARG A 1 342 ? 11.897 -5.235 -23.215 1.00 97.38 342 ARG A CA 1
ATOM 2612 C C . ARG A 1 342 ? 11.753 -6.367 -24.237 1.00 97.38 342 ARG A C 1
ATOM 2614 O O . ARG A 1 342 ? 11.291 -6.141 -25.355 1.00 97.38 342 ARG A O 1
ATOM 2621 N N . GLU A 1 343 ? 12.175 -7.575 -23.879 1.00 97.75 343 GLU A N 1
ATOM 2622 C CA . GLU A 1 343 ? 12.018 -8.786 -24.698 1.00 97.75 343 GLU A CA 1
ATOM 2623 C C . GLU A 1 343 ? 10.579 -9.315 -24.696 1.00 97.75 343 GLU A C 1
ATOM 2625 O O . GLU A 1 343 ? 10.256 -10.224 -25.459 1.00 97.75 343 GLU A O 1
ATOM 2630 N N . ARG A 1 344 ? 9.711 -8.731 -23.862 1.00 97.88 344 ARG A N 1
ATOM 2631 C CA . ARG A 1 344 ? 8.300 -9.081 -23.703 1.00 97.88 344 ARG A CA 1
ATOM 2632 C C . ARG A 1 344 ? 8.089 -10.555 -23.362 1.00 97.88 344 ARG A C 1
ATOM 2634 O O . ARG A 1 344 ? 7.135 -11.194 -23.806 1.00 97.88 344 ARG A O 1
ATOM 2641 N N . ASN A 1 345 ? 8.989 -11.110 -22.551 1.00 95.75 345 ASN A N 1
ATOM 2642 C CA . ASN A 1 345 ? 8.934 -12.509 -22.151 1.00 95.75 345 ASN A CA 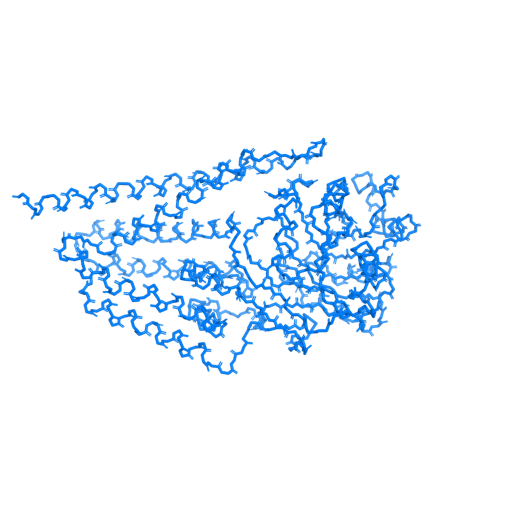1
ATOM 2643 C C . ASN A 1 345 ? 7.899 -12.719 -21.031 1.00 95.75 345 ASN A C 1
ATOM 2645 O O . ASN A 1 345 ? 8.249 -12.881 -19.862 1.00 95.75 345 ASN A O 1
ATOM 2649 N N . GLY A 1 346 ? 6.613 -12.730 -21.394 1.00 95.00 346 GLY A N 1
ATOM 2650 C CA . GLY A 1 346 ? 5.500 -12.879 -20.447 1.00 95.00 346 GLY A CA 1
ATOM 2651 C C . GLY A 1 346 ? 5.517 -14.191 -19.654 1.00 95.00 346 GLY A C 1
ATOM 2652 O O . GLY A 1 346 ? 5.040 -14.229 -18.526 1.00 95.00 346 GLY A O 1
ATOM 2653 N N . ALA A 1 347 ? 6.141 -15.249 -20.184 1.00 97.00 347 ALA A N 1
ATOM 2654 C CA . ALA A 1 347 ? 6.298 -16.520 -19.473 1.00 97.00 347 ALA A CA 1
ATOM 2655 C C . ALA A 1 347 ? 7.282 -16.434 -18.292 1.00 97.00 347 ALA A C 1
ATOM 2657 O O . ALA A 1 347 ? 7.226 -17.256 -17.378 1.00 97.00 347 ALA A O 1
ATOM 2658 N N . ALA A 1 348 ? 8.186 -15.450 -18.302 1.00 97.81 348 ALA A N 1
ATOM 2659 C CA . ALA A 1 348 ? 9.098 -15.188 -17.197 1.00 97.81 348 ALA A CA 1
ATOM 2660 C C . ALA A 1 348 ? 8.494 -14.259 -16.134 1.00 97.81 348 ALA A C 1
ATOM 2662 O O . ALA A 1 348 ? 9.120 -14.081 -15.094 1.00 97.81 348 ALA A O 1
ATOM 2663 N N . ILE A 1 349 ? 7.316 -13.669 -16.371 1.00 98.69 349 ILE A N 1
ATOM 2664 C CA . ILE A 1 349 ? 6.727 -12.636 -15.515 1.00 98.69 349 ILE A CA 1
ATOM 2665 C C . ILE A 1 349 ? 5.427 -13.145 -14.896 1.00 98.69 349 ILE A C 1
ATOM 2667 O O . ILE A 1 349 ? 4.547 -13.682 -15.569 1.00 98.69 349 ILE A O 1
ATOM 2671 N N . THR A 1 350 ? 5.302 -12.949 -13.589 1.00 98.69 350 THR A N 1
ATOM 2672 C CA . THR A 1 350 ? 4.061 -13.155 -12.844 1.00 98.69 350 THR A CA 1
ATOM 2673 C C . THR A 1 350 ? 3.728 -11.853 -12.115 1.00 98.69 350 THR A C 1
ATOM 2675 O O . THR A 1 350 ? 4.445 -11.503 -11.175 1.00 98.69 350 THR A O 1
ATOM 2678 N N . PRO A 1 351 ? 2.697 -11.098 -12.535 1.00 98.31 351 PRO A N 1
ATOM 2679 C CA . PRO A 1 351 ? 2.184 -9.998 -11.728 1.00 98.31 351 PRO A CA 1
ATOM 2680 C C . PRO A 1 351 ? 1.478 -10.597 -10.508 1.00 98.31 351 PRO A C 1
ATOM 2682 O O . PRO A 1 351 ? 0.589 -11.427 -10.655 1.00 98.31 351 PRO A O 1
ATOM 2685 N N . VAL A 1 352 ? 1.892 -10.232 -9.301 1.00 98.25 352 VAL A N 1
ATOM 2686 C CA . VAL A 1 352 ? 1.433 -10.829 -8.044 1.00 98.25 352 VAL A CA 1
ATOM 2687 C C . VAL A 1 352 ? 0.643 -9.810 -7.236 1.00 98.25 352 VAL A C 1
ATOM 2689 O O . VAL A 1 352 ? 1.098 -8.688 -7.021 1.00 98.25 352 VAL A O 1
ATOM 2692 N N . VAL A 1 353 ? -0.513 -10.222 -6.716 1.00 95.88 353 VAL A N 1
ATOM 2693 C CA . VAL A 1 353 ? -1.336 -9.423 -5.803 1.00 95.88 353 VAL A CA 1
ATOM 2694 C C . VAL A 1 353 ? -1.656 -10.146 -4.497 1.00 95.88 353 VAL A C 1
ATOM 2696 O O . VAL A 1 353 ? -1.745 -11.374 -4.449 1.00 95.88 353 VAL A O 1
ATOM 2699 N N . ALA A 1 354 ? -1.887 -9.365 -3.439 1.00 93.62 354 ALA A N 1
ATOM 2700 C CA . ALA A 1 354 ? -2.450 -9.837 -2.178 1.00 93.62 354 ALA A CA 1
ATOM 2701 C C . ALA A 1 354 ? -3.928 -9.444 -2.047 1.00 93.62 354 ALA A C 1
ATOM 2703 O O . ALA A 1 354 ? -4.285 -8.263 -2.053 1.00 93.62 354 ALA A O 1
ATOM 2704 N N . GLY A 1 355 ? -4.784 -10.435 -1.814 1.00 82.81 355 GLY A N 1
ATOM 2705 C CA . GLY A 1 355 ? -6.194 -10.227 -1.514 1.00 82.81 355 GLY A CA 1
ATOM 2706 C C . GLY A 1 355 ? -7.061 -9.920 -2.724 1.00 82.81 355 GLY A C 1
ATOM 2707 O O . GLY A 1 355 ? -7.515 -8.789 -2.873 1.00 82.81 355 GLY A O 1
ATOM 2708 N N . TYR A 1 356 ? -7.375 -10.940 -3.528 1.00 76.25 356 TYR A N 1
ATOM 2709 C CA . TYR A 1 356 ? -8.455 -10.855 -4.510 1.00 76.25 356 TYR A CA 1
ATOM 2710 C C . TYR A 1 356 ? -9.690 -11.615 -4.046 1.00 76.25 356 TYR A C 1
ATOM 2712 O O . TYR A 1 356 ? -9.632 -12.792 -3.700 1.00 76.25 356 TYR A O 1
ATOM 2720 N N . LEU A 1 357 ? -10.837 -10.940 -4.063 1.00 64.25 357 LEU A N 1
ATOM 2721 C CA . LEU A 1 357 ? -12.109 -11.506 -3.609 1.00 64.25 357 LEU A CA 1
ATOM 2722 C C . LEU A 1 357 ? -13.260 -11.227 -4.575 1.00 64.25 357 LEU A C 1
ATOM 2724 O O . LEU A 1 357 ? -14.424 -11.212 -4.168 1.00 64.25 357 LEU A O 1
ATOM 2728 N N . GLY A 1 358 ? -12.930 -10.986 -5.842 1.00 72.75 358 GLY A N 1
ATOM 2729 C CA . GLY A 1 358 ? -13.912 -10.684 -6.872 1.00 72.75 358 GLY A CA 1
ATOM 2730 C C . GLY A 1 358 ? -14.375 -9.223 -6.886 1.00 72.75 358 GLY A C 1
ATOM 2731 O O . GLY A 1 358 ? -13.944 -8.409 -6.063 1.00 72.75 358 GLY A O 1
ATOM 2732 N N . PRO A 1 359 ? -15.271 -8.892 -7.831 1.00 76.38 359 PRO A N 1
ATOM 2733 C CA . PRO A 1 359 ? -15.753 -7.534 -8.029 1.00 76.38 359 PRO A CA 1
ATOM 2734 C C . PRO A 1 359 ? -16.541 -7.020 -6.814 1.00 76.38 359 PRO A C 1
ATOM 2736 O O . PRO A 1 359 ? -17.146 -7.806 -6.069 1.00 76.38 359 PRO A O 1
ATOM 2739 N N . PRO A 1 360 ? -16.596 -5.692 -6.616 1.00 77.56 360 PRO A N 1
ATOM 2740 C CA . PRO A 1 360 ? -17.460 -5.102 -5.605 1.00 77.56 360 PRO A CA 1
ATOM 2741 C C . PRO A 1 360 ? -18.923 -5.496 -5.859 1.00 77.56 360 PRO A C 1
ATOM 2743 O O . PRO A 1 360 ? -19.409 -5.482 -6.988 1.00 77.56 360 PRO A O 1
ATOM 2746 N N . SER A 1 361 ? -19.654 -5.830 -4.793 1.00 86.06 361 SER A N 1
ATOM 2747 C CA . SER A 1 361 ? -21.102 -6.053 -4.850 1.00 86.06 361 SER A CA 1
ATOM 2748 C C . SER A 1 361 ? -21.812 -5.168 -3.835 1.00 86.06 361 SER A C 1
ATOM 2750 O O . SER A 1 361 ? -21.294 -4.913 -2.746 1.00 86.06 361 SER A O 1
ATOM 2752 N N . THR A 1 362 ? -23.027 -4.721 -4.160 1.00 89.38 362 THR A N 1
ATOM 2753 C CA . THR A 1 362 ? -23.828 -3.873 -3.262 1.00 89.38 362 THR A CA 1
ATOM 2754 C C . THR A 1 362 ? -24.072 -4.548 -1.914 1.00 89.38 362 THR A C 1
ATOM 2756 O O . THR A 1 362 ? -24.046 -3.884 -0.882 1.00 89.38 362 THR A O 1
ATOM 2759 N N . LEU A 1 363 ? -24.261 -5.873 -1.904 1.00 89.19 363 LEU A N 1
ATOM 2760 C CA . LEU A 1 363 ? -24.450 -6.630 -0.669 1.00 89.19 363 LEU A CA 1
ATOM 2761 C C . LEU A 1 363 ? -23.174 -6.645 0.179 1.00 89.19 363 LEU A C 1
ATOM 2763 O O . LEU A 1 363 ? -23.232 -6.367 1.376 1.00 89.19 363 LEU A O 1
ATOM 2767 N N . ARG A 1 364 ? -22.016 -6.914 -0.438 1.00 89.88 364 ARG A N 1
ATOM 2768 C CA . ARG A 1 364 ? -20.723 -6.857 0.253 1.00 89.88 364 ARG A CA 1
ATOM 2769 C C . ARG A 1 364 ? -20.447 -5.462 0.804 1.00 89.88 364 ARG A C 1
ATOM 2771 O O . ARG A 1 364 ? -19.980 -5.354 1.931 1.00 89.88 364 ARG A O 1
ATOM 2778 N N . LEU A 1 365 ? -20.785 -4.417 0.048 1.00 89.44 365 LEU A N 1
ATOM 2779 C CA . LEU A 1 365 ? -20.638 -3.028 0.475 1.00 89.44 365 LEU A CA 1
ATOM 2780 C C . LEU A 1 365 ? -21.551 -2.688 1.664 1.00 89.44 365 LEU A C 1
ATOM 2782 O O . LEU A 1 365 ? -21.112 -2.127 2.665 1.00 89.44 365 LEU A O 1
ATOM 2786 N N . ALA A 1 366 ? -22.828 -3.070 1.598 1.00 91.56 366 ALA A N 1
ATOM 2787 C CA . ALA A 1 366 ? -23.778 -2.829 2.683 1.00 91.56 366 ALA A CA 1
ATOM 2788 C C . ALA A 1 366 ? -23.354 -3.523 3.989 1.00 91.56 366 ALA A C 1
ATOM 2790 O O . ALA A 1 366 ? -23.606 -3.001 5.075 1.00 91.56 366 ALA A O 1
ATOM 2791 N N . PHE A 1 367 ? -22.675 -4.668 3.891 1.00 93.25 367 PHE A N 1
ATOM 2792 C CA . PHE A 1 367 ? -22.188 -5.446 5.029 1.00 93.25 367 PHE A CA 1
ATOM 2793 C C . PHE A 1 367 ? -20.662 -5.414 5.190 1.00 93.25 367 PHE A C 1
ATOM 2795 O O . PHE A 1 367 ? -20.111 -6.299 5.848 1.00 93.25 367 PHE A O 1
ATOM 2802 N N . THR A 1 368 ? -19.978 -4.387 4.667 1.00 91.38 368 THR A N 1
ATOM 2803 C CA . THR A 1 368 ? -18.511 -4.264 4.730 1.00 91.38 368 THR A CA 1
ATOM 2804 C C . THR A 1 368 ? -17.948 -4.529 6.129 1.00 91.38 368 THR A C 1
ATOM 2806 O O . THR A 1 368 ? -17.043 -5.354 6.233 1.00 91.38 368 THR A O 1
ATOM 2809 N N . PRO A 1 369 ? -18.477 -3.956 7.234 1.00 90.94 369 PRO A N 1
ATOM 2810 C CA . PRO A 1 369 ? -17.891 -4.205 8.551 1.00 90.94 369 PRO A CA 1
ATOM 2811 C C . PRO A 1 369 ? -17.938 -5.670 8.986 1.00 90.94 369 PRO A C 1
ATOM 2813 O O . PRO A 1 369 ? -17.120 -6.076 9.801 1.00 90.94 369 PRO A O 1
ATOM 2816 N N . LEU A 1 370 ? -18.879 -6.469 8.477 1.00 92.69 370 LEU A N 1
ATOM 2817 C CA . LEU A 1 370 ? -18.976 -7.892 8.798 1.00 92.69 370 LEU A CA 1
ATOM 2818 C C . LEU A 1 370 ? -18.123 -8.731 7.845 1.00 92.69 370 LEU A C 1
ATOM 2820 O O . LEU A 1 370 ? -17.310 -9.532 8.302 1.00 92.69 370 LEU A O 1
ATOM 2824 N N . VAL A 1 371 ? -18.291 -8.524 6.535 1.00 92.00 371 VAL A N 1
ATOM 2825 C CA . VAL A 1 371 ? -17.605 -9.308 5.498 1.00 92.00 371 VAL A CA 1
ATOM 2826 C C . VAL A 1 371 ? -16.099 -9.095 5.569 1.00 92.00 371 VAL A C 1
ATOM 2828 O O . VAL A 1 371 ? -15.347 -10.067 5.616 1.00 92.00 371 VAL A O 1
ATOM 2831 N N . GLU A 1 372 ? -15.652 -7.842 5.664 1.00 92.44 372 GLU A N 1
ATOM 2832 C CA . GLU A 1 372 ? -14.223 -7.548 5.733 1.00 92.44 372 GLU A CA 1
ATOM 2833 C C . GLU A 1 372 ? -13.625 -8.005 7.067 1.00 92.44 372 GLU A C 1
ATOM 2835 O O . GLU A 1 372 ? -12.492 -8.468 7.078 1.00 92.44 372 GLU A O 1
ATOM 2840 N N . THR A 1 373 ? -14.380 -7.978 8.176 1.00 92.75 373 THR A N 1
ATOM 2841 C CA . THR A 1 373 ? -13.908 -8.525 9.466 1.00 92.75 373 THR A CA 1
ATOM 2842 C C . THR A 1 373 ? -13.670 -10.027 9.399 1.00 92.75 373 THR A C 1
ATOM 2844 O O . THR A 1 373 ? -12.660 -10.503 9.915 1.00 92.75 373 THR A O 1
ATOM 2847 N N . LEU A 1 374 ? -14.567 -10.777 8.753 1.00 92.81 374 LEU A N 1
ATOM 2848 C CA . LEU A 1 374 ? -14.379 -12.214 8.555 1.00 92.81 374 LEU A CA 1
ATOM 2849 C C . LEU A 1 374 ? -13.203 -12.506 7.621 1.00 92.81 374 LEU A C 1
ATOM 2851 O O . LEU A 1 374 ? -12.379 -13.351 7.963 1.00 92.81 374 LEU A O 1
ATOM 2855 N N . ARG A 1 375 ? -13.084 -11.774 6.503 1.00 92.75 375 ARG A N 1
ATOM 2856 C CA . ARG A 1 375 ? -11.919 -11.850 5.607 1.00 92.75 375 ARG A CA 1
ATOM 2857 C C . ARG A 1 375 ? -10.629 -11.617 6.381 1.00 92.75 375 ARG A C 1
ATOM 2859 O O . ARG A 1 375 ? -9.755 -12.466 6.382 1.00 92.75 375 ARG A O 1
ATOM 2866 N N . TYR A 1 376 ? -10.525 -10.477 7.055 1.00 94.06 376 TYR A N 1
ATOM 2867 C CA . TYR A 1 376 ? -9.351 -10.112 7.837 1.00 94.06 376 TYR A CA 1
ATOM 2868 C C . TYR A 1 376 ? -9.009 -11.174 8.880 1.00 94.06 376 TYR A C 1
ATOM 2870 O O . TYR A 1 376 ? -7.839 -11.498 9.043 1.00 94.06 376 TYR A O 1
ATOM 2878 N N . GLY A 1 377 ? -10.020 -11.730 9.557 1.00 95.12 377 GLY A N 1
ATOM 2879 C CA . GLY A 1 377 ? -9.839 -12.835 10.492 1.00 95.12 377 GLY A CA 1
ATOM 2880 C C . GLY A 1 377 ? -9.165 -14.042 9.838 1.00 95.12 377 GLY A C 1
ATOM 2881 O O . GLY A 1 377 ? -8.239 -14.587 10.426 1.00 95.12 377 GLY A O 1
ATOM 2882 N N . ALA A 1 378 ? -9.576 -14.405 8.621 1.00 94.00 378 ALA A N 1
ATOM 2883 C CA . ALA A 1 378 ? -8.976 -15.488 7.839 1.00 94.00 378 ALA A CA 1
ATOM 2884 C C . ALA A 1 378 ? -7.551 -15.177 7.330 1.00 94.00 378 ALA A C 1
ATOM 2886 O O . ALA A 1 378 ? -6.784 -16.096 7.083 1.00 94.00 378 ALA A O 1
ATOM 2887 N N . GLU A 1 379 ? -7.148 -13.905 7.247 1.00 93.06 379 GLU A N 1
ATOM 2888 C CA . GLU A 1 379 ? -5.769 -13.503 6.900 1.00 93.06 379 GLU A CA 1
ATOM 2889 C C . GLU A 1 379 ? -4.799 -13.534 8.098 1.00 93.06 379 GLU A C 1
ATOM 2891 O O . GLU A 1 379 ? -3.605 -13.240 7.956 1.00 93.06 379 GLU A O 1
ATOM 2896 N N . LEU A 1 380 ? -5.286 -13.784 9.318 1.00 94.50 380 LEU A N 1
ATOM 2897 C CA . LEU A 1 380 ? -4.451 -13.709 10.512 1.00 94.50 380 LEU A CA 1
ATOM 2898 C C . LEU A 1 380 ? -3.516 -14.914 10.624 1.00 94.50 380 LEU A C 1
ATOM 2900 O O . LEU A 1 380 ? -3.937 -16.030 10.912 1.00 94.50 380 LEU A O 1
ATOM 2904 N N . SER A 1 381 ? -2.213 -14.653 10.558 1.00 92.94 381 SER A N 1
ATOM 2905 C CA . SER A 1 381 ? -1.206 -15.612 11.002 1.00 92.94 381 SER A CA 1
ATOM 2906 C C . SER A 1 381 ? -1.237 -15.800 12.525 1.00 92.94 381 SER A C 1
ATOM 2908 O O . SER A 1 381 ? -1.705 -14.941 13.284 1.00 92.94 381 SER A O 1
ATOM 2910 N N . TRP A 1 382 ? -0.672 -16.910 13.007 1.00 94.12 382 TRP A N 1
ATOM 2911 C CA . TRP A 1 382 ? -0.609 -17.213 14.441 1.00 94.12 382 TRP A CA 1
ATOM 2912 C C . TRP A 1 382 ? -0.005 -16.095 15.310 1.00 94.12 382 TRP A C 1
ATOM 2914 O O . TRP A 1 382 ? -0.600 -15.783 16.346 1.00 94.12 382 TRP A O 1
ATOM 2924 N N . PRO A 1 383 ? 1.104 -15.430 14.922 1.00 94.88 383 PRO A N 1
ATOM 2925 C CA . PRO A 1 383 ? 1.617 -14.279 15.668 1.00 94.88 383 PRO A CA 1
ATOM 2926 C C . PRO A 1 383 ? 0.615 -13.122 15.783 1.00 94.88 383 PRO A C 1
ATOM 2928 O O . PRO A 1 383 ? 0.520 -12.490 16.836 1.00 94.88 383 PRO A O 1
ATOM 2931 N N . ARG A 1 384 ? -0.174 -12.862 14.733 1.00 95.06 384 ARG A N 1
ATOM 2932 C CA . ARG A 1 384 ? -1.197 -11.804 14.731 1.00 95.06 384 ARG A CA 1
ATOM 2933 C C . ARG A 1 384 ? -2.370 -12.168 15.646 1.00 95.06 384 ARG A C 1
ATOM 2935 O O . ARG A 1 384 ? -2.814 -11.333 16.435 1.00 95.06 384 ARG A O 1
ATOM 2942 N N . VAL A 1 385 ? -2.812 -13.431 15.632 1.00 96.75 385 VAL A N 1
ATOM 2943 C CA . VAL A 1 385 ? -3.809 -13.953 16.589 1.00 96.75 385 VAL A CA 1
ATOM 2944 C C . VAL A 1 385 ? -3.303 -13.828 18.031 1.00 96.75 385 VAL A C 1
ATOM 2946 O O . VAL A 1 385 ? -4.030 -13.349 18.903 1.00 96.75 385 VAL A O 1
ATOM 2949 N N . ALA A 1 386 ? -2.050 -14.204 18.297 1.00 96.19 386 ALA A N 1
ATOM 2950 C CA . ALA A 1 386 ? -1.443 -14.072 19.622 1.00 96.19 386 ALA A CA 1
ATOM 2951 C C . ALA A 1 386 ? -1.388 -12.606 20.089 1.00 96.19 386 ALA A C 1
ATOM 2953 O O . ALA A 1 386 ? -1.684 -12.316 21.251 1.00 96.19 386 ALA A O 1
ATOM 2954 N N . GLY A 1 387 ? -1.089 -11.676 19.178 1.00 96.12 387 GLY A N 1
ATOM 2955 C CA . GLY A 1 387 ? -1.152 -10.237 19.423 1.00 96.12 387 GLY A CA 1
ATOM 2956 C C . GLY A 1 387 ? -2.531 -9.758 19.879 1.00 96.12 387 GLY A C 1
ATOM 2957 O O . GLY A 1 387 ? -2.650 -9.065 20.893 1.00 96.12 387 GLY A O 1
ATOM 2958 N N . TRP A 1 388 ? -3.595 -10.193 19.198 1.00 97.25 388 TRP A N 1
ATOM 2959 C CA . TRP A 1 388 ? -4.974 -9.928 19.619 1.00 97.25 388 TRP A CA 1
ATOM 2960 C C . TRP A 1 388 ? -5.274 -10.454 21.024 1.00 97.25 388 TRP A C 1
ATOM 2962 O O . TRP A 1 388 ? -5.827 -9.724 21.854 1.00 97.25 388 TRP A O 1
ATOM 2972 N N . TRP A 1 389 ? -4.882 -11.696 21.317 1.00 97.88 389 TRP A N 1
ATOM 2973 C CA . TRP A 1 389 ? -5.072 -12.294 22.639 1.00 97.88 389 TRP A CA 1
ATOM 2974 C C . TRP A 1 389 ? -4.320 -11.540 23.734 1.00 97.88 389 TRP A C 1
ATOM 2976 O O . TRP A 1 389 ? -4.900 -11.283 24.791 1.00 97.88 389 TRP A O 1
ATOM 2986 N N . LEU A 1 390 ? -3.076 -11.125 23.481 1.00 97.06 390 LEU A N 1
ATOM 2987 C CA . LEU A 1 390 ? -2.287 -10.327 24.418 1.00 97.06 390 LEU A CA 1
ATOM 2988 C C . LEU A 1 390 ? -3.033 -9.046 24.812 1.00 97.06 390 LEU A C 1
ATOM 2990 O O . LEU A 1 390 ? -3.274 -8.808 25.998 1.00 97.06 390 LEU A O 1
ATOM 2994 N N . TRP A 1 391 ? -3.462 -8.246 23.833 1.00 96.44 391 TRP A N 1
ATOM 2995 C CA . TRP A 1 391 ? -4.201 -7.009 24.099 1.00 96.44 391 TRP A CA 1
ATOM 2996 C C . TRP A 1 391 ? -5.552 -7.261 24.763 1.00 96.44 391 TRP A C 1
ATOM 2998 O O . TRP A 1 391 ? -5.932 -6.542 25.689 1.00 96.44 391 TRP A O 1
ATOM 3008 N N . GLY A 1 392 ? -6.265 -8.305 24.346 1.00 96.88 392 GLY A N 1
ATOM 3009 C CA . GLY A 1 392 ? -7.522 -8.701 24.967 1.00 96.88 392 GLY A CA 1
ATOM 3010 C C . GLY A 1 392 ? -7.366 -9.046 26.450 1.00 96.88 392 GLY A C 1
ATOM 3011 O O . GLY A 1 392 ? -8.126 -8.546 27.283 1.00 96.88 392 GLY A O 1
ATOM 3012 N N . VAL A 1 393 ? -6.344 -9.829 26.807 1.00 97.62 393 VAL A N 1
ATOM 3013 C CA . VAL A 1 393 ? -6.017 -10.165 28.202 1.00 97.62 393 VAL A CA 1
ATOM 3014 C C . VAL A 1 393 ? -5.628 -8.914 28.987 1.00 97.62 393 VAL A C 1
ATOM 3016 O O . VAL A 1 393 ? -6.158 -8.699 30.081 1.00 97.62 393 VAL A O 1
ATOM 3019 N N . LEU A 1 394 ? -4.774 -8.050 28.426 1.00 96.25 394 LEU A N 1
ATOM 3020 C CA . LEU A 1 394 ? -4.397 -6.783 29.060 1.00 96.25 394 LEU A CA 1
ATOM 3021 C C . LEU A 1 394 ? -5.627 -5.920 29.365 1.00 96.25 394 LEU A C 1
ATOM 3023 O O . LEU A 1 394 ? -5.745 -5.396 30.472 1.00 96.25 394 LEU A O 1
ATOM 3027 N N . LEU A 1 395 ? -6.585 -5.823 28.440 1.00 95.38 395 LEU A N 1
ATOM 3028 C CA . LEU A 1 395 ? -7.837 -5.093 28.656 1.00 95.38 395 LEU A CA 1
ATOM 3029 C C . LEU A 1 395 ? -8.722 -5.741 29.725 1.00 95.38 395 LEU A C 1
ATOM 3031 O O . LEU A 1 395 ? -9.270 -5.032 30.576 1.00 95.38 395 LEU A O 1
ATOM 3035 N N . ILE A 1 396 ? -8.844 -7.071 29.721 1.00 96.31 396 ILE A N 1
ATOM 3036 C CA . ILE A 1 396 ? -9.603 -7.823 30.732 1.00 96.31 396 ILE A CA 1
ATOM 3037 C C . ILE A 1 396 ? -9.022 -7.601 32.133 1.00 96.31 396 ILE A C 1
ATOM 3039 O O . ILE A 1 396 ? -9.790 -7.472 33.086 1.00 96.31 396 ILE A O 1
ATOM 3043 N N . VAL A 1 397 ? -7.695 -7.524 32.272 1.00 96.69 397 VAL A N 1
ATOM 3044 C CA . VAL A 1 397 ? -7.010 -7.295 33.556 1.00 96.69 397 VAL A CA 1
ATOM 3045 C C . VAL A 1 397 ? -7.050 -5.820 33.968 1.00 96.69 397 VAL A C 1
ATOM 3047 O O . VAL A 1 397 ? -7.343 -5.499 35.123 1.00 96.69 397 VAL A O 1
ATOM 3050 N N . ALA A 1 398 ? -6.804 -4.899 33.035 1.00 94.88 398 ALA A N 1
ATOM 3051 C CA . ALA A 1 398 ? -6.763 -3.466 33.312 1.00 94.88 398 ALA A CA 1
ATOM 3052 C C . ALA A 1 398 ? -8.145 -2.896 33.662 1.00 94.88 398 ALA A C 1
ATOM 3054 O O . ALA A 1 398 ? -8.249 -1.987 34.492 1.00 94.88 398 ALA A O 1
ATOM 3055 N N . ALA A 1 399 ? -9.223 -3.426 33.074 1.00 95.12 399 ALA A N 1
ATOM 3056 C CA . ALA A 1 399 ? -10.563 -2.884 33.272 1.00 95.12 399 ALA A CA 1
ATOM 3057 C C . ALA A 1 399 ? -11.054 -2.960 34.738 1.00 95.12 399 ALA A C 1
ATOM 3059 O O . ALA A 1 399 ? -11.469 -1.923 35.265 1.00 95.12 399 ALA A O 1
ATOM 3060 N N . PRO A 1 400 ? -10.968 -4.103 35.452 1.00 95.44 400 PRO A N 1
ATOM 3061 C CA . PRO A 1 400 ? -11.275 -4.174 36.880 1.00 95.44 400 PRO A CA 1
ATOM 3062 C C . PRO A 1 400 ? -10.373 -3.292 37.744 1.00 95.44 400 PRO A C 1
ATOM 3064 O O . PRO A 1 400 ? -10.860 -2.689 38.698 1.00 95.44 400 PRO A O 1
ATOM 3067 N N . ILE A 1 401 ? -9.077 -3.187 37.424 1.00 95.44 401 ILE A N 1
ATOM 3068 C CA . ILE A 1 401 ? -8.133 -2.343 38.175 1.00 95.44 401 ILE A CA 1
ATOM 3069 C C . ILE A 1 401 ? -8.543 -0.872 38.065 1.00 95.44 401 ILE A C 1
ATOM 3071 O O . ILE A 1 401 ? -8.642 -0.178 39.080 1.00 95.44 401 ILE A O 1
ATOM 3075 N N . ALA A 1 402 ? -8.844 -0.408 36.850 1.00 93.88 402 ALA A N 1
ATOM 3076 C CA . ALA A 1 402 ? -9.362 0.934 36.611 1.00 93.88 402 ALA A CA 1
ATOM 3077 C C . ALA A 1 402 ? -10.684 1.159 37.361 1.00 93.88 402 ALA A C 1
ATOM 3079 O O . ALA A 1 402 ? -10.822 2.148 38.080 1.00 93.88 402 ALA A O 1
ATOM 3080 N N . ALA A 1 403 ? -11.615 0.204 37.277 1.00 92.56 403 ALA A N 1
ATOM 3081 C CA . ALA A 1 403 ? -12.909 0.292 37.947 1.00 92.56 403 ALA A CA 1
ATOM 3082 C C . ALA A 1 403 ? -12.783 0.374 39.480 1.00 92.56 403 ALA A C 1
ATOM 3084 O O . ALA A 1 403 ? -13.444 1.211 40.091 1.00 92.56 403 ALA A O 1
ATOM 3085 N N . ARG A 1 404 ? -11.899 -0.423 40.103 1.00 94.62 404 ARG A N 1
ATOM 3086 C CA . ARG A 1 404 ? -11.605 -0.367 41.554 1.00 94.62 404 ARG A CA 1
ATOM 3087 C C . ARG A 1 404 ? -11.014 0.971 41.979 1.00 94.62 404 ARG A C 1
ATOM 3089 O O . ARG A 1 404 ? -11.248 1.425 43.092 1.00 94.62 404 ARG A O 1
ATOM 3096 N N . ARG A 1 405 ? -10.267 1.621 41.087 1.00 93.56 405 ARG A N 1
ATOM 3097 C CA . ARG A 1 405 ? -9.764 2.983 41.291 1.00 93.56 405 ARG A CA 1
ATOM 3098 C C . ARG A 1 405 ? -10.819 4.049 40.996 1.00 93.56 405 ARG A C 1
ATOM 3100 O O . ARG A 1 405 ? -10.509 5.222 41.091 1.00 93.56 405 ARG A O 1
ATOM 3107 N N . GLY A 1 406 ? -12.050 3.684 40.644 1.00 92.69 406 GLY A N 1
ATOM 3108 C CA . GLY A 1 406 ? -13.096 4.641 40.296 1.00 92.69 406 GLY A CA 1
ATOM 3109 C C . GLY A 1 406 ? -12.895 5.304 38.931 1.00 92.69 406 GLY A C 1
ATOM 3110 O O . GLY A 1 406 ? -13.537 6.317 38.665 1.00 92.69 406 GLY A O 1
ATOM 3111 N N . LEU A 1 407 ? -12.043 4.747 38.069 1.00 94.19 407 LEU A N 1
ATOM 3112 C CA . LEU A 1 407 ? -11.805 5.229 36.711 1.00 94.19 407 LEU A CA 1
ATOM 3113 C C . LEU A 1 407 ? -12.701 4.487 35.709 1.00 94.19 407 LEU A C 1
ATOM 3115 O O . LEU A 1 407 ? -12.956 3.287 35.824 1.00 94.19 407 LEU A O 1
ATOM 3119 N N . SER A 1 408 ? -13.169 5.197 34.687 1.00 92.81 408 SER A N 1
ATOM 3120 C CA . SER A 1 408 ? -13.963 4.643 33.592 1.00 92.81 408 SER A CA 1
ATOM 3121 C C . SER A 1 408 ? -13.062 4.062 32.500 1.00 92.81 408 SER A C 1
ATOM 3123 O O . SER A 1 408 ? -12.519 4.813 31.692 1.00 92.81 408 SER A O 1
ATOM 3125 N N . THR A 1 409 ? -12.993 2.731 32.382 1.00 91.75 409 THR A N 1
ATOM 3126 C CA . THR A 1 409 ? -12.201 2.035 31.345 1.00 91.75 409 THR A CA 1
ATOM 3127 C C . THR A 1 409 ? -12.449 2.572 29.935 1.00 91.75 409 THR A C 1
ATOM 3129 O O . THR A 1 409 ? -11.503 2.879 29.227 1.00 91.75 409 THR A O 1
ATOM 3132 N N . ALA A 1 410 ? -13.711 2.773 29.539 1.00 90.94 410 ALA A N 1
ATOM 3133 C CA . ALA A 1 410 ? -14.038 3.293 28.207 1.00 90.94 410 ALA A CA 1
ATOM 3134 C C . ALA A 1 410 ? -13.470 4.702 27.952 1.00 90.94 410 ALA A C 1
ATOM 3136 O O . ALA A 1 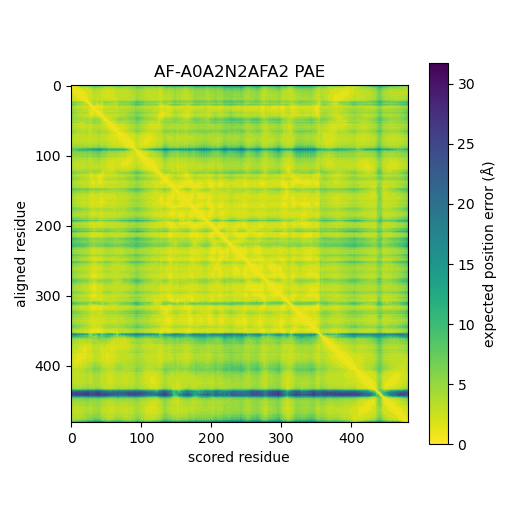410 ? -13.101 5.024 26.829 1.00 90.94 410 ALA A O 1
ATOM 3137 N N . ARG A 1 411 ? -13.376 5.539 28.996 1.00 93.38 411 ARG A N 1
ATOM 3138 C CA . ARG A 1 411 ? -12.796 6.885 28.880 1.00 93.38 411 ARG A CA 1
ATOM 3139 C C . ARG A 1 411 ? -11.279 6.807 28.811 1.00 93.38 411 ARG A C 1
ATOM 3141 O O . ARG A 1 411 ? -10.706 7.514 28.002 1.00 93.38 411 ARG A O 1
ATOM 3148 N N . LEU A 1 412 ? -10.652 5.922 29.589 1.00 94.81 412 LEU A N 1
ATOM 3149 C CA . LEU A 1 412 ? -9.210 5.675 29.499 1.00 94.81 412 LEU A CA 1
ATOM 3150 C C . LEU A 1 412 ? -8.802 5.180 28.108 1.00 94.81 412 LEU A C 1
ATOM 3152 O O . LEU A 1 412 ? -7.830 5.684 27.563 1.00 94.81 412 LEU A O 1
ATOM 3156 N N . LEU A 1 413 ? -9.570 4.262 27.511 1.00 92.94 413 LEU A N 1
ATOM 3157 C CA . LEU A 1 413 ? -9.326 3.806 26.139 1.00 92.94 413 LEU A CA 1
ATOM 3158 C C . LEU A 1 413 ? -9.511 4.932 25.123 1.00 92.94 413 LEU A C 1
ATOM 3160 O O . LEU A 1 413 ? -8.661 5.103 24.259 1.00 92.94 413 LEU A O 1
ATOM 3164 N N . GLY A 1 414 ? -10.569 5.736 25.262 1.00 94.75 414 GLY A N 1
ATOM 3165 C CA . GLY A 1 414 ? -10.764 6.917 24.421 1.00 94.75 414 GLY A CA 1
ATOM 3166 C C . GLY A 1 414 ? -9.618 7.926 24.544 1.00 94.75 414 GLY A C 1
ATOM 3167 O O . GLY A 1 414 ? -9.121 8.396 23.531 1.00 94.75 414 GLY A O 1
ATOM 3168 N N . ILE A 1 415 ? -9.153 8.217 25.764 1.00 97.00 415 ILE A N 1
ATOM 3169 C CA . ILE A 1 415 ? -8.003 9.100 26.022 1.00 97.00 415 ILE A CA 1
ATOM 3170 C C . ILE A 1 415 ? -6.737 8.535 25.377 1.00 97.00 415 ILE A C 1
ATOM 3172 O O . ILE A 1 415 ? -6.038 9.269 24.688 1.00 97.00 415 ILE A O 1
ATOM 3176 N N . ALA A 1 416 ? -6.447 7.248 25.587 1.00 95.62 416 ALA A N 1
ATOM 3177 C CA . ALA A 1 416 ? -5.262 6.600 25.037 1.00 95.62 416 ALA A CA 1
ATOM 3178 C C . ALA A 1 416 ? -5.282 6.594 23.504 1.00 95.62 416 ALA A C 1
ATOM 3180 O O . ALA A 1 416 ? -4.275 6.909 22.881 1.00 95.62 416 ALA A O 1
ATOM 3181 N N . TRP A 1 417 ? -6.435 6.297 22.902 1.00 95.44 417 TRP A N 1
ATOM 3182 C CA . TRP A 1 417 ? -6.604 6.300 21.453 1.00 95.44 417 TRP A CA 1
ATOM 3183 C C . TRP A 1 417 ? -6.461 7.711 20.867 1.00 95.44 417 TRP A C 1
ATOM 3185 O O . TRP A 1 417 ? -5.642 7.912 19.976 1.00 95.44 417 TRP A O 1
ATOM 3195 N N . LEU A 1 418 ? -7.182 8.702 21.409 1.00 97.38 418 LEU A N 1
ATOM 3196 C CA . LEU A 1 418 ? -7.116 10.097 20.951 1.00 97.38 418 LEU A CA 1
ATOM 3197 C C . LEU A 1 418 ? -5.705 10.672 21.117 1.00 97.38 418 LEU A C 1
ATOM 3199 O O . LEU A 1 418 ? -5.196 11.332 20.217 1.00 97.38 418 LEU A O 1
ATOM 3203 N N . GLY A 1 419 ? -5.068 10.398 22.257 1.00 97.88 419 GLY A N 1
ATOM 3204 C CA . GLY A 1 419 ? -3.708 10.836 22.543 1.00 97.88 419 GLY A CA 1
ATOM 3205 C C . GLY A 1 419 ? -2.675 10.165 21.639 1.00 97.88 419 GLY A C 1
ATOM 3206 O O . GLY A 1 419 ? -1.796 10.843 21.122 1.00 97.88 419 GLY A O 1
ATOM 3207 N N . GLY A 1 420 ? -2.800 8.854 21.415 1.00 96.06 420 GLY A N 1
ATOM 3208 C CA . GLY A 1 420 ? -1.890 8.084 20.566 1.00 96.06 420 GLY A CA 1
ATOM 3209 C C . GLY A 1 420 ? -1.998 8.462 19.090 1.00 96.06 420 GLY A C 1
ATOM 3210 O O . GLY A 1 420 ? -0.999 8.840 18.485 1.00 96.06 420 GLY A O 1
ATOM 3211 N N . VAL A 1 421 ? -3.210 8.422 18.525 1.00 96.44 421 VAL A N 1
ATOM 3212 C CA . VAL A 1 421 ? -3.468 8.790 17.121 1.00 96.44 421 VAL A CA 1
ATOM 3213 C C . VAL A 1 421 ? -3.173 10.272 16.890 1.00 96.44 421 VAL A C 1
ATOM 3215 O O . VAL A 1 421 ? -2.461 10.614 15.950 1.00 96.44 421 VAL A O 1
ATOM 3218 N N . GLY A 1 422 ? -3.655 11.152 17.775 1.00 97.50 422 GLY A N 1
ATOM 3219 C CA . GLY A 1 422 ? -3.410 12.591 17.682 1.00 97.50 422 GLY A CA 1
ATOM 3220 C C . GLY A 1 422 ? -1.933 12.954 17.802 1.00 97.50 422 GLY A C 1
ATOM 3221 O O . GLY A 1 422 ? -1.431 13.754 17.016 1.00 97.50 422 GLY A O 1
ATOM 3222 N N . GLY A 1 423 ? -1.222 12.328 18.743 1.00 97.44 423 GLY A N 1
ATOM 3223 C CA . GLY A 1 423 ? 0.214 12.520 18.936 1.00 97.44 423 GLY A CA 1
ATOM 3224 C C . GLY A 1 423 ? 1.032 12.049 17.744 1.00 97.44 423 GLY A C 1
ATOM 3225 O O . GLY A 1 423 ? 1.909 12.775 17.286 1.00 97.44 423 GLY A O 1
ATOM 3226 N N . ALA A 1 424 ? 0.716 10.873 17.202 1.00 96.00 424 ALA A N 1
ATOM 3227 C CA . ALA A 1 424 ? 1.414 10.341 16.041 1.00 96.00 424 ALA A CA 1
ATOM 3228 C C . ALA A 1 424 ? 1.158 11.164 14.772 1.00 96.00 424 ALA A C 1
ATOM 3230 O O . ALA A 1 424 ? 2.108 11.464 14.057 1.00 96.00 424 ALA A O 1
ATOM 3231 N N . LEU A 1 425 ? -0.089 11.579 14.514 1.00 96.56 425 LEU A N 1
ATOM 3232 C CA . LEU A 1 425 ? -0.414 12.475 13.398 1.00 96.56 425 LEU A CA 1
ATOM 3233 C C . LEU A 1 425 ? 0.297 13.816 13.515 1.00 96.56 425 LEU A C 1
ATOM 3235 O O . LEU A 1 425 ? 0.875 14.286 12.542 1.00 96.56 425 LEU A O 1
ATOM 3239 N N . PHE A 1 426 ? 0.284 14.417 14.706 1.00 97.06 426 PHE A N 1
ATOM 3240 C CA . PHE A 1 426 ? 0.971 15.681 14.937 1.00 97.06 426 PHE A CA 1
ATOM 3241 C C . PHE A 1 426 ? 2.477 15.538 14.699 1.00 97.06 426 PHE A C 1
ATOM 3243 O O . PHE A 1 426 ? 3.058 16.326 13.961 1.00 97.06 426 PHE A O 1
ATOM 3250 N N . TRP A 1 427 ? 3.097 14.499 15.265 1.00 96.69 427 TRP A N 1
ATOM 3251 C CA . TRP A 1 427 ? 4.521 14.227 15.087 1.00 96.69 427 TRP A CA 1
ATOM 3252 C C . TRP A 1 427 ? 4.892 13.981 13.621 1.00 96.69 427 TRP A C 1
ATOM 3254 O O . TRP A 1 427 ? 5.815 14.611 13.111 1.00 96.69 427 TRP A O 1
ATOM 3264 N N . ARG A 1 428 ? 4.153 13.113 12.919 1.00 93.88 428 ARG A N 1
ATOM 3265 C CA . ARG A 1 428 ? 4.385 12.859 11.488 1.00 93.88 428 ARG A CA 1
ATOM 3266 C C . ARG A 1 428 ? 4.135 14.096 10.640 1.00 93.88 428 ARG A C 1
ATOM 3268 O O . ARG A 1 428 ? 4.876 14.323 9.695 1.00 93.88 428 ARG A O 1
ATOM 3275 N N . GLY A 1 429 ? 3.149 14.914 10.997 1.00 94.12 429 GLY A N 1
ATOM 3276 C CA . GLY A 1 429 ? 2.909 16.198 10.352 1.00 94.12 429 GLY A CA 1
ATOM 3277 C C . GLY A 1 429 ? 4.107 17.138 10.477 1.00 94.12 429 GLY A C 1
ATOM 3278 O O . GLY A 1 429 ? 4.538 17.698 9.476 1.00 94.12 429 GLY A O 1
ATOM 3279 N N . VAL A 1 430 ? 4.707 17.242 11.671 1.00 94.81 430 VAL A N 1
ATOM 3280 C CA . VAL A 1 430 ? 5.954 18.000 11.881 1.00 94.81 430 VAL A CA 1
ATOM 3281 C C . VAL A 1 430 ? 7.094 17.429 11.040 1.00 94.81 430 VAL A C 1
ATOM 3283 O O . VAL A 1 430 ? 7.816 18.191 10.405 1.00 94.81 430 VAL A O 1
ATOM 3286 N N . GLU A 1 431 ? 7.258 16.105 11.019 1.00 92.38 431 GLU A N 1
ATOM 3287 C CA . GLU A 1 431 ? 8.317 15.444 10.254 1.00 92.38 431 GLU A CA 1
ATOM 3288 C C . GLU A 1 431 ? 8.189 15.715 8.751 1.00 92.38 431 GLU A C 1
ATOM 3290 O O . GLU A 1 431 ? 9.156 16.155 8.137 1.00 92.38 431 GLU A O 1
ATOM 3295 N N . ILE A 1 432 ? 7.000 15.529 8.170 1.00 89.94 432 ILE A N 1
ATOM 3296 C CA . ILE A 1 432 ? 6.731 15.789 6.747 1.00 89.94 432 ILE A CA 1
ATOM 3297 C C . ILE A 1 432 ? 6.901 17.282 6.437 1.00 89.94 432 ILE A C 1
ATOM 3299 O O . ILE A 1 432 ? 7.586 17.632 5.483 1.00 89.94 432 ILE A O 1
ATOM 3303 N N . TYR A 1 433 ? 6.376 18.172 7.283 1.00 90.31 433 TYR A N 1
ATOM 3304 C CA . TYR A 1 433 ? 6.506 19.623 7.106 1.00 90.31 433 TYR A CA 1
ATOM 3305 C C . TYR A 1 433 ? 7.968 20.098 7.137 1.00 90.31 433 TYR A C 1
ATOM 3307 O O . TYR A 1 433 ? 8.367 21.008 6.407 1.00 90.31 433 TYR A O 1
ATOM 3315 N N . ALA A 1 434 ? 8.775 19.496 8.014 1.00 89.75 434 ALA A N 1
ATOM 3316 C CA . ALA A 1 434 ? 10.197 19.789 8.149 1.00 89.75 434 ALA A CA 1
ATOM 3317 C C . ALA A 1 434 ? 11.061 19.049 7.119 1.00 89.75 434 ALA A C 1
ATOM 3319 O O . ALA A 1 434 ? 12.254 19.343 6.999 1.00 89.75 434 ALA A O 1
ATOM 3320 N N . THR A 1 435 ? 10.488 18.088 6.395 1.00 85.56 435 THR A N 1
ATOM 3321 C CA . THR A 1 435 ? 11.209 17.318 5.392 1.00 85.56 435 THR A CA 1
ATOM 3322 C C . THR A 1 435 ? 11.587 18.233 4.232 1.00 85.56 435 THR A C 1
ATOM 3324 O O . THR A 1 435 ? 10.803 19.044 3.743 1.00 85.56 435 THR A O 1
ATOM 3327 N N . ARG A 1 436 ? 12.849 18.130 3.822 1.00 74.50 436 ARG A N 1
ATOM 3328 C CA . ARG A 1 436 ? 13.419 18.836 2.676 1.00 74.50 436 ARG A CA 1
ATOM 3329 C C . ARG A 1 436 ? 14.039 17.805 1.739 1.00 74.50 436 ARG A C 1
ATOM 3331 O O . ARG A 1 436 ? 14.558 16.786 2.213 1.00 74.50 436 ARG A O 1
ATOM 3338 N N . ALA A 1 437 ? 14.007 18.082 0.439 1.00 64.69 437 ALA A N 1
ATOM 3339 C CA . ALA A 1 437 ? 14.746 17.317 -0.553 1.00 64.69 437 ALA A CA 1
ATOM 3340 C C . ALA A 1 437 ? 16.238 17.291 -0.184 1.00 64.69 437 ALA A C 1
ATOM 3342 O O . ALA A 1 437 ? 16.766 18.204 0.460 1.00 64.69 437 ALA A O 1
ATOM 3343 N N . GLN A 1 438 ? 16.912 16.199 -0.535 1.00 62.47 438 GLN A N 1
ATOM 3344 C CA . GLN A 1 438 ? 18.366 16.108 -0.434 1.00 62.47 438 GLN A CA 1
ATOM 3345 C C . GLN A 1 438 ? 18.967 16.432 -1.799 1.00 62.47 438 GLN A C 1
ATOM 3347 O O . GLN A 1 438 ? 18.675 15.734 -2.762 1.00 62.47 438 GLN A O 1
ATOM 3352 N N . GLY A 1 439 ? 19.846 17.435 -1.850 1.00 60.09 439 GLY A N 1
ATOM 3353 C CA . GLY A 1 439 ? 20.478 17.898 -3.091 1.00 60.09 439 GLY A CA 1
ATOM 3354 C C . GLY A 1 439 ? 19.688 19.007 -3.792 1.00 60.09 439 GLY A C 1
ATOM 3355 O O . GLY A 1 439 ? 18.740 19.541 -3.222 1.00 60.09 439 GLY A O 1
ATOM 3356 N N . ASP A 1 440 ? 20.091 19.330 -5.022 1.00 54.16 440 ASP A N 1
ATOM 3357 C CA . ASP A 1 440 ? 19.467 20.351 -5.884 1.00 54.16 440 ASP A CA 1
ATOM 3358 C C . ASP A 1 440 ? 18.220 19.828 -6.633 1.00 54.16 440 ASP A C 1
ATOM 3360 O O . ASP A 1 440 ? 17.808 20.397 -7.641 1.00 54.16 440 ASP A O 1
ATOM 3364 N N . VAL A 1 441 ? 17.630 18.716 -6.179 1.00 59.31 441 VAL A N 1
ATOM 3365 C CA . VAL A 1 441 ? 16.472 18.087 -6.833 1.00 59.31 441 VAL A CA 1
ATOM 3366 C C . VAL A 1 441 ? 15.187 18.815 -6.430 1.00 59.31 441 VAL A C 1
ATOM 3368 O O . VAL A 1 441 ? 15.036 19.238 -5.280 1.00 59.31 441 VAL A O 1
ATOM 3371 N N . VAL A 1 442 ? 14.282 18.970 -7.399 1.00 54.75 442 VAL A N 1
ATOM 3372 C CA . VAL A 1 442 ? 12.993 19.659 -7.268 1.00 54.75 442 VAL A CA 1
ATOM 3373 C C . VAL A 1 442 ? 12.197 19.098 -6.088 1.00 54.75 442 VAL A C 1
ATOM 3375 O O . VAL A 1 442 ? 12.082 17.890 -5.913 1.00 54.75 442 VAL A O 1
ATOM 3378 N N . LEU A 1 443 ? 11.665 19.998 -5.260 1.00 54.75 443 LEU A N 1
ATOM 3379 C CA . LEU A 1 443 ? 10.804 19.660 -4.133 1.00 54.75 443 LEU A CA 1
ATOM 3380 C C . LEU A 1 443 ? 9.370 19.397 -4.596 1.00 54.75 443 LEU A C 1
ATOM 3382 O O . LEU A 1 443 ? 8.812 20.153 -5.386 1.00 54.75 443 LEU A O 1
ATOM 3386 N N . SER A 1 444 ? 8.735 18.419 -3.955 1.00 61.47 444 SER A N 1
ATOM 3387 C CA . SER A 1 444 ? 7.287 18.409 -3.779 1.00 61.47 444 SER A CA 1
ATOM 3388 C C . SER A 1 444 ? 6.836 19.607 -2.935 1.00 61.47 444 SER A C 1
ATOM 3390 O O . SER A 1 444 ? 7.079 19.654 -1.722 1.00 61.47 444 SER A O 1
ATOM 3392 N N . ASP A 1 445 ? 6.109 20.541 -3.556 1.00 67.19 445 ASP A N 1
ATOM 3393 C CA . ASP A 1 445 ? 5.388 21.623 -2.862 1.00 67.19 445 ASP A CA 1
ATOM 3394 C C . ASP A 1 445 ? 4.300 21.077 -1.910 1.00 67.19 445 ASP A C 1
ATOM 3396 O O . ASP A 1 445 ? 3.870 21.746 -0.967 1.00 67.19 445 ASP A O 1
ATOM 3400 N N . VAL A 1 446 ? 3.896 19.818 -2.103 1.00 79.81 446 VAL A N 1
ATOM 3401 C CA . VAL A 1 446 ? 2.782 19.163 -1.407 1.00 79.81 446 VAL A CA 1
ATOM 3402 C C . VAL A 1 446 ? 3.154 18.746 0.027 1.00 79.81 446 VAL A C 1
ATOM 3404 O O . VAL A 1 446 ? 2.290 18.677 0.906 1.00 79.81 446 VAL A O 1
ATOM 3407 N N . THR A 1 447 ? 4.442 18.535 0.327 1.00 83.94 447 THR A N 1
ATOM 3408 C CA . THR A 1 447 ? 4.905 18.133 1.674 1.00 83.94 447 THR A CA 1
ATOM 3409 C C . THR A 1 447 ? 4.554 19.153 2.763 1.00 83.94 447 THR A C 1
ATOM 3411 O O . THR A 1 447 ? 4.115 18.778 3.854 1.00 83.94 447 THR A O 1
ATOM 3414 N N . GLY A 1 448 ? 4.680 20.452 2.474 1.00 86.50 448 GLY A N 1
ATOM 3415 C CA . GLY A 1 448 ? 4.329 21.513 3.419 1.00 86.50 448 GLY A CA 1
ATOM 3416 C C . GLY A 1 448 ? 2.836 21.519 3.756 1.00 86.50 448 GLY A C 1
ATOM 3417 O O . GLY A 1 448 ? 2.460 21.563 4.930 1.00 86.50 448 GLY A O 1
ATOM 3418 N N . GLU A 1 449 ? 1.983 21.419 2.737 1.00 88.56 449 GLU A N 1
ATOM 3419 C CA . GLU A 1 449 ? 0.528 21.401 2.906 1.00 88.56 449 GLU A CA 1
ATOM 3420 C C . GLU A 1 449 ? 0.062 20.156 3.668 1.00 88.56 449 GLU A C 1
ATOM 3422 O O . GLU A 1 449 ? -0.652 20.270 4.668 1.00 88.56 449 GLU A O 1
ATOM 3427 N N . LEU A 1 450 ? 0.526 18.969 3.269 1.00 89.00 450 LEU A N 1
ATOM 3428 C CA . LEU A 1 450 ? 0.153 17.711 3.918 1.00 89.00 450 LEU A CA 1
ATOM 3429 C C . LEU A 1 450 ? 0.650 17.625 5.360 1.00 89.00 450 LEU A C 1
ATOM 3431 O O . LEU A 1 450 ? -0.099 17.215 6.252 1.00 89.00 450 LEU A O 1
ATOM 3435 N N . GLY A 1 451 ? 1.886 18.064 5.614 1.00 91.69 451 GLY A N 1
ATOM 3436 C CA . GLY A 1 451 ? 2.430 18.147 6.965 1.00 91.69 451 GLY A CA 1
ATOM 3437 C C . GLY A 1 451 ? 1.579 19.049 7.863 1.00 91.69 451 GLY A C 1
ATOM 3438 O O . GLY A 1 451 ? 1.226 18.667 8.984 1.00 91.69 451 GLY A O 1
ATOM 3439 N N . ALA A 1 452 ? 1.161 20.212 7.350 1.00 92.94 452 ALA A N 1
ATOM 3440 C CA . ALA A 1 452 ? 0.264 21.119 8.060 1.00 92.94 452 ALA A CA 1
ATOM 3441 C C . ALA A 1 452 ? -1.116 20.494 8.314 1.00 92.94 452 ALA A C 1
ATOM 3443 O O . ALA A 1 452 ? -1.609 20.541 9.443 1.00 92.94 452 ALA A O 1
ATOM 3444 N N . MET A 1 453 ? -1.719 19.846 7.314 1.00 92.31 453 MET A N 1
ATOM 3445 C CA . MET A 1 453 ? -3.003 19.153 7.460 1.00 92.31 453 MET A CA 1
ATOM 3446 C C . MET A 1 453 ? -2.957 18.067 8.542 1.00 92.31 453 MET A C 1
ATOM 3448 O O . MET A 1 453 ? -3.843 18.019 9.401 1.00 92.31 453 MET A O 1
ATOM 3452 N N . ALA A 1 454 ? -1.913 17.234 8.564 1.00 93.94 454 ALA A N 1
ATOM 3453 C CA . ALA A 1 454 ? -1.737 16.210 9.594 1.00 93.94 454 ALA A CA 1
ATOM 3454 C C . ALA A 1 454 ? -1.619 16.823 11.003 1.00 93.94 454 ALA A C 1
ATOM 3456 O O . ALA A 1 454 ? -2.262 16.339 11.942 1.00 93.94 454 ALA A O 1
ATOM 3457 N N . MET A 1 455 ? -0.890 17.938 11.155 1.00 95.88 455 MET A N 1
ATOM 3458 C CA . MET A 1 455 ? -0.830 18.686 12.419 1.00 95.88 455 MET A CA 1
ATOM 3459 C C . MET A 1 455 ? -2.196 19.262 12.822 1.00 95.88 455 MET A C 1
ATOM 3461 O O . MET A 1 455 ? -2.581 19.152 13.991 1.00 95.88 455 MET A O 1
ATOM 3465 N N . TYR A 1 456 ? -2.953 19.828 11.876 1.00 95.56 456 TYR A N 1
ATOM 3466 C CA . TYR A 1 456 ? -4.282 20.395 12.130 1.00 95.56 456 TYR A CA 1
ATOM 3467 C C . TYR A 1 456 ? -5.318 19.350 12.542 1.00 95.56 456 TYR A C 1
ATOM 3469 O O . TYR A 1 456 ? -6.231 19.678 13.297 1.00 95.56 456 TYR A O 1
ATOM 3477 N N . VAL A 1 457 ? -5.177 18.095 12.109 1.00 94.88 457 VAL A N 1
ATOM 3478 C CA . VAL A 1 457 ? -6.015 16.984 12.588 1.00 94.88 457 VAL A CA 1
ATOM 3479 C C . VAL A 1 457 ? -5.506 16.439 13.928 1.00 94.88 457 VAL A C 1
ATOM 3481 O O . VAL A 1 457 ? -6.303 16.172 14.831 1.00 94.88 457 VAL A O 1
ATOM 3484 N N . GLY A 1 458 ? -4.186 16.309 14.091 1.00 96.62 458 GLY A N 1
ATOM 3485 C CA . GLY A 1 458 ? -3.556 15.765 15.296 1.00 96.62 458 GLY A CA 1
ATOM 3486 C C . GLY A 1 458 ? -3.770 16.617 16.551 1.00 96.62 458 GLY A C 1
ATOM 3487 O O . GLY A 1 458 ? -4.090 16.090 17.620 1.00 96.62 458 GLY A O 1
ATOM 3488 N N . LEU A 1 459 ? -3.653 17.944 16.437 1.00 97.25 459 LEU A N 1
ATOM 3489 C CA . LEU A 1 459 ? -3.741 18.855 17.583 1.00 97.25 459 LEU A CA 1
ATOM 3490 C C . LEU A 1 459 ? -5.122 18.831 18.280 1.00 97.25 459 LEU A C 1
ATOM 3492 O O . LEU A 1 459 ? -5.157 18.668 19.503 1.00 97.25 459 LEU A O 1
ATOM 3496 N N . PRO A 1 460 ? -6.270 18.922 17.579 1.00 97.06 460 PRO A N 1
ATOM 3497 C CA . PRO A 1 460 ? -7.584 18.785 18.207 1.00 97.06 460 PRO A CA 1
ATOM 3498 C C . PRO A 1 460 ? -7.788 17.450 18.936 1.00 97.06 460 PRO A C 1
ATOM 3500 O O . PRO A 1 460 ? -8.393 17.434 20.010 1.00 97.06 460 PRO A O 1
ATOM 3503 N N . LEU A 1 461 ? -7.262 16.338 18.403 1.00 97.25 461 LEU A N 1
ATOM 3504 C CA . LEU A 1 461 ? -7.321 15.022 19.058 1.00 97.25 461 LEU A CA 1
ATOM 3505 C C . LEU A 1 461 ? -6.563 15.030 20.392 1.00 97.25 461 LEU A C 1
ATOM 3507 O O . LEU A 1 461 ? -7.094 14.574 21.408 1.00 97.25 461 LEU A O 1
ATOM 3511 N N . LEU A 1 462 ? -5.355 15.601 20.408 1.00 98.00 462 LEU A N 1
ATOM 3512 C CA . LEU A 1 462 ? -4.541 15.756 21.616 1.00 98.00 462 LEU A CA 1
ATOM 3513 C C . LEU A 1 462 ? -5.237 16.623 22.671 1.00 98.00 462 LEU A C 1
ATOM 3515 O O . LEU A 1 462 ? -5.291 16.252 23.846 1.00 98.00 462 LEU A O 1
ATOM 3519 N N . LEU A 1 463 ? -5.818 17.752 22.257 1.00 97.75 463 LEU A N 1
ATOM 3520 C CA . LEU A 1 463 ? -6.568 18.632 23.154 1.00 97.75 463 LEU A CA 1
ATOM 3521 C C . LEU A 1 463 ? -7.796 17.917 23.735 1.00 97.75 463 LEU A C 1
ATOM 3523 O O . LEU A 1 463 ? -8.041 17.992 24.942 1.00 97.75 463 LEU A O 1
ATOM 3527 N N . ALA A 1 464 ? -8.534 17.164 22.914 1.00 96.44 464 ALA A N 1
ATOM 3528 C CA . ALA A 1 464 ? -9.659 16.357 23.377 1.00 96.44 464 ALA A CA 1
ATOM 3529 C C . ALA A 1 464 ? -9.214 15.285 24.389 1.00 96.44 464 ALA A C 1
ATOM 3531 O O . ALA A 1 464 ? -9.851 15.124 25.436 1.00 96.44 464 ALA A O 1
ATOM 3532 N N . ALA A 1 465 ? -8.099 14.595 24.127 1.00 97.88 465 ALA A N 1
ATOM 3533 C CA . ALA A 1 465 ? -7.516 13.623 25.050 1.00 97.88 465 ALA A CA 1
ATOM 3534 C C . ALA A 1 465 ? -7.157 14.267 26.400 1.00 97.88 465 ALA A C 1
ATOM 3536 O O . ALA A 1 465 ? -7.511 13.726 27.451 1.00 97.88 465 ALA A O 1
ATOM 3537 N N . LEU A 1 466 ? -6.530 15.450 26.382 1.00 98.12 466 LEU A N 1
ATOM 3538 C CA . LEU A 1 466 ? -6.152 16.196 27.583 1.00 98.12 466 LEU A CA 1
ATOM 3539 C C . LEU A 1 466 ? -7.376 16.615 28.409 1.00 98.12 466 LEU A C 1
ATOM 3541 O O . LEU A 1 466 ? -7.414 16.378 29.619 1.00 98.12 466 LEU A O 1
ATOM 3545 N N . VAL A 1 467 ? -8.406 17.184 27.773 1.00 97.69 467 VAL A N 1
ATOM 3546 C CA . VAL A 1 467 ? -9.651 17.577 28.459 1.00 97.69 467 VAL A CA 1
ATOM 3547 C C . VAL A 1 467 ? -10.315 16.365 29.116 1.00 97.69 467 VAL A C 1
ATOM 3549 O O . VAL A 1 467 ? -10.730 16.429 30.280 1.00 97.69 467 VAL A O 1
ATOM 3552 N N . LEU A 1 468 ? -10.386 15.234 28.408 1.00 96.25 468 LEU A N 1
ATOM 3553 C CA . LEU A 1 468 ? -10.942 13.994 28.948 1.00 96.25 468 LEU A CA 1
ATOM 3554 C C . LEU A 1 468 ? -10.111 13.450 30.117 1.00 96.25 468 LEU A C 1
ATOM 3556 O O . LEU A 1 468 ? -10.694 13.024 31.120 1.00 96.25 468 LEU A O 1
ATOM 3560 N N . ALA A 1 469 ? -8.780 13.504 30.024 1.00 97.12 469 ALA A N 1
ATOM 3561 C CA . ALA A 1 469 ? -7.866 13.068 31.076 1.00 97.12 469 ALA A CA 1
ATOM 3562 C C . ALA A 1 469 ? -8.018 13.909 32.350 1.00 97.12 469 ALA A C 1
ATOM 3564 O O . ALA A 1 469 ? -8.236 13.351 33.428 1.00 97.12 469 ALA A O 1
ATOM 3565 N N . VAL A 1 470 ? -8.020 15.242 32.233 1.00 97.56 470 VAL A N 1
ATOM 3566 C CA . VAL A 1 470 ? -8.258 16.159 33.363 1.00 97.56 470 VAL A CA 1
ATOM 3567 C C . VAL A 1 470 ? -9.637 15.910 33.980 1.00 97.56 470 VAL A C 1
ATOM 3569 O O . VAL A 1 470 ? -9.781 15.854 35.203 1.00 97.56 470 VAL A O 1
ATOM 3572 N N . GLY A 1 471 ? -10.662 15.706 33.150 1.00 96.25 471 GLY A N 1
ATOM 3573 C CA . GLY A 1 471 ? -12.014 15.406 33.615 1.00 96.25 471 GLY A CA 1
ATOM 3574 C C . GLY A 1 471 ? -12.144 14.049 34.320 1.00 96.25 471 GLY A C 1
ATOM 3575 O O . GLY A 1 471 ? -13.004 13.886 35.187 1.00 96.25 471 GLY A O 1
ATOM 3576 N N . GLU A 1 472 ? -11.354 13.041 33.945 1.00 95.44 472 GLU A N 1
ATOM 3577 C CA . GLU A 1 472 ? -11.273 11.753 34.652 1.00 95.44 472 GLU A CA 1
ATOM 3578 C C . GLU A 1 472 ? -10.501 11.885 35.966 1.00 95.44 472 GLU A C 1
ATOM 3580 O O . GLU A 1 472 ? -10.987 11.419 36.996 1.00 95.44 472 GLU A O 1
ATOM 3585 N N . TRP A 1 473 ? -9.379 12.607 35.961 1.00 95.25 473 TRP A N 1
ATOM 3586 C CA . TRP A 1 473 ? -8.585 12.890 37.154 1.00 95.25 473 TRP A CA 1
ATOM 3587 C C . TRP A 1 473 ? -9.384 13.628 38.234 1.00 95.25 473 TRP A C 1
ATOM 3589 O O . TRP A 1 473 ? -9.414 13.203 39.386 1.00 95.25 473 TRP A O 1
ATOM 3599 N N . ARG A 1 474 ? -10.118 14.688 37.873 1.00 95.81 474 ARG A N 1
ATOM 3600 C CA . ARG A 1 474 ? -10.965 15.424 38.830 1.00 95.81 474 ARG A CA 1
ATOM 3601 C C . ARG A 1 474 ? -12.019 14.527 39.480 1.00 95.81 474 ARG A C 1
ATOM 3603 O O . ARG A 1 474 ? -12.235 14.608 40.684 1.00 95.81 474 ARG A O 1
ATOM 3610 N N . ARG A 1 475 ? -12.647 13.636 38.703 1.00 93.31 475 ARG A N 1
ATOM 3611 C CA . ARG A 1 475 ? -13.616 12.655 39.227 1.00 93.31 475 ARG A CA 1
ATOM 3612 C C . ARG A 1 475 ? -12.967 11.616 40.130 1.00 93.31 475 ARG A C 1
ATOM 3614 O O . ARG A 1 475 ? -13.607 11.166 41.072 1.00 93.31 475 ARG A O 1
ATOM 3621 N N . PHE A 1 476 ? -11.733 11.228 39.833 1.00 93.31 476 PHE A N 1
ATOM 3622 C CA . PHE A 1 476 ? -10.954 10.339 40.682 1.00 93.31 476 PHE A CA 1
ATOM 3623 C C . PHE A 1 476 ? -10.654 10.980 42.043 1.00 93.31 476 PHE A C 1
ATOM 3625 O O . PHE A 1 476 ? -10.927 10.364 43.071 1.00 93.31 476 PHE A O 1
ATOM 3632 N N . VAL A 1 477 ? -10.170 12.227 42.053 1.00 95.62 477 VAL A N 1
ATOM 3633 C CA . VAL A 1 477 ? -9.875 12.980 43.286 1.00 95.62 477 VAL A CA 1
ATOM 3634 C C . VAL A 1 477 ? -11.142 13.210 44.114 1.00 95.62 477 VAL A C 1
ATOM 3636 O O . VAL A 1 477 ? -11.154 12.895 45.298 1.00 95.62 477 VAL A O 1
ATOM 3639 N N . ALA A 1 478 ? -12.234 13.658 43.487 1.00 94.06 478 ALA A N 1
ATOM 3640 C CA . ALA A 1 478 ? -13.504 13.939 44.166 1.00 94.06 478 ALA A CA 1
ATOM 3641 C C . ALA A 1 478 ? -14.214 12.703 44.755 1.00 94.06 478 ALA A C 1
ATOM 3643 O O . ALA A 1 478 ? -15.223 12.846 45.430 1.00 94.06 478 ALA A O 1
ATOM 3644 N N . ARG A 1 479 ? -13.752 11.483 44.451 1.00 92.12 479 ARG A N 1
ATOM 3645 C CA . ARG A 1 479 ? -14.254 10.241 45.068 1.00 92.12 479 ARG A CA 1
ATOM 3646 C C . ARG A 1 479 ? -13.396 9.769 46.242 1.00 92.12 479 ARG A C 1
ATOM 3648 O O . ARG A 1 479 ? -13.764 8.789 46.882 1.00 92.12 479 ARG A O 1
ATOM 3655 N N . ARG A 1 480 ? -12.221 10.375 46.444 1.00 89.75 480 ARG A N 1
ATOM 3656 C CA . ARG A 1 480 ? -11.259 10.019 47.497 1.00 89.75 480 ARG A CA 1
ATOM 3657 C C . ARG A 1 480 ? -11.208 11.028 48.640 1.00 89.75 480 ARG A C 1
ATOM 3659 O O . ARG A 1 480 ? -10.815 10.628 49.730 1.00 89.75 480 ARG A O 1
ATOM 3666 N N . GLY A 1 481 ? -11.523 12.292 48.365 1.00 81.94 481 GLY A N 1
ATOM 3667 C CA . GLY A 1 481 ? -11.876 13.280 49.386 1.00 81.94 481 GLY A CA 1
ATOM 3668 C C . GLY A 1 481 ? -13.360 13.191 49.674 1.00 81.94 481 GLY A C 1
ATOM 3669 O O . GLY A 1 481 ? -13.712 13.328 50.861 1.00 81.94 481 GLY A O 1
#

pLDDT: mean 93.72, std 6.39, range [54.16, 98.88]

Nearest PDB structures (foldseek):
  7ug9-assembly1_A  TM=7.954E-01  e=2.089E-08  Escherichia coli
  9etk-assembly1_A  TM=7.510E-01  e=5.787E-07  Vibrio cholerae
  3f2b-assembly1_A  TM=6.495E-01  e=1.210E-04  Geobacillus kaustophilus
  8f6h-assembly1_B  TM=3.670E-01  e=5.043E+00  Shewanella oneidensis MR-1

Foldseek 3Di:
DPLVVLLVVLVVLLVLLLVLQPPPDALFAWAFLLPRHGDPQKDKDFPLVLLLCLVLCVVVLLLLLDLHSVLLLVLVLVVQLVVQLVVLCVVDDDPVSSVVSNPVRSVVSNLLSVLSLLLQFLDAGTEIAMDGRDLLKAKEAQAEEDQLAQQFQHHLVVVLVLCVSRHHQEYEYAHEQDQPSQVVSQVVCVVPPFRHAYWRWHWYAAPQGWIKIQTQADPPQDADRCVVDRVLRLLRRQCSSCPVRVFAMEIEAQSGALVVLVVSLVSQHLAYECEESVDRHHDPRSSVSRSVCLVVLSHAYAYHHNYSNTGNYDFKIKMFRHPPLSVDGSHRNSVSVRVCSNSSVNVRIGIIGTRDDDDDDPVCSNCSVPNSSSSSSNNDDPSSSVSSVVVSVVLSVVCVVCVVLVFHSVLVVLLCSLQVSLVSLLVSLVVLLPDDHDPPRDGNPVSNVSSVVSNVSSVVSNVVSVVSVVVRVVSSVVVVD

Secondary structure (DSSP, 8-state):
--HHHHHHHHHHHHHHHHHHHTSS---S--EETTT--B-TTEEEE--GGGGGGHHHHHHHHHHHTSSSHHHHHHHHHHHHHHHHHHHHHHT-S-HHHHHHHHHHHHHHHHHHHHHHHHHHHHS-----EEEES-TTEEEEE--B--TTSSS--S-HHHHHHHHHTTT-SEEEEEEES-THHHHHHHHHHHHH-TTSEEEEEEEEE-TTSSEEEEES--TT-----TTT--TTHHHHHHHHIIIII--EEEEE-TT--HHHHHHHHHHT--EEEEEETTSPPPPHHHHHHHHHHHHTTS-EEEEE--BSS--S---EEEEEE-TTGGGS-HHHHHHHHHHHHHTT-GGGEEEEES----S--HHHHHTHHHHHHHHHHHT--HHHHHHHHHHHHHHHHHHHHHHHTT--HHHHHHHHHHHHHHHHHHHHHHHHHH---SSSPPP-THHHHHHHHHHHHHHHHHHHHHHHHHHHHHHHHTTT-